Protein AF-A0A7S9CM48-F1 (afdb_monomer)

Radius of gyration: 25.69 Å; Cα contacts (8 Å, |Δi|>4): 1448; chains: 1; bounding box: 72×63×76 Å

Nearest PDB structures (foldseek):
  6mgl-assembly1_A  TM=6.828E-01  e=1.372E-09  Paenibacillus odorifer
  6vyc-assembly2_B  TM=6.208E-01  e=4.666E-06  Homo sapiens
  9dtb-assembly1_A  TM=5.815E-01  e=2.410E-06  Homo sapiens
  8shj-assembly2_B  TM=5.756E-01  e=7.372E-06  Homo sapiens
  8jmw-assembly1_A  TM=4.859E-01  e=1.057E-02  Bacillus amyloliquefaciens

Mean predicted aligned error: 6.72 Å

pLDDT: mean 91.99, std 10.43, range [31.34, 98.88]

Secondary structure (DSSP, 8-state):
-EEEEEE-SSPP-S-EEEEEESSSS-EEEEETTSEEEEESSSS--EEEEE--TT--EEEEEEEETTEEEEEES-TTS-EEEESSSS--EE-GGGS-S-SSS--EEEEEETTEEEEEE-S-TTS--EEEEESSSSSS-EEEE-TTT-SEEEEEEESSSS-EEEEEEES-SSGGG-EEEEEEESSSSSS-EETTTT----PPTT-EEEEEEESSSS-EEEEEE-SS--EEEEESSSSSS-EEEE---TT---SEEEEEESSSS-EEEEES-TTTTTT-----EEEESSSSSS-EE-TTS-SS--EEEE--SSS-EEEEESSSEEEEEEE-SSS-----------PPPPPB-SS-EEEEEEEPTT---EEEEEE-TT--EEEEEEEESSPPPEEEEEEE-SB-TT--B--SEEEEEEEEETTEEEEEEEEE-SSS-HHHHHHHHHHHHHHHHHHHHHH----EEE-TTS-EEEHHHHTT-HHHHHHHHHHTTSS-TT-TTT-HHHHIIIIISTTTTTS-HHHHHHHHHHHHTT-PPPPPP-

Solvent-accessible surface area (backbone atoms only — not comparable to full-atom values): 27369 Å² total; per-residue (Å²): 131,50,78,49,52,38,76,42,63,40,75,74,41,76,29,21,43,22,61,48,65,84,48,86,29,36,32,41,36,28,23,66,56,19,31,39,31,38,25,78,67,59,39,57,58,45,79,61,45,55,57,58,64,80,40,39,47,36,22,53,33,58,65,46,77,35,39,35,40,39,26,5,59,22,69,86,57,23,34,33,40,23,77,67,57,61,56,77,42,79,50,38,89,72,50,61,79,50,30,52,15,26,32,11,36,25,36,52,42,86,36,30,38,42,37,26,2,12,80,47,34,75,42,68,10,16,38,24,40,20,77,64,60,68,78,51,62,49,65,47,78,35,56,94,75,26,18,19,22,30,23,38,50,41,84,40,81,32,38,34,40,40,24,9,19,21,80,37,60,45,67,70,46,13,31,58,38,39,31,36,22,76,64,50,70,77,51,77,44,57,44,50,65,90,62,81,75,88,72,62,71,21,25,24,25,36,30,75,48,67,85,49,85,31,34,32,40,30,16,25,25,16,82,84,44,25,34,32,37,40,24,73,66,48,57,66,48,72,43,83,39,66,59,76,32,97,69,51,45,14,38,23,28,10,46,36,63,87,51,83,30,36,33,39,36,15,7,43,6,33,40,47,85,73,43,52,51,69,15,31,21,40,28,28,73,63,49,51,78,51,51,40,90,30,54,46,52,47,32,42,23,37,29,47,48,70,47,96,48,94,71,44,37,34,40,36,15,5,33,37,41,24,38,30,41,63,48,82,85,81,62,98,63,72,91,67,66,50,80,72,75,91,70,81,76,75,47,77,35,37,62,46,46,78,48,78,46,76,37,50,86,85,41,54,33,33,27,30,25,30,22,37,87,86,64,42,83,62,43,77,81,42,79,34,78,66,45,75,57,44,82,44,77,46,79,42,66,55,50,37,97,88,63,48,71,69,72,60,35,54,37,36,36,31,43,29,44,76,72,48,58,47,58,45,58,36,23,21,67,21,80,49,46,36,54,58,34,23,49,53,49,37,53,48,40,53,72,45,24,79,59,49,54,72,49,53,74,95,45,70,32,26,47,100,87,63,48,79,38,62,45,64,69,28,41,81,37,33,64,60,35,53,52,13,36,41,74,57,58,32,36,40,64,53,34,43,92,75,8,53,53,55,50,27,39,72,71,79,34,75,50,42,85,72,61,54,72,69,54,52,48,49,53,43,37,21,21,42,43,46,49,38,72,52,79,78,85,127

Sequence (538 aa):
MAFNWRPTKATPQTRYDDIWFVSPLVGWAVNSAGEIVHTEDGENWTTQHTVDGDTWLRCMSFTSPTDGWVGSITRRQRLFKTEDGKTWTDVTASLPALPSAICGISSPSKGVVFASGTQYPNREAGVMHTADGGKTWNSISLAAHANLLIDTYFVDDLHGWVVGGKGGTTYDKLKPVVMFTADGGKTWQDKLENSGIDFPTGEWGWKIQFLTPQVGFVSLENDTAAAILKTTDGGNSWKRIAITDPQRNVELEGIGFVNEQVGWVGGWGHGFMANQPDGTTSGTTDGGATWFDANGVGRFLNRFRFTKTETIVGYASGGTIYQCTKVDDTAVVALRAATRSVELPIPHAWDKLEIDAHVPEHAKRLTITVFNPRQTLVKVLADEATPQPGVRSFSWNFKTDDGVDTGTGHFMYRVLIDGQAITGMVVRAARAAPDTLGTQVAALIKRIAPRAKRAHDDLMLPDATGKPVPLKPLFDAPLDMMGALIRGGWIIPGEADRSMFLVAIIGTGPMQGVLAQADIQLLTDWVNAGAVVPQAMA

Structure (mmCIF, N/CA/C/O backbone):
data_AF-A0A7S9CM48-F1
#
_entry.id   AF-A0A7S9CM48-F1
#
loop_
_atom_site.group_PDB
_atom_site.id
_atom_site.type_symbol
_atom_site.label_atom_id
_atom_site.label_alt_id
_atom_site.label_comp_id
_atom_site.label_asym_id
_atom_site.label_entity_id
_atom_site.label_seq_id
_atom_site.pdbx_PDB_ins_code
_atom_site.Cartn_x
_atom_site.Cartn_y
_atom_site.Cartn_z
_atom_site.occupancy
_atom_site.B_iso_or_equiv
_atom_site.auth_seq_id
_atom_site.auth_comp_id
_atom_site.auth_asym_id
_atom_site.auth_atom_id
_atom_site.pdbx_PDB_model_num
ATOM 1 N N . MET A 1 1 ? -28.796 -7.539 -8.341 1.00 57.72 1 MET A N 1
ATOM 2 C CA . MET A 1 1 ? -28.142 -6.665 -7.339 1.00 57.72 1 MET A CA 1
ATOM 3 C C . MET A 1 1 ? -26.949 -5.987 -7.982 1.00 57.72 1 MET A C 1
ATOM 5 O O . MET A 1 1 ? -25.974 -6.665 -8.291 1.00 57.72 1 MET A O 1
ATOM 9 N N . ALA A 1 2 ? -27.027 -4.674 -8.182 1.00 73.56 2 ALA A N 1
ATOM 10 C CA . ALA A 1 2 ? -25.926 -3.874 -8.704 1.00 73.56 2 ALA A CA 1
ATOM 11 C C . ALA A 1 2 ? -25.348 -2.975 -7.599 1.00 73.56 2 ALA A C 1
ATOM 13 O O . ALA A 1 2 ? -26.089 -2.338 -6.847 1.00 73.56 2 ALA A O 1
ATOM 14 N N . PHE A 1 3 ? -24.020 -2.940 -7.511 1.00 83.56 3 PHE A N 1
ATOM 15 C CA . PHE A 1 3 ? -23.264 -2.033 -6.652 1.00 83.56 3 PHE A CA 1
ATOM 16 C C . PHE A 1 3 ? -22.601 -0.989 -7.543 1.00 83.56 3 PHE A C 1
ATOM 18 O O . PHE A 1 3 ? -21.887 -1.351 -8.478 1.00 83.56 3 PHE A O 1
ATOM 25 N N . ASN A 1 4 ? -22.868 0.288 -7.279 1.00 85.81 4 ASN A N 1
ATOM 26 C CA . ASN A 1 4 ? -22.337 1.385 -8.077 1.00 85.81 4 ASN A CA 1
ATOM 27 C C . ASN A 1 4 ? -21.289 2.160 -7.282 1.00 85.81 4 ASN A C 1
ATOM 29 O O . ASN A 1 4 ? -21.620 2.747 -6.252 1.00 85.81 4 ASN A O 1
ATOM 33 N N . TRP A 1 5 ? -20.055 2.175 -7.784 1.00 91.69 5 TRP A N 1
ATOM 34 C CA . TRP A 1 5 ? -18.937 2.912 -7.205 1.00 91.69 5 TRP A CA 1
ATOM 35 C C . TRP A 1 5 ? -18.725 4.236 -7.936 1.00 91.69 5 TRP A C 1
ATOM 37 O O . TRP A 1 5 ? -18.795 4.298 -9.163 1.00 91.69 5 TRP A O 1
ATOM 47 N N . ARG A 1 6 ? -18.449 5.299 -7.181 1.00 90.81 6 ARG A N 1
ATOM 48 C CA . ARG A 1 6 ? -18.101 6.617 -7.723 1.00 90.81 6 ARG A CA 1
ATOM 49 C C . ARG A 1 6 ? -17.101 7.337 -6.816 1.00 90.81 6 ARG A C 1
ATOM 51 O O . ARG A 1 6 ? -17.154 7.133 -5.602 1.00 90.81 6 ARG A O 1
ATOM 58 N N . PRO A 1 7 ? -16.221 8.193 -7.359 1.00 93.31 7 PRO A N 1
ATOM 59 C CA . PRO A 1 7 ? -15.408 9.068 -6.525 1.00 93.31 7 PRO A CA 1
ATOM 60 C C . PRO A 1 7 ? -16.297 10.060 -5.760 1.00 93.31 7 PRO A C 1
ATOM 62 O O . PRO A 1 7 ? -17.325 10.515 -6.269 1.00 93.31 7 PRO A O 1
ATOM 65 N N . THR A 1 8 ? -15.887 10.378 -4.534 1.00 95.31 8 THR A N 1
ATOM 66 C CA . THR A 1 8 ? -16.414 11.500 -3.741 1.00 95.31 8 THR A CA 1
ATOM 67 C C . THR A 1 8 ? -15.699 12.799 -4.136 1.00 95.31 8 THR A C 1
ATOM 69 O O . THR A 1 8 ? -14.927 12.830 -5.097 1.00 95.31 8 THR A O 1
ATOM 72 N N . LYS A 1 9 ? -15.905 13.883 -3.380 1.00 95.69 9 LYS A N 1
ATOM 73 C CA . LYS A 1 9 ? -15.184 15.154 -3.560 1.00 95.69 9 LYS A CA 1
ATOM 74 C C . LYS A 1 9 ? -13.923 15.261 -2.700 1.00 95.69 9 LYS A C 1
ATOM 76 O O . LYS A 1 9 ? -13.405 16.362 -2.526 1.00 95.69 9 LYS A O 1
ATOM 81 N N . ALA A 1 10 ? -13.432 14.151 -2.148 1.00 95.94 10 ALA A N 1
ATOM 82 C CA . ALA A 1 10 ? -12.120 14.131 -1.515 1.00 95.94 10 ALA A CA 1
ATOM 83 C C . ALA A 1 10 ? -11.041 14.530 -2.534 1.00 95.94 10 ALA A C 1
ATOM 85 O O . ALA A 1 10 ? -11.007 14.011 -3.656 1.00 95.94 10 ALA A O 1
ATOM 86 N N . THR A 1 11 ? -10.157 15.447 -2.139 1.00 92.56 11 THR A N 1
ATOM 87 C CA . THR A 1 11 ? -9.014 15.860 -2.959 1.00 92.56 11 THR A CA 1
ATOM 88 C C . THR A 1 11 ? -8.200 14.628 -3.355 1.00 92.56 11 THR A C 1
ATOM 90 O O . THR A 1 11 ? -7.806 13.870 -2.472 1.00 92.56 11 THR A O 1
ATOM 93 N N . PRO A 1 12 ? -7.930 14.391 -4.649 1.00 91.50 12 PRO A N 1
ATOM 94 C CA . PRO A 1 12 ? -7.062 13.296 -5.053 1.00 91.50 12 PRO A CA 1
ATOM 95 C C . PRO A 1 12 ? -5.683 13.420 -4.406 1.00 91.50 12 PRO A C 1
ATOM 97 O O . PRO A 1 12 ? -5.110 14.505 -4.339 1.00 91.50 12 PRO A O 1
ATOM 100 N N . GLN A 1 13 ? -5.150 12.296 -3.950 1.00 92.06 13 GLN A N 1
ATOM 101 C CA . GLN A 1 13 ? -3.825 12.197 -3.348 1.00 92.06 13 GLN A CA 1
ATOM 102 C C . GLN A 1 13 ? -3.046 11.088 -4.044 1.00 92.06 13 GLN A C 1
ATOM 104 O O . GLN A 1 13 ? -3.616 10.287 -4.789 1.00 92.06 13 GLN A O 1
ATOM 109 N N . THR A 1 14 ? -1.738 10.983 -3.786 1.00 89.06 14 THR A N 1
ATOM 110 C CA . THR A 1 14 ? -1.028 9.774 -4.236 1.00 89.06 14 THR A CA 1
ATOM 111 C C . THR A 1 14 ? -1.661 8.518 -3.640 1.00 89.06 14 THR A C 1
ATOM 113 O O . THR A 1 14 ? -1.744 7.506 -4.334 1.00 89.06 14 THR A O 1
ATOM 116 N N . ARG A 1 15 ? -2.156 8.598 -2.392 1.00 91.62 15 ARG A N 1
ATOM 117 C CA . ARG A 1 15 ? -2.867 7.510 -1.717 1.00 91.62 15 ARG A CA 1
ATOM 118 C C . ARG A 1 15 ? -3.645 7.983 -0.483 1.00 91.62 15 ARG A C 1
ATOM 120 O O . ARG A 1 15 ? -3.167 8.834 0.262 1.00 91.62 15 ARG A O 1
ATOM 127 N N . TYR A 1 16 ? -4.785 7.352 -0.224 1.00 96.81 16 TYR A N 1
ATOM 128 C CA . TYR A 1 16 ? -5.470 7.290 1.064 1.00 96.81 16 TYR A CA 1
ATOM 129 C C . TYR A 1 16 ? -5.243 5.916 1.704 1.00 96.81 16 TYR A C 1
ATOM 131 O O . TYR A 1 16 ? -5.621 4.882 1.146 1.00 96.81 16 TYR A O 1
ATOM 139 N N . ASP A 1 17 ? -4.616 5.902 2.876 1.00 96.50 17 ASP A N 1
ATOM 140 C CA . ASP A 1 17 ? -4.129 4.681 3.516 1.00 96.50 17 ASP A CA 1
ATOM 141 C C . ASP A 1 17 ? -5.184 3.974 4.375 1.00 96.50 17 ASP A C 1
ATOM 143 O O . ASP A 1 17 ? -5.201 2.749 4.442 1.00 96.50 17 ASP A O 1
ATOM 147 N N . ASP A 1 18 ? -6.104 4.694 4.999 1.00 98.25 18 ASP A N 1
ATOM 148 C CA . ASP A 1 18 ? -7.210 4.058 5.715 1.00 98.25 18 ASP A CA 1
ATOM 149 C C . ASP A 1 18 ? -8.435 4.961 5.701 1.00 98.25 18 ASP A C 1
ATOM 151 O O . ASP A 1 18 ? -8.346 6.166 5.441 1.00 98.25 18 ASP A O 1
ATOM 155 N N . ILE A 1 19 ? -9.580 4.348 5.967 1.00 98.19 19 ILE A N 1
ATOM 156 C CA . ILE A 1 19 ? -10.865 5.016 6.069 1.00 98.19 19 ILE A CA 1
ATOM 157 C C . ILE A 1 19 ? -11.728 4.321 7.112 1.00 98.19 19 ILE A C 1
ATOM 159 O O . ILE A 1 19 ? -11.753 3.088 7.233 1.00 98.19 19 ILE A O 1
ATOM 163 N N . TRP A 1 20 ? -12.471 5.127 7.857 1.00 97.75 20 TRP A N 1
ATOM 164 C CA . TRP A 1 20 ? -13.381 4.659 8.881 1.00 97.75 20 TRP A CA 1
ATOM 165 C C . TRP A 1 20 ? -14.675 5.451 8.862 1.00 97.75 20 TRP A C 1
ATOM 167 O O . TRP A 1 20 ? -14.665 6.676 8.857 1.00 97.75 20 TRP A O 1
ATOM 177 N N . PHE A 1 21 ? -15.794 4.739 8.903 1.00 96.38 21 PHE A N 1
ATOM 178 C CA . PHE A 1 21 ? -17.125 5.322 8.977 1.00 96.38 21 PHE A CA 1
ATOM 179 C C . PHE A 1 21 ? -17.826 4.802 10.226 1.00 96.38 21 PHE A C 1
ATOM 181 O O . PHE A 1 21 ? -17.916 3.592 10.436 1.00 96.38 21 PHE A O 1
ATOM 188 N N . VAL A 1 22 ? -18.315 5.722 11.055 1.00 93.94 22 VAL A N 1
ATOM 189 C CA . VAL A 1 22 ? -19.104 5.412 12.265 1.00 93.94 22 VAL A CA 1
ATOM 190 C C . VAL A 1 22 ? -20.607 5.414 11.977 1.00 93.94 22 VAL A C 1
ATOM 192 O O . VAL A 1 22 ? -21.401 4.892 12.755 1.00 93.94 22 VAL A O 1
ATOM 195 N N . SER A 1 23 ? -21.001 5.983 10.839 1.00 93.06 23 SER A N 1
ATOM 196 C CA . SER A 1 23 ? -22.344 5.931 10.271 1.00 93.06 23 SER A CA 1
ATOM 197 C C . SER A 1 23 ? -22.236 5.896 8.740 1.00 93.06 23 SER A C 1
ATOM 199 O O . SER A 1 23 ? -21.135 6.021 8.211 1.00 93.06 23 SER A O 1
ATOM 201 N N . PRO A 1 24 ? -23.341 5.765 7.987 1.00 93.56 24 PRO A N 1
ATOM 202 C CA . PRO A 1 24 ? -23.278 5.848 6.530 1.00 93.56 24 PRO A CA 1
ATOM 203 C C . PRO A 1 24 ? -22.774 7.175 5.959 1.00 93.56 24 PRO A C 1
ATOM 205 O O . PRO A 1 24 ? -22.438 7.201 4.780 1.00 93.56 24 PRO A O 1
ATOM 208 N N . LEU A 1 25 ? -22.732 8.251 6.751 1.00 94.44 25 LEU A N 1
ATOM 209 C CA . LEU A 1 25 ? -22.392 9.602 6.289 1.00 94.44 25 LEU A CA 1
ATOM 210 C C . LEU A 1 25 ? -21.177 10.196 7.005 1.00 94.44 25 LEU A C 1
ATOM 212 O O . LEU A 1 25 ? -20.460 10.994 6.418 1.00 94.44 25 LEU A O 1
ATOM 216 N N . VAL A 1 26 ? -20.937 9.802 8.257 1.00 96.31 26 VAL A N 1
ATOM 217 C CA . VAL A 1 26 ? -19.886 10.392 9.093 1.00 96.31 26 VAL A CA 1
ATOM 218 C C . VAL A 1 26 ? -18.672 9.478 9.114 1.00 96.31 26 VAL A C 1
ATOM 220 O O . VAL A 1 26 ? -18.770 8.311 9.523 1.00 96.31 26 VAL A O 1
ATOM 223 N N . GLY A 1 27 ? -17.527 10.010 8.694 1.00 97.81 27 GLY A N 1
ATOM 224 C CA . GLY A 1 27 ? -16.300 9.237 8.578 1.00 97.81 27 GLY A CA 1
ATOM 225 C C . GLY A 1 27 ? -15.027 10.069 8.525 1.00 97.81 27 GLY A C 1
ATOM 226 O O . GLY A 1 27 ? -15.045 11.277 8.303 1.00 97.81 27 GLY A O 1
ATOM 227 N N . TRP A 1 28 ? -13.907 9.381 8.713 1.00 98.75 28 TRP A N 1
ATOM 228 C CA . TRP A 1 28 ? -12.555 9.918 8.662 1.00 98.75 28 TRP A CA 1
ATOM 229 C C . TRP A 1 28 ? -11.701 9.096 7.706 1.00 98.75 28 TRP A C 1
ATOM 231 O O . TRP A 1 28 ? -11.936 7.901 7.526 1.00 98.75 28 TRP A O 1
ATOM 241 N N . ALA A 1 29 ? -10.679 9.722 7.134 1.00 98.69 29 ALA A N 1
ATOM 242 C CA . ALA A 1 29 ? -9.660 9.043 6.346 1.00 98.69 29 ALA A CA 1
ATOM 243 C C . ALA A 1 29 ? -8.279 9.647 6.608 1.00 98.69 29 ALA A C 1
ATOM 245 O O . ALA A 1 29 ? -8.167 10.784 7.071 1.00 98.69 29 ALA A O 1
ATOM 246 N N . VAL A 1 30 ? -7.233 8.892 6.278 1.00 98.56 30 VAL A N 1
ATOM 247 C CA . VAL A 1 30 ? -5.845 9.370 6.313 1.00 98.56 30 VAL A CA 1
ATOM 248 C C . VAL A 1 30 ? -5.185 9.233 4.953 1.00 98.56 30 VAL A C 1
ATOM 250 O O . VAL A 1 30 ? -5.485 8.295 4.211 1.00 98.56 30 VAL A O 1
ATOM 253 N N . ASN A 1 31 ? -4.293 10.160 4.612 1.00 97.00 31 ASN A N 1
ATOM 254 C CA . ASN A 1 31 ? -3.703 10.216 3.277 1.00 97.00 31 ASN A CA 1
ATOM 255 C C . ASN A 1 31 ? -2.191 10.480 3.266 1.00 97.00 31 ASN A C 1
ATOM 257 O O . ASN A 1 31 ? -1.558 10.805 4.273 1.00 97.00 31 ASN A O 1
ATOM 261 N N . SER A 1 32 ? -1.614 10.359 2.074 1.00 94.31 32 SER A N 1
ATOM 262 C CA . SER A 1 32 ? -0.197 10.574 1.797 1.00 94.31 32 SER A CA 1
ATOM 263 C C . SER A 1 32 ? 0.259 12.026 1.926 1.00 94.31 32 SER A C 1
ATOM 265 O O . SER A 1 32 ? 1.466 12.274 1.909 1.00 94.31 32 SER A O 1
ATOM 267 N N . ALA A 1 33 ? -0.663 12.977 2.091 1.00 95.81 33 ALA A N 1
ATOM 268 C CA . ALA A 1 33 ? -0.367 14.362 2.440 1.00 95.81 33 ALA A CA 1
ATOM 269 C C . ALA A 1 33 ? -0.118 14.536 3.950 1.00 95.81 33 ALA A C 1
ATOM 271 O O . ALA A 1 33 ? 0.300 15.603 4.388 1.00 95.81 33 ALA A O 1
ATOM 272 N N . GLY A 1 34 ? -0.291 13.467 4.739 1.00 96.62 34 GLY A N 1
ATOM 273 C CA . GLY A 1 34 ? -0.173 13.514 6.193 1.00 96.62 34 GLY A CA 1
ATOM 274 C C . GLY A 1 34 ? -1.418 14.096 6.853 1.00 96.62 34 GLY A C 1
ATOM 275 O O . GLY A 1 34 ? -1.348 14.583 7.978 1.00 96.62 34 GLY A O 1
ATOM 276 N N . GLU A 1 35 ? -2.553 14.079 6.161 1.00 98.12 35 GLU A N 1
ATOM 277 C CA . GLU A 1 35 ? -3.782 14.669 6.664 1.00 98.12 35 GLU A CA 1
ATOM 278 C C . GLU A 1 35 ? -4.678 13.609 7.296 1.00 98.12 35 GLU A C 1
ATOM 280 O O . GLU A 1 35 ? -4.812 12.494 6.785 1.00 98.12 35 GLU A O 1
ATOM 285 N N . ILE A 1 36 ? -5.342 14.000 8.381 1.00 98.69 36 ILE A N 1
ATOM 286 C CA . ILE A 1 36 ? -6.565 13.368 8.860 1.00 98.69 36 ILE A CA 1
ATOM 287 C C . ILE A 1 36 ? -7.720 14.216 8.330 1.00 98.69 36 ILE A C 1
ATOM 289 O O . ILE A 1 36 ? -7.868 15.384 8.705 1.00 98.69 36 ILE A O 1
ATOM 293 N N . VAL A 1 37 ? -8.524 13.635 7.443 1.00 98.62 37 VAL A N 1
ATOM 294 C CA . VAL A 1 37 ? -9.681 14.296 6.830 1.00 98.62 37 VAL A CA 1
ATOM 295 C C . VAL A 1 37 ? -10.982 13.715 7.364 1.00 98.62 37 VAL A C 1
ATOM 297 O O . VAL A 1 37 ? -11.024 12.561 7.787 1.00 98.62 37 VAL A O 1
ATOM 300 N N . HIS A 1 38 ? -12.045 14.509 7.322 1.00 98.62 38 HIS A N 1
ATOM 301 C CA . HIS A 1 38 ? -13.348 14.173 7.879 1.00 98.62 38 HIS A CA 1
ATOM 302 C C . HIS A 1 38 ? -14.489 14.559 6.935 1.00 98.62 38 HIS A C 1
ATOM 304 O O . HIS A 1 38 ? -14.382 15.541 6.199 1.00 98.62 38 HIS A O 1
ATOM 310 N N . THR A 1 39 ? -15.588 13.810 6.994 1.00 98.50 39 THR A N 1
ATOM 311 C CA . THR A 1 39 ? -16.842 14.095 6.293 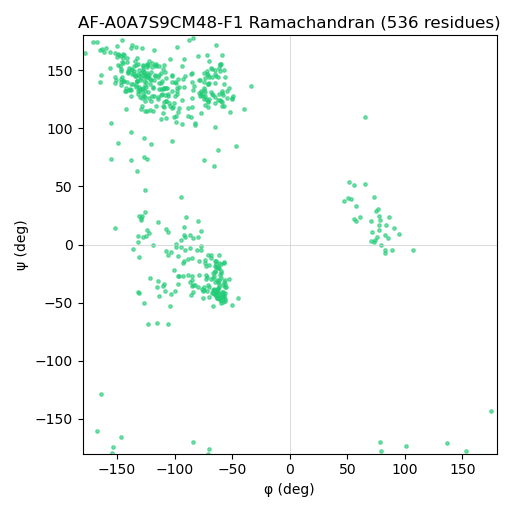1.00 98.50 39 THR A CA 1
ATOM 312 C C . THR A 1 39 ? -18.039 13.923 7.227 1.00 98.50 39 THR A C 1
ATOM 314 O O . THR A 1 39 ? -18.046 13.034 8.075 1.00 98.50 39 THR A O 1
ATOM 317 N N . GLU A 1 40 ? -19.056 14.765 7.042 1.00 97.75 40 GLU A N 1
ATOM 318 C CA . GLU A 1 40 ? -20.358 14.678 7.730 1.00 97.75 40 GLU A CA 1
ATOM 319 C C . GLU A 1 40 ? -21.476 14.162 6.804 1.00 97.75 40 GLU A C 1
ATOM 321 O O . GLU A 1 40 ? -22.595 13.907 7.248 1.00 97.75 40 GLU A O 1
ATOM 326 N N . ASP A 1 41 ? -21.201 14.036 5.502 1.00 96.38 41 ASP A N 1
ATOM 327 C CA . ASP A 1 41 ? -22.190 13.713 4.467 1.00 96.38 41 ASP A CA 1
ATOM 328 C C . ASP A 1 41 ? -21.749 12.593 3.507 1.00 96.38 41 ASP A C 1
ATOM 330 O O . ASP A 1 41 ? -22.481 12.250 2.577 1.00 96.38 41 ASP A O 1
ATOM 334 N N . GLY A 1 42 ? -20.570 12.008 3.725 1.00 95.31 42 GLY A N 1
ATOM 335 C CA . GLY A 1 42 ? -19.996 10.950 2.896 1.00 95.31 42 GLY A CA 1
ATOM 336 C C . GLY A 1 42 ? -19.467 11.423 1.541 1.00 95.31 42 GLY A C 1
ATOM 337 O O . GLY A 1 42 ? -19.010 10.595 0.754 1.00 95.31 42 GLY A O 1
ATOM 338 N N . GLU A 1 43 ? -19.521 12.725 1.247 1.00 95.00 43 GLU A N 1
ATOM 339 C CA . GLU A 1 43 ? -19.236 13.281 -0.077 1.00 95.00 43 GLU A CA 1
ATOM 340 C C . GLU A 1 43 ? -18.182 14.389 -0.030 1.00 95.00 43 GLU A C 1
ATOM 342 O O . GLU A 1 43 ? -17.227 14.360 -0.808 1.00 95.00 43 GLU A O 1
ATOM 347 N N . ASN A 1 44 ? -18.356 15.373 0.853 1.00 97.56 44 ASN A N 1
ATOM 348 C CA . ASN A 1 44 ? -17.469 16.517 1.019 1.00 97.56 44 ASN A CA 1
ATOM 349 C C . ASN A 1 44 ? -16.514 16.261 2.190 1.00 97.56 44 ASN A C 1
ATOM 351 O O . ASN A 1 44 ? -16.935 15.823 3.261 1.00 97.56 44 ASN A O 1
ATOM 355 N N . TRP A 1 45 ? -15.231 16.561 1.988 1.00 98.25 45 TRP A N 1
ATOM 356 C CA . TRP A 1 45 ? -14.169 16.243 2.940 1.00 98.25 45 TRP A CA 1
ATOM 357 C C . TRP A 1 45 ? -13.385 17.488 3.333 1.00 98.25 45 TRP A C 1
ATOM 359 O O . TRP A 1 45 ? -13.078 18.327 2.485 1.00 98.25 45 TRP A O 1
ATOM 369 N N . THR A 1 46 ? -13.039 17.594 4.613 1.00 97.50 46 THR A N 1
ATOM 370 C CA . THR A 1 46 ? -12.229 18.690 5.154 1.00 97.50 46 THR A CA 1
ATOM 371 C C . THR A 1 46 ? -11.074 18.161 5.994 1.00 97.50 46 THR A C 1
ATOM 373 O O . THR A 1 46 ? -11.216 17.182 6.727 1.00 97.50 46 THR A O 1
ATOM 376 N N . THR A 1 47 ? -9.915 18.810 5.892 1.00 97.62 47 THR A N 1
ATOM 377 C CA . THR A 1 47 ? -8.740 18.496 6.715 1.00 97.62 47 THR A CA 1
ATOM 378 C C . THR A 1 47 ? -8.968 18.969 8.150 1.00 97.62 47 THR A C 1
ATOM 380 O O . THR A 1 47 ? -9.258 20.142 8.381 1.00 97.62 47 THR A O 1
ATOM 383 N N . GLN A 1 48 ? -8.832 18.058 9.118 1.00 97.38 48 GLN A N 1
ATOM 384 C CA . GLN A 1 48 ? -8.884 18.367 10.554 1.00 97.38 48 GLN A CA 1
ATOM 385 C C . GLN A 1 48 ? -7.492 18.537 11.163 1.00 97.38 48 GLN A C 1
ATOM 387 O O . GLN A 1 48 ? -7.306 19.329 12.085 1.00 97.38 48 GLN A O 1
ATOM 392 N N . HIS A 1 49 ? -6.516 17.775 10.674 1.00 97.69 49 HIS A N 1
ATOM 393 C CA . HIS A 1 49 ? -5.160 17.766 11.207 1.00 97.69 49 HIS A CA 1
ATOM 394 C C . HIS A 1 49 ? -4.158 17.401 10.114 1.00 97.69 49 HIS A C 1
ATOM 396 O O . HIS A 1 49 ? -4.455 16.539 9.289 1.00 97.69 49 HIS A O 1
ATOM 402 N N . THR A 1 50 ? -2.972 18.005 10.161 1.00 97.38 50 THR A N 1
ATOM 403 C CA . THR A 1 50 ? -1.833 17.663 9.301 1.00 97.38 50 THR A CA 1
ATOM 404 C C . THR A 1 50 ? -0.624 17.388 10.185 1.00 97.38 50 THR A C 1
ATOM 406 O O . THR A 1 50 ? -0.294 18.210 11.040 1.00 97.38 50 THR A O 1
ATOM 409 N N . VAL A 1 51 ? 0.020 16.239 9.987 1.00 96.75 51 VAL A N 1
ATOM 410 C CA . VAL A 1 51 ? 1.206 15.818 10.753 1.00 96.75 51 VAL A CA 1
ATOM 411 C C . VAL A 1 51 ? 2.505 16.401 10.191 1.00 96.75 51 VAL A C 1
ATOM 413 O O . VAL A 1 51 ? 2.511 17.067 9.153 1.00 96.75 51 VAL A O 1
ATOM 416 N N . ASP A 1 52 ? 3.627 16.112 10.855 1.00 92.31 52 ASP A N 1
ATOM 417 C CA . ASP A 1 52 ? 4.952 16.527 10.395 1.00 92.31 52 ASP A CA 1
ATOM 418 C C . ASP A 1 52 ? 5.291 15.946 9.007 1.00 92.31 52 ASP A C 1
ATOM 420 O O . ASP A 1 52 ? 4.790 14.898 8.583 1.00 92.31 52 ASP A O 1
ATOM 424 N N . GLY A 1 53 ? 6.188 16.623 8.282 1.00 88.94 53 GLY A N 1
ATOM 425 C CA . GLY A 1 53 ? 6.487 16.319 6.878 1.00 88.94 53 GLY A CA 1
ATOM 426 C C . GLY A 1 53 ? 7.031 14.910 6.611 1.00 88.94 53 GLY A C 1
ATOM 427 O O . GLY A 1 53 ? 6.845 14.393 5.511 1.00 88.94 53 GLY A O 1
ATOM 428 N N . ASP A 1 54 ? 7.676 14.267 7.588 1.00 92.38 54 ASP A N 1
ATOM 429 C CA . ASP A 1 54 ? 8.199 12.897 7.487 1.00 92.38 54 ASP A CA 1
ATOM 430 C C . ASP A 1 54 ? 7.286 11.832 8.124 1.00 92.38 54 ASP A C 1
ATOM 432 O O . ASP A 1 54 ? 7.601 10.635 8.097 1.00 92.38 54 ASP A O 1
ATOM 436 N N . THR A 1 55 ? 6.140 12.235 8.676 1.00 95.75 55 THR A N 1
ATOM 437 C CA . THR A 1 55 ? 5.183 11.314 9.291 1.00 95.75 55 THR A CA 1
ATOM 438 C C . THR A 1 55 ? 4.242 10.724 8.249 1.00 95.75 55 THR A C 1
ATOM 440 O O . THR A 1 55 ? 3.575 11.440 7.498 1.00 95.75 55 THR A O 1
ATOM 443 N N . TRP A 1 56 ? 4.159 9.393 8.209 1.00 96.75 56 TRP A N 1
ATOM 444 C CA . TRP A 1 56 ? 3.238 8.682 7.326 1.00 96.75 56 TRP A CA 1
ATOM 445 C C . TRP A 1 56 ? 2.133 7.987 8.120 1.00 96.75 56 TRP A C 1
ATOM 447 O O . TRP A 1 56 ? 2.369 6.983 8.800 1.00 96.75 56 TRP A O 1
ATOM 457 N N . LEU A 1 57 ? 0.921 8.537 8.027 1.00 98.06 57 LEU A N 1
ATOM 458 C CA . LEU A 1 57 ? -0.293 7.981 8.623 1.00 98.06 57 LEU A CA 1
ATOM 459 C C . LEU A 1 57 ? -0.716 6.714 7.877 1.00 98.06 57 LEU A C 1
ATOM 461 O O . LEU A 1 57 ? -0.646 6.661 6.653 1.00 98.06 57 LEU A O 1
ATOM 465 N N . ARG A 1 58 ? -1.134 5.681 8.610 1.00 97.25 58 ARG A N 1
ATOM 466 C CA . ARG A 1 58 ? -1.260 4.328 8.053 1.00 97.25 58 ARG A CA 1
ATOM 467 C C . ARG A 1 58 ? -2.579 3.634 8.350 1.00 97.25 58 ARG A C 1
ATOM 469 O O . ARG A 1 58 ? -3.079 2.914 7.492 1.00 97.25 58 ARG A O 1
ATOM 476 N N . CYS A 1 59 ? -3.086 3.765 9.566 1.00 98.25 59 CYS A N 1
ATOM 477 C CA . CYS A 1 59 ? -4.260 3.018 9.997 1.00 98.25 59 CYS A CA 1
ATOM 478 C C . CYS A 1 59 ? -5.106 3.836 10.956 1.00 98.25 59 CYS A C 1
ATOM 480 O O . CYS A 1 59 ? -4.604 4.760 11.600 1.00 98.25 59 CYS A O 1
ATOM 482 N N . MET A 1 60 ? -6.386 3.493 11.057 1.00 98.38 60 MET A N 1
ATOM 483 C CA 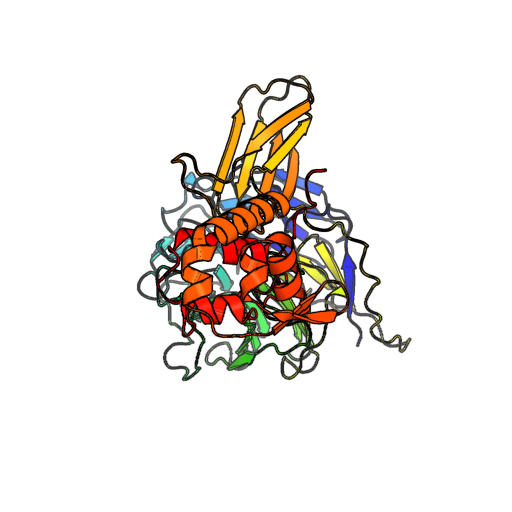. MET A 1 60 ? -7.292 4.162 11.977 1.00 98.38 60 MET A CA 1
ATOM 484 C C . MET A 1 60 ? -8.397 3.246 12.498 1.00 98.38 60 MET A C 1
ATOM 486 O O . MET A 1 60 ? -8.796 2.280 11.850 1.00 98.38 60 MET A O 1
ATOM 490 N N . SER A 1 61 ? -8.907 3.574 13.682 1.00 98.12 61 SER A N 1
ATOM 491 C CA . SER A 1 61 ? -10.012 2.863 14.322 1.00 98.12 61 SER A CA 1
ATOM 492 C C . SER A 1 61 ? -10.807 3.816 15.206 1.00 98.12 61 SER A C 1
ATOM 494 O O . SER A 1 61 ? -10.225 4.672 15.874 1.00 98.12 61 SER A O 1
ATOM 496 N N . PHE A 1 62 ? -12.132 3.664 15.218 1.00 97.75 62 PHE A N 1
ATOM 497 C CA . PHE A 1 62 ? -13.029 4.430 16.083 1.00 97.75 62 PHE A CA 1
ATOM 498 C C . PHE A 1 62 ? -14.044 3.513 16.747 1.00 97.75 62 PHE A C 1
ATOM 500 O O . PHE A 1 62 ? -14.574 2.596 16.121 1.00 97.75 62 PHE A O 1
ATOM 507 N N . THR A 1 63 ? -14.390 3.838 17.989 1.00 96.50 63 THR A N 1
ATOM 508 C CA . THR A 1 63 ? -15.511 3.209 18.709 1.00 96.50 63 THR A CA 1
ATOM 509 C C . THR A 1 63 ? -16.758 4.095 18.693 1.00 96.50 63 THR A C 1
ATOM 511 O O . THR A 1 63 ? -17.878 3.621 18.873 1.00 96.50 63 THR A O 1
ATOM 514 N N . SER A 1 64 ? -16.570 5.399 18.476 1.00 95.75 64 SER A N 1
ATOM 515 C CA . SER A 1 64 ? -17.620 6.414 18.412 1.00 95.75 64 SER A CA 1
ATOM 516 C C . SER A 1 64 ? -17.106 7.650 17.663 1.00 95.75 64 SER A C 1
ATOM 518 O O . SER A 1 64 ? -15.896 7.762 17.465 1.00 95.75 64 SER A O 1
ATOM 520 N N . PRO A 1 65 ? -17.967 8.619 17.301 1.00 96.12 65 PRO A N 1
ATOM 521 C CA . PRO A 1 65 ? -17.525 9.867 16.675 1.00 96.12 65 PRO A CA 1
ATOM 522 C C . PRO A 1 65 ? -16.505 10.682 17.489 1.00 96.12 65 PRO A C 1
ATOM 524 O O . PRO A 1 65 ? -15.891 11.588 16.944 1.00 96.12 65 PRO A O 1
ATOM 527 N N . THR A 1 66 ? -16.330 10.393 18.784 1.00 96.44 66 THR A N 1
ATOM 528 C CA . THR A 1 66 ? -15.447 11.142 19.693 1.00 96.44 66 THR A CA 1
ATOM 529 C C . THR A 1 66 ? -14.395 10.258 20.370 1.00 96.44 66 THR A C 1
ATOM 531 O O . THR A 1 66 ? -13.815 10.660 21.368 1.00 96.44 66 THR A O 1
ATOM 534 N N . ASP A 1 67 ? -14.194 9.023 19.913 1.00 97.06 67 ASP A N 1
ATOM 535 C CA . ASP A 1 67 ? -13.143 8.131 20.424 1.00 97.06 67 ASP A CA 1
ATOM 536 C C . ASP A 1 67 ? -12.509 7.424 19.234 1.00 97.06 67 ASP A C 1
ATOM 538 O O . ASP A 1 67 ? -13.057 6.450 18.704 1.00 97.06 67 ASP A O 1
ATOM 542 N N . GLY A 1 68 ? -11.389 7.988 18.789 1.00 98.12 68 GLY A N 1
ATOM 543 C CA . GLY A 1 68 ? -10.705 7.604 17.566 1.00 98.12 68 GLY A CA 1
ATOM 544 C C . GLY A 1 68 ? -9.195 7.611 17.727 1.00 98.12 68 GLY A C 1
ATOM 545 O O . GLY A 1 68 ? -8.626 8.401 18.485 1.00 98.12 68 GLY A O 1
ATOM 546 N N . TRP A 1 69 ? -8.555 6.724 16.980 1.00 98.75 69 TRP A N 1
ATOM 547 C CA . TRP A 1 69 ? -7.121 6.487 17.018 1.00 98.75 69 TRP A CA 1
ATOM 548 C C . TRP A 1 69 ? -6.577 6.422 15.599 1.00 98.75 69 TRP A C 1
ATOM 550 O O . TRP A 1 69 ? -7.180 5.787 14.733 1.00 98.75 69 TRP A O 1
ATOM 560 N N . VAL A 1 70 ? -5.427 7.052 15.374 1.00 98.81 70 VAL A N 1
ATOM 561 C CA . VAL A 1 70 ? -4.724 7.043 14.088 1.00 98.81 70 VAL A CA 1
ATOM 562 C C . VAL A 1 70 ? -3.276 6.631 14.316 1.00 98.81 70 VAL A C 1
ATOM 564 O O . VAL A 1 70 ? -2.537 7.294 15.041 1.00 98.81 70 VAL A O 1
ATOM 567 N N . GLY A 1 71 ? -2.874 5.522 13.702 1.00 98.44 71 GLY A N 1
ATOM 568 C CA . GLY A 1 71 ? -1.513 5.001 13.743 1.00 98.44 71 GLY A CA 1
ATOM 569 C C . GLY A 1 71 ? -0.671 5.470 12.558 1.00 98.44 71 GLY A C 1
ATOM 570 O O . GLY A 1 71 ? -1.180 5.742 11.467 1.00 98.44 71 GLY A O 1
ATOM 571 N N . SER A 1 72 ? 0.641 5.525 12.766 1.00 98.00 72 SER A N 1
ATOM 572 C CA . SER A 1 72 ? 1.634 5.889 11.760 1.00 98.00 72 SER A CA 1
ATOM 573 C C . SER A 1 72 ? 2.823 4.926 11.776 1.00 98.00 72 SER A C 1
ATOM 575 O O . SER A 1 72 ? 3.140 4.286 12.785 1.00 98.00 72 SER A O 1
ATOM 577 N N . ILE A 1 73 ? 3.540 4.872 10.655 1.00 96.56 73 ILE A N 1
ATOM 578 C CA . ILE A 1 73 ? 4.770 4.080 10.516 1.00 96.56 73 ILE A CA 1
ATOM 579 C C . ILE A 1 73 ? 6.052 4.863 10.837 1.00 96.56 73 ILE A C 1
ATOM 581 O O . ILE A 1 73 ? 7.161 4.349 10.648 1.00 96.56 73 ILE A O 1
ATOM 585 N N . THR A 1 74 ? 5.909 6.084 11.352 1.00 95.12 74 THR A N 1
ATOM 586 C CA . THR A 1 74 ? 7.012 6.975 11.714 1.00 95.12 74 THR A CA 1
ATOM 587 C C . THR A 1 74 ? 7.240 6.938 13.222 1.00 95.12 74 THR A C 1
ATOM 589 O O . THR A 1 74 ? 6.393 7.332 14.016 1.00 95.12 74 THR A O 1
ATOM 592 N N . ARG A 1 75 ? 8.434 6.494 13.638 1.00 92.94 75 ARG A N 1
ATOM 593 C CA . ARG A 1 75 ? 8.777 6.237 15.052 1.00 92.94 75 ARG A CA 1
ATOM 594 C C . ARG A 1 75 ? 8.571 7.442 15.984 1.00 92.94 75 ARG A C 1
ATOM 596 O O . ARG A 1 75 ? 8.315 7.242 17.169 1.00 92.94 75 ARG A O 1
ATOM 603 N N . ARG A 1 76 ? 8.730 8.664 15.467 1.00 93.25 76 ARG A N 1
ATOM 604 C CA . ARG A 1 76 ? 8.623 9.913 16.240 1.00 93.25 76 ARG A CA 1
ATOM 605 C C . ARG A 1 76 ? 7.180 10.347 16.510 1.00 93.25 76 ARG A C 1
ATOM 607 O O . ARG A 1 76 ? 6.959 10.973 17.534 1.00 93.25 76 ARG A O 1
ATOM 614 N N . GLN A 1 77 ? 6.238 9.959 15.653 1.00 96.38 77 GLN A N 1
ATOM 615 C CA . GLN A 1 77 ? 4.813 10.272 15.776 1.00 96.38 77 GLN A CA 1
ATOM 616 C C . GLN A 1 77 ? 4.003 9.019 15.433 1.00 96.38 77 GLN A C 1
ATOM 618 O O . GLN A 1 77 ? 3.465 8.900 14.339 1.00 96.38 77 GLN A O 1
ATOM 623 N N . ARG A 1 78 ? 3.996 8.021 16.318 1.00 97.19 78 ARG A N 1
ATOM 624 C CA . ARG A 1 78 ? 3.416 6.693 16.068 1.00 97.19 78 ARG A CA 1
ATOM 625 C C . ARG A 1 78 ? 1.904 6.650 16.227 1.00 97.19 78 ARG A C 1
ATOM 627 O O . ARG A 1 78 ? 1.277 5.897 15.491 1.00 97.19 78 ARG A O 1
ATOM 634 N N . LEU A 1 79 ? 1.330 7.388 17.177 1.00 98.56 79 LEU A N 1
ATOM 635 C CA . LEU A 1 79 ? -0.094 7.282 17.499 1.00 98.56 79 LEU A CA 1
ATOM 636 C C . LEU A 1 79 ? -0.698 8.635 17.855 1.00 98.56 79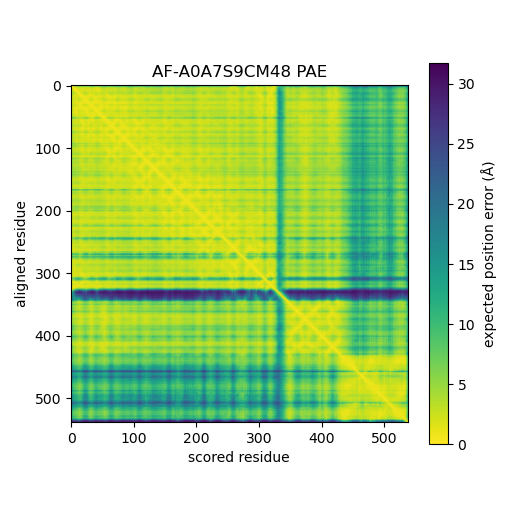 LEU A C 1
ATOM 638 O O . LEU A 1 79 ? -0.194 9.340 18.727 1.00 98.56 79 LEU A O 1
ATOM 642 N N . PHE A 1 80 ? -1.837 8.921 17.240 1.00 98.69 80 PHE A N 1
ATOM 643 C CA . PHE A 1 80 ? -2.687 10.060 17.539 1.00 98.69 80 PHE A CA 1
ATOM 644 C C . PHE A 1 80 ? -4.015 9.579 18.116 1.00 98.69 80 PHE A C 1
ATOM 646 O O . PHE A 1 80 ? -4.535 8.533 17.717 1.00 98.69 80 PHE A O 1
ATOM 653 N N . LYS A 1 81 ? -4.573 10.367 19.033 1.00 98.38 81 LYS A N 1
ATOM 654 C CA . LYS A 1 81 ? -5.876 10.133 19.658 1.00 98.38 81 LYS A CA 1
ATOM 655 C C . LYS A 1 81 ? -6.767 11.362 19.502 1.00 98.38 81 LYS A C 1
ATOM 657 O O . LYS A 1 81 ? -6.279 12.486 19.628 1.00 98.38 81 LYS A O 1
ATOM 662 N N . THR A 1 82 ? -8.063 11.144 19.306 1.00 98.38 82 THR A N 1
ATOM 663 C CA . THR A 1 82 ? -9.101 12.168 19.471 1.00 98.38 82 THR A CA 1
ATOM 664 C C . THR A 1 82 ? -10.073 11.790 20.589 1.00 98.38 82 THR A C 1
ATOM 666 O O . THR A 1 82 ? -10.376 10.613 20.787 1.00 98.38 82 THR A O 1
ATOM 669 N N . GLU A 1 83 ? -10.554 12.797 21.319 1.00 97.25 83 GLU A N 1
ATOM 670 C CA . GLU A 1 83 ? -11.588 12.659 22.362 1.00 97.25 83 GLU A CA 1
ATOM 671 C C . GLU A 1 83 ? -12.858 13.473 22.047 1.00 97.25 83 GLU A C 1
ATOM 673 O O . GLU A 1 83 ? -13.825 13.457 22.809 1.00 97.25 83 GLU A O 1
ATOM 678 N N . ASP A 1 84 ? -12.866 14.185 20.917 1.00 97.19 84 ASP A N 1
ATOM 679 C CA . ASP A 1 84 ? -13.946 15.072 20.472 1.00 97.19 84 ASP A CA 1
ATOM 680 C C . ASP A 1 84 ? -14.293 14.912 18.977 1.00 97.19 84 ASP A C 1
ATOM 682 O O . ASP A 1 84 ? -15.228 15.554 18.497 1.00 97.19 84 ASP A O 1
ATOM 686 N N . GLY A 1 85 ? -13.553 14.069 18.244 1.00 96.62 85 GLY A N 1
ATOM 687 C CA . GLY A 1 85 ? -13.727 13.831 16.808 1.00 96.62 85 GLY A CA 1
ATOM 688 C C . GLY A 1 85 ? -13.195 14.945 15.907 1.00 96.62 85 GLY A C 1
ATOM 689 O O . GLY A 1 85 ? -13.446 14.922 14.702 1.00 96.62 85 GLY A O 1
ATOM 690 N N . LYS A 1 86 ? -12.515 15.948 16.476 1.00 97.00 86 LYS A N 1
ATOM 691 C CA . LYS A 1 86 ? -12.116 17.188 15.790 1.00 97.00 86 LYS A CA 1
ATOM 692 C C . LYS A 1 86 ? -10.649 17.523 15.999 1.00 97.00 86 LYS A C 1
ATOM 694 O O . LYS A 1 86 ? -9.984 17.966 15.068 1.00 97.00 86 LYS A O 1
ATOM 699 N N . THR A 1 87 ? -10.157 17.339 17.217 1.00 98.00 87 THR A N 1
ATOM 700 C CA . THR A 1 87 ? -8.778 17.610 17.604 1.00 98.00 87 THR A CA 1
ATOM 701 C C . THR A 1 87 ? -8.022 16.304 17.803 1.00 98.00 87 THR A C 1
ATOM 703 O O . THR A 1 87 ? -8.570 15.301 18.265 1.00 98.00 87 THR A O 1
ATOM 706 N N . TRP A 1 88 ? -6.748 16.314 17.417 1.00 98.50 88 TRP A N 1
ATOM 707 C CA . TRP A 1 88 ? -5.886 15.139 17.401 1.00 98.50 88 TRP A CA 1
ATOM 708 C C . TRP A 1 88 ? -4.625 15.418 18.208 1.00 98.50 88 TRP A C 1
ATOM 710 O O . TRP A 1 88 ? -3.940 16.413 17.977 1.00 98.50 88 TRP A O 1
ATOM 720 N N . THR A 1 89 ? -4.333 14.543 19.167 1.00 97.94 89 THR A N 1
ATOM 721 C CA . THR A 1 89 ? -3.175 14.656 20.060 1.00 97.94 89 THR A CA 1
ATOM 722 C C . THR A 1 89 ? -2.210 13.509 19.805 1.00 97.94 89 THR A C 1
ATOM 724 O O . THR A 1 89 ? -2.617 12.349 19.855 1.00 97.94 89 THR A O 1
ATOM 727 N N . ASP A 1 90 ? -0.937 13.825 19.566 1.00 98.12 90 ASP A N 1
ATOM 728 C CA . ASP A 1 90 ? 0.141 12.835 19.513 1.00 98.12 90 ASP A CA 1
ATOM 729 C C . ASP A 1 90 ? 0.421 12.291 20.923 1.00 98.12 90 ASP A C 1
ATOM 731 O O . ASP A 1 90 ? 0.808 13.031 21.830 1.00 98.12 90 ASP A O 1
ATOM 735 N N . VAL A 1 91 ? 0.222 10.986 21.112 1.00 97.88 91 VAL A N 1
ATOM 736 C CA . VAL A 1 91 ? 0.444 10.287 22.388 1.00 97.88 91 VAL A CA 1
ATOM 737 C C . VAL A 1 91 ? 1.695 9.405 22.358 1.00 97.88 91 VAL A C 1
ATOM 739 O O . VAL A 1 91 ? 1.911 8.589 23.247 1.00 97.88 91 VAL A O 1
ATOM 742 N N . THR A 1 92 ? 2.566 9.567 21.360 1.00 97.50 92 THR A N 1
ATOM 743 C CA . THR A 1 92 ? 3.743 8.709 21.143 1.00 97.50 92 THR A CA 1
ATOM 744 C C . THR A 1 92 ? 4.684 8.648 22.342 1.00 97.50 92 THR A C 1
ATOM 746 O O . THR A 1 92 ? 5.301 7.608 22.587 1.00 97.50 92 THR A O 1
ATOM 749 N N . ALA A 1 93 ? 4.782 9.741 23.101 1.00 96.25 93 ALA A N 1
ATOM 750 C CA . ALA A 1 93 ? 5.649 9.841 24.269 1.00 96.25 93 ALA A CA 1
ATOM 751 C C . ALA A 1 93 ? 5.261 8.885 25.416 1.00 96.25 93 ALA A C 1
ATOM 753 O O . ALA A 1 93 ? 6.122 8.556 26.228 1.00 96.25 93 ALA A O 1
ATOM 754 N N . SER A 1 94 ? 4.005 8.424 25.486 1.00 94.94 94 SER A N 1
ATOM 755 C CA . SER A 1 94 ? 3.543 7.467 26.506 1.00 94.94 94 SER A CA 1
ATOM 756 C C . SER A 1 94 ? 3.596 6.006 26.048 1.00 94.94 94 SER A C 1
ATOM 758 O O . SER A 1 94 ? 3.277 5.105 26.825 1.00 94.94 94 SER A O 1
ATOM 760 N N . LEU A 1 95 ? 3.998 5.750 24.799 1.00 97.56 95 LEU A N 1
ATOM 761 C CA . LEU A 1 95 ? 4.004 4.408 24.231 1.00 97.56 95 LEU A CA 1
ATOM 762 C C . LEU A 1 95 ? 5.286 3.632 24.576 1.00 97.56 95 LEU A C 1
ATOM 764 O O . LEU A 1 95 ? 6.380 4.207 24.574 1.00 97.56 95 LEU A O 1
ATOM 768 N N . PRO A 1 96 ? 5.203 2.299 24.729 1.00 96.88 96 PRO A N 1
ATOM 769 C CA . PRO A 1 96 ? 6.378 1.431 24.752 1.00 96.88 96 PRO A CA 1
ATOM 770 C C . PRO A 1 96 ? 7.197 1.557 23.457 1.00 96.88 96 PRO A C 1
ATOM 772 O O . PRO A 1 96 ? 6.723 2.055 22.436 1.00 96.88 96 PRO A O 1
ATOM 775 N N . ALA A 1 97 ? 8.452 1.099 23.466 1.00 95.00 97 ALA A N 1
ATOM 776 C CA . ALA A 1 97 ? 9.332 1.181 22.292 1.00 95.00 97 ALA A CA 1
ATOM 777 C C . ALA A 1 97 ? 8.860 0.315 21.106 1.00 95.00 97 ALA A C 1
ATOM 779 O O . ALA A 1 97 ? 9.150 0.649 19.955 1.00 95.00 97 ALA A O 1
ATOM 780 N N . LEU A 1 98 ? 8.131 -0.769 21.390 1.00 95.62 98 LEU A N 1
ATOM 781 C CA . LEU A 1 98 ? 7.530 -1.662 20.405 1.00 95.62 98 LEU A CA 1
ATOM 782 C C . LEU A 1 98 ? 5.997 -1.505 20.352 1.00 95.62 98 LEU A C 1
ATOM 784 O O . LEU A 1 98 ? 5.392 -1.239 21.387 1.00 95.62 98 LEU A O 1
ATOM 788 N N . PRO A 1 99 ? 5.377 -1.706 19.175 1.00 97.06 99 PRO A N 1
ATOM 789 C CA . PRO A 1 99 ? 6.032 -1.802 17.872 1.00 97.06 99 PRO A CA 1
ATOM 790 C C . PRO A 1 99 ? 6.643 -0.448 17.454 1.00 97.06 99 PRO A C 1
ATOM 792 O O . PRO A 1 99 ? 6.183 0.631 17.836 1.00 97.06 99 PRO A O 1
ATOM 795 N N . SER A 1 100 ? 7.719 -0.491 16.664 1.00 96.25 100 SER A N 1
ATOM 796 C CA . SER A 1 100 ? 8.429 0.728 16.226 1.00 96.25 100 SER A CA 1
ATOM 797 C C . SER A 1 100 ? 7.674 1.546 15.164 1.00 96.25 100 SER A C 1
ATOM 799 O O . SER A 1 100 ? 8.032 2.693 14.898 1.00 96.25 100 SER A O 1
ATOM 801 N N . ALA A 1 101 ? 6.636 0.954 14.577 1.00 97.44 101 ALA A N 1
ATOM 802 C CA . ALA A 1 101 ? 5.711 1.516 13.601 1.00 97.44 101 ALA A CA 1
ATOM 803 C C . ALA A 1 101 ? 4.345 0.871 13.849 1.00 97.44 101 ALA A C 1
ATOM 805 O O . ALA A 1 101 ? 4.308 -0.330 14.105 1.00 97.44 101 ALA A O 1
ATOM 806 N N . ILE A 1 102 ? 3.259 1.632 13.769 1.00 98.38 102 ILE A N 1
ATOM 807 C CA . ILE A 1 102 ? 1.898 1.118 13.933 1.00 98.38 102 ILE A CA 1
ATOM 808 C C . ILE A 1 102 ? 1.288 0.952 12.547 1.00 98.38 102 ILE A C 1
ATOM 810 O O . ILE A 1 102 ? 1.019 1.927 11.843 1.00 98.38 102 ILE A O 1
ATOM 814 N N . CYS A 1 103 ? 1.117 -0.304 12.147 1.00 97.81 103 CYS A N 1
ATOM 815 C CA . CYS A 1 103 ? 0.613 -0.673 10.832 1.00 97.81 103 CYS A CA 1
ATOM 816 C C . CYS A 1 103 ? -0.871 -1.025 10.861 1.00 97.81 103 CYS A C 1
ATOM 818 O O . CYS A 1 103 ? -1.603 -0.606 9.967 1.00 97.81 103 CYS A O 1
ATOM 820 N N . GLY A 1 104 ? -1.301 -1.733 11.907 1.00 98.25 104 GLY A N 1
ATOM 821 C CA . GLY A 1 104 ? -2.689 -2.108 12.133 1.00 98.25 104 GLY A CA 1
ATOM 822 C C . GLY A 1 104 ? -3.172 -1.622 13.490 1.00 98.25 104 GLY A C 1
ATOM 823 O O . GLY A 1 104 ? -2.406 -1.608 14.455 1.00 98.25 104 GLY A O 1
ATOM 824 N N . ILE A 1 105 ? -4.448 -1.255 13.574 1.00 98.62 105 ILE A N 1
ATOM 825 C CA . ILE A 1 105 ? -5.084 -0.825 14.818 1.00 98.62 105 ILE A CA 1
ATOM 826 C C . ILE A 1 105 ? -6.543 -1.280 14.857 1.00 98.62 105 ILE A C 1
ATOM 828 O O . ILE A 1 105 ? -7.238 -1.240 13.846 1.00 98.62 105 ILE A O 1
ATOM 832 N N . SER A 1 106 ? -7.006 -1.714 16.027 1.00 98.44 106 SER A N 1
ATOM 833 C CA . SER A 1 106 ? -8.392 -2.110 16.270 1.00 98.44 106 SER A CA 1
ATOM 834 C C . SER A 1 106 ? -8.827 -1.667 17.660 1.00 98.44 106 SER A C 1
ATOM 836 O O . SER A 1 106 ? -8.110 -1.882 18.638 1.00 98.44 106 SER A O 1
ATOM 838 N N . SER A 1 107 ? -10.022 -1.093 17.751 1.00 97.94 107 SER A N 1
ATOM 839 C CA . SER A 1 107 ? -10.640 -0.645 19.002 1.00 97.94 107 SER A CA 1
ATOM 840 C C . SER A 1 107 ? -11.972 -1.380 19.181 1.00 97.94 107 SER A C 1
ATOM 842 O O . SER A 1 107 ? -12.995 -0.890 18.704 1.00 97.94 107 SER A O 1
ATOM 844 N N . PRO A 1 108 ? -11.981 -2.586 19.779 1.00 97.00 108 PRO A N 1
ATOM 845 C CA . PRO A 1 108 ? -13.209 -3.373 19.930 1.00 97.00 108 PRO A CA 1
ATOM 846 C C . PRO A 1 108 ? -14.223 -2.724 20.884 1.00 97.00 108 PRO A C 1
ATOM 848 O O . PRO A 1 108 ? -15.430 -2.886 20.708 1.00 97.00 108 PRO A O 1
ATOM 851 N N . SER A 1 109 ? -13.752 -1.951 21.865 1.00 96.88 109 SER A N 1
ATOM 852 C CA . SER A 1 109 ? -14.592 -1.215 22.807 1.00 96.88 109 SER A CA 1
ATOM 853 C C . SER A 1 109 ? -13.917 0.081 23.266 1.00 96.88 109 SER A C 1
ATOM 855 O O . SER A 1 109 ? -12.720 0.300 23.058 1.00 96.88 109 SER A O 1
ATOM 857 N N . LYS A 1 110 ? -14.698 0.991 23.863 1.00 95.38 110 LYS A N 1
ATOM 858 C CA . LYS A 1 110 ? -14.195 2.297 24.307 1.00 95.38 110 LYS A CA 1
ATOM 859 C C . LYS A 1 110 ? -13.078 2.120 25.333 1.00 95.38 110 LYS A C 1
ATOM 861 O O . LYS A 1 110 ? -13.284 1.545 26.396 1.00 95.38 110 LYS A O 1
ATOM 866 N N . GLY A 1 111 ? -11.921 2.704 25.041 1.00 94.50 111 GLY A N 1
ATOM 867 C CA . GLY A 1 111 ? -10.744 2.636 25.904 1.00 94.50 111 GLY A CA 1
ATOM 868 C C . GLY A 1 111 ? -9.901 1.365 25.757 1.00 94.50 111 GLY A C 1
ATOM 869 O O . GLY A 1 111 ? -8.825 1.312 26.355 1.00 94.50 111 GLY A O 1
ATOM 870 N N . VAL A 1 112 ? -10.336 0.400 24.942 1.00 97.94 112 VAL A N 1
ATOM 871 C CA . VAL A 1 112 ? -9.569 -0.799 24.592 1.00 97.94 112 VAL A CA 1
ATOM 872 C C . VAL A 1 112 ? -9.031 -0.652 23.175 1.00 97.94 112 VAL A C 1
ATOM 874 O O . VAL A 1 112 ? -9.792 -0.462 22.226 1.00 97.94 112 VAL A O 1
ATOM 877 N N . VAL A 1 113 ? -7.710 -0.725 23.015 1.00 98.38 113 VAL A N 1
ATOM 878 C CA . VAL A 1 113 ? -7.055 -0.610 21.704 1.00 98.38 113 VAL A CA 1
ATOM 879 C C . VAL A 1 113 ? -5.947 -1.633 21.586 1.00 98.38 113 VAL A C 1
ATOM 881 O O . VAL A 1 113 ? -5.093 -1.727 22.464 1.00 98.38 113 VAL A O 1
ATOM 884 N N . PHE A 1 114 ? -5.929 -2.330 20.456 1.00 98.62 114 PHE A N 1
ATOM 885 C CA . PHE A 1 114 ? -4.845 -3.194 20.020 1.00 98.62 114 PHE A CA 1
ATOM 886 C C . PHE A 1 114 ? -4.183 -2.578 18.797 1.00 98.62 114 PHE A C 1
ATOM 888 O O . PHE A 1 114 ? -4.861 -2.235 17.829 1.00 98.62 114 PHE A O 1
ATOM 895 N N . ALA A 1 115 ? -2.864 -2.445 18.832 1.00 98.56 115 ALA A N 1
ATOM 896 C CA . ALA A 1 115 ? -2.072 -1.921 17.731 1.00 98.56 115 ALA A CA 1
ATOM 897 C C . ALA A 1 115 ? -0.916 -2.872 17.430 1.00 98.56 115 ALA A C 1
ATOM 899 O O . ALA A 1 115 ? -0.221 -3.321 18.341 1.00 98.56 115 ALA A O 1
ATOM 900 N N . SER A 1 116 ? -0.697 -3.165 16.154 1.00 98.50 116 SER A N 1
ATOM 901 C CA . SER A 1 116 ? 0.360 -4.060 15.703 1.00 98.50 116 SER A CA 1
ATOM 902 C C . SER A 1 116 ? 1.308 -3.370 14.739 1.00 98.50 116 SER A C 1
ATOM 904 O O . SER A 1 116 ? 0.999 -2.364 14.094 1.00 98.50 116 SER A O 1
ATOM 906 N N . GLY A 1 117 ? 2.496 -3.938 14.652 1.00 97.75 117 GLY A N 1
ATOM 907 C CA . GLY A 1 117 ? 3.498 -3.568 13.681 1.00 97.75 117 GLY A CA 1
ATOM 908 C C . GLY A 1 117 ? 4.639 -4.564 13.732 1.00 97.75 117 GLY A C 1
ATOM 909 O O . GLY A 1 117 ? 4.688 -5.441 14.579 1.00 97.75 117 GLY A O 1
ATOM 910 N N . THR A 1 118 ? 5.610 -4.489 12.854 1.00 95.94 118 THR A N 1
ATOM 911 C CA . THR A 1 118 ? 5.912 -3.405 11.925 1.00 95.94 118 THR A CA 1
ATOM 912 C C . THR A 1 118 ? 5.790 -3.894 10.485 1.00 95.94 118 THR A C 1
ATOM 914 O O . THR A 1 118 ? 5.744 -5.095 10.282 1.00 95.94 118 THR A O 1
ATOM 917 N N . GLN A 1 119 ? 5.781 -3.007 9.488 1.00 94.31 119 GLN A N 1
ATOM 918 C CA . GLN A 1 119 ? 5.839 -3.406 8.075 1.00 94.31 119 GLN A CA 1
ATOM 919 C C . GLN A 1 119 ? 7.245 -3.785 7.602 1.00 94.31 119 GLN A C 1
ATOM 921 O O . GLN A 1 119 ? 7.409 -4.322 6.518 1.00 94.31 119 GLN A O 1
ATOM 926 N N . TYR A 1 120 ? 8.275 -3.447 8.379 1.00 96.06 120 TYR A N 1
ATOM 927 C CA . TYR A 1 120 ? 9.666 -3.646 7.991 1.00 96.06 120 TYR A CA 1
ATOM 928 C C . TYR A 1 120 ? 10.122 -5.046 8.430 1.00 96.06 120 TYR A C 1
ATOM 930 O O . TYR A 1 120 ? 10.313 -5.241 9.629 1.00 96.06 120 TYR A O 1
ATOM 938 N N . PRO A 1 121 ? 10.378 -6.003 7.518 1.00 95.88 121 PRO A N 1
ATOM 939 C CA . PRO A 1 121 ? 10.666 -7.389 7.909 1.00 95.88 121 PRO A CA 1
ATOM 940 C C . PRO A 1 121 ? 11.960 -7.551 8.731 1.00 95.88 121 PRO A C 1
ATOM 942 O O . PRO A 1 121 ? 12.200 -8.580 9.361 1.00 95.88 121 PRO A O 1
ATOM 945 N N . ASN A 1 122 ? 12.826 -6.536 8.702 1.00 95.56 122 ASN A N 1
ATOM 946 C CA . ASN A 1 122 ? 14.079 -6.464 9.446 1.00 95.56 122 ASN A CA 1
ATOM 947 C C . ASN A 1 122 ? 13.965 -5.725 10.792 1.00 95.56 122 ASN A C 1
ATOM 949 O O . ASN A 1 122 ? 14.983 -5.505 11.448 1.00 95.56 122 ASN A O 1
ATOM 953 N N . ARG A 1 123 ? 12.763 -5.302 11.195 1.00 95.81 123 ARG A N 1
ATOM 954 C CA . ARG A 1 123 ? 12.504 -4.702 12.505 1.00 95.81 123 ARG A CA 1
ATOM 955 C C . ARG A 1 123 ? 11.611 -5.626 13.315 1.00 95.81 123 ARG A C 1
ATOM 957 O O . ARG A 1 123 ? 10.843 -6.410 12.779 1.00 95.81 123 ARG A O 1
ATOM 964 N N . GLU A 1 124 ? 11.725 -5.517 14.629 1.00 96.88 124 GLU A N 1
ATOM 965 C CA . GLU A 1 124 ? 11.002 -6.393 15.537 1.00 96.88 124 GLU A CA 1
ATOM 966 C C . GLU A 1 124 ? 9.484 -6.175 15.434 1.00 96.88 124 GLU A C 1
ATOM 968 O O . GLU A 1 124 ? 8.987 -5.057 15.628 1.00 96.88 124 GLU A O 1
ATOM 973 N N . ALA A 1 125 ? 8.764 -7.251 15.108 1.00 97.94 125 ALA A N 1
ATOM 974 C CA . ALA A 1 125 ? 7.312 -7.281 15.102 1.00 97.94 125 ALA A CA 1
ATOM 975 C C . ALA A 1 125 ? 6.766 -7.421 16.530 1.00 97.94 125 ALA A C 1
ATOM 977 O O . ALA A 1 125 ? 7.308 -8.158 17.355 1.00 97.94 125 ALA A O 1
ATOM 978 N N . GLY A 1 126 ? 5.668 -6.737 16.823 1.00 97.81 126 GLY A N 1
ATOM 979 C CA . GLY A 1 126 ? 5.027 -6.759 18.125 1.00 97.81 126 GLY A CA 1
ATOM 980 C C . GLY A 1 126 ? 3.613 -6.203 18.101 1.00 97.81 126 GLY A C 1
ATOM 981 O O . GLY A 1 126 ? 3.171 -5.559 17.145 1.00 97.81 126 GLY A O 1
ATOM 982 N N . VAL A 1 127 ? 2.915 -6.457 19.197 1.00 98.25 127 VAL A N 1
ATOM 983 C CA . VAL A 1 127 ? 1.577 -5.941 19.471 1.00 98.25 127 VAL A CA 1
ATOM 984 C C . VAL A 1 127 ? 1.637 -5.152 20.765 1.00 98.25 127 VAL A C 1
ATOM 986 O O . VAL A 1 127 ? 2.261 -5.584 21.734 1.00 98.25 127 VAL A O 1
ATOM 989 N N . MET A 1 128 ? 0.974 -4.004 20.787 1.00 97.81 128 MET A N 1
ATOM 990 C CA . MET A 1 128 ? 0.721 -3.251 22.003 1.00 97.81 128 MET A CA 1
ATOM 991 C C . MET A 1 128 ? -0.776 -3.102 22.252 1.00 97.81 128 MET A C 1
ATOM 993 O O . MET A 1 128 ? -1.584 -3.113 21.322 1.00 97.81 128 MET A O 1
ATOM 997 N N . HIS A 1 129 ? -1.132 -2.969 23.522 1.00 97.75 129 HIS A N 1
ATOM 998 C CA . HIS A 1 129 ? -2.508 -2.942 23.984 1.00 97.75 129 HIS A CA 1
ATOM 999 C C . HIS A 1 129 ? -2.688 -1.975 25.156 1.00 97.75 129 HIS A C 1
ATOM 1001 O O . HIS A 1 129 ? -1.860 -1.930 26.069 1.00 97.75 129 HIS A O 1
ATOM 1007 N N . THR A 1 130 ? -3.805 -1.254 25.154 1.00 97.94 130 THR A N 1
ATOM 1008 C CA . THR A 1 130 ? -4.320 -0.500 26.302 1.00 97.94 130 THR A CA 1
ATOM 1009 C C . THR A 1 130 ? -5.754 -0.928 26.590 1.00 97.94 130 THR A C 1
ATOM 1011 O O . THR A 1 130 ? -6.497 -1.215 25.656 1.00 97.94 130 THR A O 1
ATOM 1014 N N . ALA A 1 131 ? -6.133 -0.927 27.870 1.00 97.00 131 ALA A N 1
ATOM 1015 C CA . ALA A 1 131 ? -7.504 -1.154 28.339 1.00 97.00 131 ALA A CA 1
ATOM 1016 C C . ALA A 1 131 ? -8.044 0.020 29.181 1.00 97.00 131 ALA A C 1
ATOM 1018 O O . ALA A 1 131 ? -9.075 -0.099 29.838 1.00 97.00 131 ALA A O 1
ATOM 1019 N N . ASP A 1 132 ? -7.325 1.147 29.217 1.00 96.81 132 ASP A N 1
ATOM 1020 C CA . ASP A 1 132 ? -7.655 2.319 30.037 1.00 96.81 132 ASP A CA 1
ATOM 1021 C C . ASP A 1 132 ? -7.670 3.634 29.236 1.00 96.81 132 ASP A C 1
ATOM 1023 O O . ASP A 1 132 ? -7.543 4.728 29.798 1.00 96.81 132 ASP A O 1
ATOM 1027 N N . GLY A 1 133 ? -7.862 3.534 27.917 1.00 96.06 133 GLY A N 1
ATOM 1028 C CA . GLY A 1 133 ? -7.930 4.679 27.009 1.00 96.06 133 GLY A CA 1
ATOM 1029 C C . GLY A 1 133 ? -6.577 5.313 26.709 1.00 96.06 133 GLY A C 1
ATOM 1030 O O . GLY A 1 133 ? -6.520 6.515 26.430 1.00 96.06 133 GLY A O 1
ATOM 1031 N N . GLY A 1 134 ? -5.510 4.514 26.764 1.00 96.81 134 GLY A N 1
ATOM 1032 C CA . GLY A 1 134 ? -4.141 4.908 26.448 1.00 96.81 134 GLY A CA 1
ATOM 1033 C C . GLY A 1 134 ? -3.389 5.574 27.595 1.00 96.81 134 GLY A C 1
ATOM 1034 O O . GLY A 1 134 ? -2.369 6.215 27.337 1.00 96.81 134 GLY A O 1
ATOM 1035 N N . LYS A 1 135 ? -3.869 5.442 28.841 1.00 96.12 135 LYS A N 1
ATOM 1036 C CA . LYS A 1 135 ? -3.136 5.914 30.028 1.00 96.12 135 LYS A CA 1
ATOM 1037 C C . LYS A 1 135 ? -1.966 4.985 30.332 1.00 96.12 135 LYS A C 1
ATOM 1039 O O . LYS A 1 135 ? -0.890 5.459 30.686 1.00 96.12 135 LYS A O 1
ATOM 1044 N N . THR A 1 136 ? -2.167 3.682 30.161 1.00 96.94 136 THR A N 1
ATOM 1045 C CA . THR A 1 136 ? -1.121 2.665 30.232 1.00 96.94 136 THR A CA 1
ATOM 1046 C C . THR A 1 136 ? -1.161 1.760 29.007 1.00 96.94 136 THR A C 1
ATOM 1048 O O . THR A 1 136 ? -2.217 1.504 28.423 1.00 96.94 136 THR A O 1
ATOM 1051 N N . TRP A 1 137 ? 0.018 1.287 28.606 1.00 97.88 137 TRP A N 1
ATOM 1052 C CA . TRP A 1 137 ? 0.211 0.433 27.440 1.00 97.88 137 TRP A CA 1
ATOM 1053 C C . TRP A 1 137 ? 1.086 -0.759 27.804 1.00 97.88 137 TRP A C 1
ATOM 1055 O O . TRP A 1 137 ? 2.162 -0.605 28.379 1.00 97.88 137 TRP A O 1
ATOM 1065 N N . ASN A 1 138 ? 0.638 -1.945 27.412 1.00 95.94 138 ASN A N 1
ATOM 1066 C CA . ASN A 1 138 ? 1.419 -3.174 27.452 1.00 95.94 138 ASN A CA 1
ATOM 1067 C C . ASN A 1 138 ? 1.920 -3.483 26.042 1.00 95.94 138 ASN A C 1
ATOM 1069 O O . ASN A 1 138 ? 1.214 -3.213 25.076 1.00 95.94 138 ASN A O 1
ATOM 1073 N N . SER A 1 139 ? 3.112 -4.063 25.912 1.00 96.94 139 SER A N 1
ATOM 1074 C CA . SER A 1 139 ? 3.668 -4.490 24.623 1.00 96.94 139 SER A CA 1
ATOM 1075 C C . SER A 1 139 ? 4.224 -5.899 24.729 1.00 96.94 139 SER A C 1
ATOM 1077 O O . SER A 1 139 ? 4.882 -6.237 25.711 1.00 96.94 139 SER A O 1
ATOM 1079 N N . ILE A 1 140 ? 4.004 -6.691 23.684 1.00 96.25 140 ILE A N 1
ATOM 1080 C CA . ILE A 1 140 ? 4.498 -8.058 23.538 1.00 96.25 140 ILE A CA 1
ATOM 1081 C C . ILE A 1 140 ? 5.224 -8.163 22.198 1.00 96.25 140 ILE A C 1
ATOM 1083 O O . ILE A 1 140 ? 4.705 -7.759 21.155 1.00 96.25 140 ILE A O 1
ATOM 1087 N N . SER A 1 141 ? 6.443 -8.700 22.237 1.00 97.19 141 SER A N 1
ATOM 1088 C CA . SER A 1 141 ? 7.190 -9.047 21.030 1.00 97.19 141 SER A CA 1
ATOM 1089 C C . SER A 1 141 ? 6.605 -10.304 20.400 1.00 97.19 141 SER A C 1
ATOM 1091 O O . SER A 1 141 ? 6.356 -11.289 21.094 1.00 97.19 141 SER A O 1
ATOM 1093 N N . LEU A 1 142 ? 6.426 -10.280 19.081 1.00 96.88 142 LEU A N 1
ATOM 1094 C CA . LEU A 1 142 ? 6.034 -11.438 18.277 1.00 96.88 142 LEU A CA 1
ATOM 1095 C C . LEU A 1 142 ? 7.141 -11.865 17.310 1.00 96.88 142 LEU A C 1
ATOM 1097 O O . LEU A 1 142 ? 6.875 -12.608 16.372 1.00 96.88 142 LEU A O 1
ATOM 1101 N N . ALA A 1 143 ? 8.390 -11.458 17.549 1.00 95.50 143 ALA A N 1
ATOM 1102 C CA . ALA A 1 143 ? 9.524 -11.778 16.679 1.00 95.50 143 ALA A CA 1
ATOM 1103 C C . ALA A 1 143 ? 9.784 -13.289 16.514 1.00 95.50 143 ALA A C 1
ATOM 1105 O O . ALA 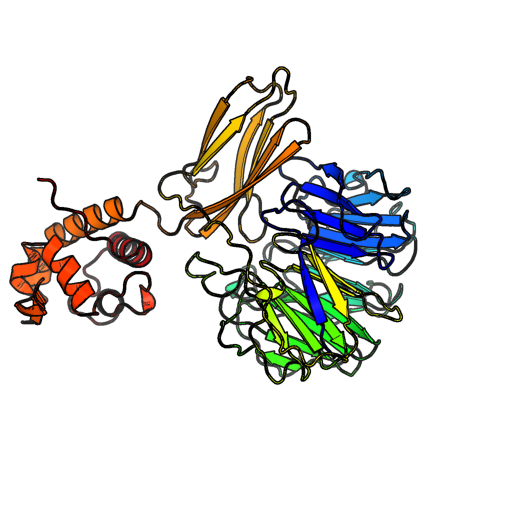A 1 143 ? 10.342 -13.717 15.507 1.00 95.50 143 ALA A O 1
ATOM 1106 N N . ALA A 1 144 ? 9.361 -14.106 17.486 1.00 94.25 144 ALA A N 1
ATOM 1107 C CA . ALA A 1 144 ? 9.418 -15.566 17.390 1.00 94.25 144 ALA A CA 1
ATOM 1108 C C . ALA A 1 144 ? 8.380 -16.154 16.411 1.00 94.25 144 ALA A C 1
ATOM 1110 O O . ALA A 1 144 ? 8.525 -17.293 15.976 1.00 94.25 144 ALA A O 1
ATOM 1111 N N . HIS A 1 145 ? 7.339 -15.390 16.073 1.00 95.12 145 HIS A N 1
ATOM 1112 C CA . HIS A 1 145 ? 6.201 -15.836 15.268 1.00 95.12 145 HIS A CA 1
ATOM 1113 C C . HIS A 1 145 ? 6.114 -15.130 13.909 1.00 95.12 145 HIS A C 1
ATOM 1115 O O . HIS A 1 145 ? 5.645 -15.726 12.941 1.00 95.12 145 HIS A O 1
ATOM 1121 N N . ALA A 1 146 ? 6.564 -13.876 13.828 1.00 97.44 146 ALA A N 1
ATOM 1122 C CA . ALA A 1 146 ? 6.420 -13.026 12.655 1.00 97.44 146 ALA A CA 1
ATOM 1123 C C . ALA A 1 146 ? 7.615 -12.079 12.476 1.00 97.44 146 ALA A C 1
ATOM 1125 O O . ALA A 1 146 ? 8.243 -11.642 13.439 1.00 97.44 146 ALA A O 1
ATOM 1126 N N . ASN A 1 147 ? 7.887 -11.724 11.222 1.00 97.50 147 ASN A N 1
ATOM 1127 C CA . ASN A 1 147 ? 8.849 -10.692 10.839 1.00 97.50 147 ASN A CA 1
ATOM 1128 C C . ASN A 1 147 ? 8.171 -9.339 10.595 1.00 97.50 147 ASN A C 1
ATOM 1130 O O . ASN A 1 147 ? 8.801 -8.303 10.780 1.00 97.50 147 ASN A O 1
ATOM 1134 N N . LEU A 1 148 ? 6.895 -9.338 10.200 1.00 97.50 148 LEU A N 1
ATOM 1135 C CA . LEU A 1 148 ? 6.093 -8.131 10.026 1.00 97.50 148 LEU A CA 1
ATOM 1136 C C . LEU A 1 148 ? 4.621 -8.382 10.359 1.00 97.50 148 LEU A C 1
ATOM 1138 O O . LEU A 1 148 ? 4.145 -9.510 10.231 1.00 97.50 148 LEU A O 1
ATOM 1142 N N . LEU A 1 149 ? 3.907 -7.330 10.760 1.00 98.44 149 LEU A N 1
ATOM 1143 C CA . LEU A 1 149 ? 2.471 -7.330 11.065 1.00 98.44 149 LEU A CA 1
ATOM 1144 C C . LEU A 1 149 ? 1.847 -6.060 10.475 1.00 98.44 149 LEU A C 1
ATOM 1146 O O . LEU A 1 149 ? 2.360 -4.966 10.717 1.00 98.44 149 LEU A O 1
ATOM 1150 N N . ILE A 1 150 ? 0.772 -6.207 9.696 1.00 98.12 150 ILE A N 1
ATOM 1151 C CA . ILE A 1 150 ? 0.220 -5.139 8.849 1.00 98.12 150 ILE A CA 1
ATOM 1152 C C . ILE A 1 150 ? -1.166 -4.674 9.285 1.00 98.12 150 ILE A C 1
ATOM 1154 O O . ILE A 1 150 ? -1.398 -3.471 9.312 1.00 98.12 150 ILE A O 1
ATOM 1158 N N . ASP A 1 151 ? -2.089 -5.578 9.611 1.00 98.62 151 ASP A N 1
ATOM 1159 C CA . ASP A 1 151 ? -3.463 -5.204 9.968 1.00 98.62 151 ASP A CA 1
ATOM 1160 C C . ASP A 1 151 ? -3.960 -6.011 11.163 1.00 98.62 151 ASP A C 1
ATOM 1162 O O . ASP A 1 151 ? -3.502 -7.127 11.424 1.00 98.62 151 ASP A O 1
ATOM 1166 N N . THR A 1 152 ? -4.867 -5.401 11.919 1.00 98.50 152 THR A N 1
ATOM 1167 C CA . THR A 1 152 ? -5.369 -5.912 13.195 1.00 98.50 152 THR A CA 1
ATOM 1168 C C . THR A 1 152 ? -6.886 -5.865 13.192 1.00 98.50 152 THR A C 1
ATOM 1170 O O . THR A 1 152 ? -7.477 -4.861 12.802 1.00 98.50 152 THR A O 1
ATOM 1173 N N . TYR A 1 153 ? -7.524 -6.934 13.658 1.00 98.31 153 TYR A N 1
ATOM 1174 C CA . TYR A 1 153 ? -8.976 -7.019 13.751 1.00 98.31 153 TYR A CA 1
ATOM 1175 C C . TYR A 1 153 ? -9.388 -7.754 15.020 1.00 98.31 153 TYR A C 1
ATOM 1177 O O . TYR A 1 153 ? -9.091 -8.935 15.173 1.00 98.31 153 TYR A O 1
ATOM 1185 N N . PHE A 1 154 ? -10.085 -7.065 15.916 1.00 98.25 154 PHE A N 1
ATOM 1186 C CA . PHE A 1 154 ? -10.660 -7.644 17.128 1.00 98.25 154 PHE A CA 1
ATOM 1187 C C . PHE A 1 154 ? -12.185 -7.599 17.051 1.00 98.25 154 PHE A C 1
ATOM 1189 O O . PHE A 1 154 ? -12.756 -6.575 16.673 1.00 98.25 154 PHE A O 1
ATOM 1196 N N . VAL A 1 155 ? -12.837 -8.712 17.396 1.00 96.12 155 VAL A N 1
ATOM 1197 C CA . VAL A 1 155 ? -14.311 -8.802 17.462 1.00 96.12 155 VAL A CA 1
ATOM 1198 C C . VAL A 1 155 ? -14.847 -8.403 18.831 1.00 96.12 155 VAL A C 1
ATOM 1200 O O . VAL A 1 155 ? -15.985 -7.953 18.940 1.00 96.12 155 VAL A O 1
ATOM 1203 N N . ASP A 1 156 ? -14.018 -8.564 19.856 1.00 97.06 156 ASP A N 1
ATOM 1204 C CA . ASP A 1 156 ? -14.246 -8.156 21.233 1.00 97.06 156 ASP A CA 1
ATOM 1205 C C . ASP A 1 156 ? -12.883 -7.911 21.910 1.00 97.06 156 ASP A C 1
ATOM 1207 O O . ASP A 1 156 ? -11.840 -7.948 21.256 1.00 97.06 156 ASP A O 1
ATOM 1211 N N . ASP A 1 157 ? -12.876 -7.638 23.212 1.00 97.56 157 ASP A N 1
ATOM 1212 C CA . ASP A 1 157 ? -11.653 -7.303 23.953 1.00 97.56 157 ASP A CA 1
ATOM 1213 C C . ASP A 1 157 ? -10.695 -8.501 24.157 1.00 97.56 157 ASP A C 1
ATOM 1215 O O . ASP A 1 157 ? -9.574 -8.320 24.635 1.00 97.56 157 ASP A O 1
ATOM 1219 N N . LEU A 1 158 ? -11.115 -9.728 23.830 1.00 97.50 158 LEU A N 1
ATOM 1220 C CA . LEU A 1 158 ? -10.367 -10.967 24.065 1.00 97.50 158 LEU A CA 1
ATOM 1221 C C . LEU A 1 158 ? -9.948 -11.675 22.775 1.00 97.50 158 LEU A C 1
ATOM 1223 O O . LEU A 1 158 ? -8.861 -12.254 22.731 1.00 97.50 158 LEU A O 1
ATOM 1227 N N . HIS A 1 159 ? -10.792 -11.635 21.746 1.00 98.19 159 HIS A N 1
ATOM 1228 C CA . HIS A 1 159 ? -10.638 -12.393 20.514 1.00 98.19 159 HIS A CA 1
ATOM 1229 C C . HIS A 1 159 ? -10.274 -11.484 19.346 1.00 98.19 159 HIS A C 1
ATOM 1231 O O . HIS A 1 159 ? -11.017 -10.568 18.971 1.00 98.19 159 HIS A O 1
ATOM 1237 N N . GLY A 1 160 ? -9.143 -11.781 18.718 1.00 98.25 160 GLY A N 1
ATOM 1238 C CA . GLY A 1 160 ? -8.669 -10.989 17.599 1.00 98.25 160 GLY A CA 1
ATOM 1239 C C . GLY A 1 160 ? -7.619 -11.681 16.757 1.00 98.25 160 GLY A C 1
ATOM 1240 O O . GLY A 1 160 ? -7.051 -12.710 17.127 1.00 98.25 160 GLY A O 1
ATOM 1241 N N . TRP A 1 161 ? -7.366 -11.070 15.608 1.00 98.75 161 TRP A N 1
ATOM 1242 C CA . TRP A 1 161 ? -6.414 -11.512 14.612 1.00 98.75 161 TRP A CA 1
ATOM 1243 C C . TRP A 1 161 ? -5.457 -10.387 14.244 1.00 98.75 161 TRP A C 1
ATOM 1245 O O . TRP A 1 161 ? -5.841 -9.217 14.173 1.00 98.75 161 TRP A O 1
ATOM 1255 N N . VAL A 1 162 ? -4.219 -10.763 13.946 1.00 98.69 162 VAL A N 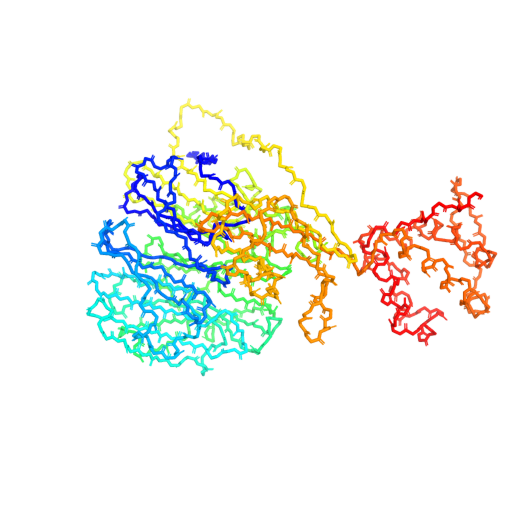1
ATOM 1256 C CA . VAL A 1 162 ? -3.222 -9.894 13.324 1.00 98.69 162 VAL A CA 1
ATOM 1257 C C . VAL A 1 162 ? -2.622 -10.630 12.137 1.00 98.69 162 VAL A C 1
ATOM 1259 O O . VAL A 1 162 ? -2.234 -11.793 12.251 1.00 98.69 162 VAL A O 1
ATOM 1262 N N . VAL A 1 163 ? -2.548 -9.958 10.994 1.00 98.88 163 VAL A N 1
ATOM 1263 C CA . VAL A 1 163 ? -2.017 -10.532 9.750 1.00 98.88 163 VAL A CA 1
ATOM 1264 C C . VAL A 1 163 ? -0.681 -9.906 9.385 1.00 98.88 163 VAL A C 1
ATOM 1266 O O . VAL A 1 163 ? -0.404 -8.760 9.743 1.00 98.88 163 VAL A O 1
ATOM 1269 N N . GLY A 1 164 ? 0.162 -10.665 8.693 1.00 98.44 164 GLY A N 1
ATOM 1270 C CA . GLY A 1 164 ? 1.486 -10.209 8.288 1.00 98.44 164 GLY A CA 1
ATOM 1271 C C . GLY A 1 164 ? 2.294 -11.314 7.626 1.00 98.44 164 GLY A C 1
ATOM 1272 O O . GLY A 1 164 ? 1.729 -12.143 6.909 1.00 98.44 164 GLY A O 1
ATOM 1273 N N . GLY A 1 165 ? 3.604 -11.350 7.882 1.00 98.06 165 GLY A N 1
ATOM 1274 C CA . GLY A 1 165 ? 4.507 -12.327 7.274 1.00 98.06 165 GLY A CA 1
ATOM 1275 C C . GLY A 1 165 ? 5.644 -12.794 8.183 1.00 98.06 165 GLY A C 1
ATOM 1276 O O . GLY A 1 165 ? 6.056 -12.095 9.111 1.00 98.06 165 GLY A O 1
ATOM 1277 N N . LYS A 1 166 ? 6.173 -13.985 7.888 1.00 97.50 166 LYS A N 1
ATOM 1278 C CA . LYS A 1 166 ? 7.330 -14.618 8.541 1.00 97.50 166 LYS A CA 1
ATOM 1279 C C . LYS A 1 166 ? 8.263 -15.271 7.522 1.00 97.50 166 LYS A C 1
ATOM 1281 O O . LYS A 1 166 ? 7.883 -15.472 6.377 1.00 97.50 166 LYS A O 1
ATOM 1286 N N . GLY A 1 167 ? 9.449 -15.685 7.958 1.00 94.00 167 GLY A N 1
ATOM 1287 C CA . GLY A 1 167 ? 10.359 -16.533 7.174 1.00 94.00 167 GLY A CA 1
ATOM 1288 C C . GLY A 1 167 ? 11.588 -15.812 6.619 1.00 94.00 167 GLY A C 1
ATOM 1289 O O . GLY A 1 167 ? 12.482 -16.464 6.081 1.00 94.00 167 GLY A O 1
ATOM 1290 N N . GLY A 1 168 ? 11.694 -14.494 6.805 1.00 90.81 168 GLY A N 1
ATOM 1291 C CA . GLY A 1 168 ? 12.876 -13.744 6.399 1.00 90.81 168 GLY A CA 1
ATOM 1292 C C . GLY A 1 168 ? 12.826 -12.259 6.742 1.00 90.81 168 GLY A C 1
ATOM 1293 O O . GLY A 1 168 ? 11.780 -11.699 7.050 1.00 90.81 168 GLY A O 1
ATOM 1294 N N . THR A 1 169 ? 13.994 -11.620 6.671 1.00 94.62 169 THR A N 1
ATOM 1295 C CA . THR A 1 169 ? 14.183 -10.178 6.907 1.00 94.62 169 THR A CA 1
ATOM 1296 C C . THR A 1 169 ? 14.069 -9.335 5.633 1.00 94.62 169 THR A C 1
ATOM 1298 O O . THR A 1 169 ? 14.313 -8.129 5.661 1.00 94.62 169 THR A O 1
ATOM 1301 N N . THR A 1 170 ? 13.686 -9.961 4.521 1.00 94.31 170 THR A N 1
ATOM 1302 C CA . THR A 1 170 ? 13.465 -9.340 3.214 1.00 94.31 170 THR A CA 1
ATOM 1303 C C . THR A 1 170 ? 12.127 -9.816 2.655 1.00 94.31 170 THR A C 1
ATOM 1305 O O . THR A 1 170 ? 11.717 -10.945 2.933 1.00 94.31 170 THR A O 1
ATOM 1308 N N . TYR A 1 171 ? 11.437 -8.947 1.908 1.00 93.31 171 TYR A N 1
ATOM 1309 C CA . TYR A 1 171 ? 10.072 -9.212 1.445 1.00 93.31 171 TYR A CA 1
ATOM 1310 C C . TYR A 1 171 ? 9.978 -10.498 0.627 1.00 93.31 171 TYR A C 1
ATOM 1312 O O . TYR A 1 171 ? 9.128 -11.316 0.936 1.00 93.31 171 TYR A O 1
ATOM 1320 N N . ASP A 1 172 ? 10.924 -10.749 -0.285 1.00 92.75 172 ASP A N 1
ATOM 1321 C CA . ASP A 1 172 ? 11.008 -11.923 -1.172 1.00 92.75 172 ASP A CA 1
ATOM 1322 C C . ASP A 1 172 ? 11.028 -13.285 -0.458 1.00 92.75 172 ASP A C 1
ATOM 1324 O O . ASP A 1 172 ? 10.804 -14.316 -1.086 1.00 92.75 172 ASP A O 1
ATOM 1328 N N . LYS A 1 173 ? 11.288 -13.315 0.853 1.00 95.06 173 LYS A N 1
ATOM 1329 C CA . LYS A 1 173 ? 11.372 -14.548 1.656 1.00 95.06 173 LYS A CA 1
ATOM 1330 C C . LYS A 1 173 ? 10.141 -14.805 2.508 1.00 95.06 173 LYS A C 1
ATOM 1332 O O . LYS A 1 173 ? 10.069 -15.836 3.177 1.00 95.06 173 LYS A O 1
ATOM 1337 N N . LEU A 1 174 ? 9.209 -13.861 2.534 1.00 96.81 174 LEU A N 1
ATOM 1338 C CA . LEU A 1 174 ? 8.070 -13.934 3.426 1.00 96.81 174 LEU A CA 1
ATOM 1339 C C . LEU A 1 174 ? 7.072 -15.001 2.989 1.00 96.81 174 LEU A C 1
ATOM 1341 O O . LEU A 1 174 ? 6.914 -15.301 1.804 1.00 96.81 174 LEU A O 1
ATOM 1345 N N . LYS A 1 175 ? 6.404 -15.552 3.996 1.00 97.50 175 LYS A N 1
ATOM 1346 C CA . LYS A 1 175 ? 5.173 -16.329 3.907 1.00 97.50 175 LYS A CA 1
ATOM 1347 C C . LYS A 1 175 ? 4.151 -15.723 4.865 1.00 97.50 175 LYS A C 1
ATOM 1349 O O . LYS A 1 175 ? 4.561 -15.217 5.918 1.00 97.50 175 LYS A O 1
ATOM 1354 N N . PRO A 1 176 ? 2.848 -15.795 4.563 1.00 98.25 176 PRO A N 1
ATOM 1355 C CA . PRO A 1 176 ? 1.842 -15.142 5.379 1.00 98.25 176 PRO A CA 1
ATOM 1356 C C . PRO A 1 176 ? 1.708 -15.794 6.756 1.00 98.25 176 PRO A C 1
ATOM 1358 O O . PRO A 1 176 ? 1.925 -16.996 6.923 1.00 98.25 176 PRO A O 1
ATOM 1361 N N . VAL A 1 177 ? 1.303 -14.983 7.731 1.00 98.44 177 VAL A N 1
ATOM 1362 C CA . VAL A 1 177 ? 0.822 -15.435 9.043 1.00 98.44 177 VAL A CA 1
ATOM 1363 C C . VAL A 1 177 ? -0.566 -14.872 9.310 1.00 98.44 177 VAL A C 1
ATOM 1365 O O . VAL A 1 177 ? -0.882 -13.750 8.902 1.00 98.44 177 VAL A O 1
ATOM 1368 N N . VAL A 1 178 ? -1.376 -15.642 10.036 1.00 98.75 178 VAL A N 1
ATOM 1369 C CA . VAL A 1 178 ? -2.638 -15.174 10.621 1.00 98.75 178 VAL A CA 1
ATOM 1370 C C . VAL A 1 178 ? -2.577 -15.497 12.106 1.00 98.75 178 VAL A C 1
ATOM 1372 O O . VAL A 1 178 ? -2.924 -16.594 12.538 1.00 98.75 178 VAL A O 1
ATOM 1375 N N . MET A 1 179 ? -2.086 -14.545 12.890 1.00 98.69 179 MET A N 1
ATOM 1376 C CA . MET A 1 179 ? -1.960 -14.689 14.334 1.00 98.69 179 MET A CA 1
ATOM 1377 C C . MET A 1 179 ? -3.329 -14.497 14.975 1.00 98.69 179 MET A C 1
ATOM 1379 O O . MET A 1 179 ? -4.006 -13.523 14.670 1.00 98.69 179 MET A O 1
ATOM 1383 N N . PHE A 1 180 ? -3.723 -15.390 15.875 1.00 98.69 180 PHE A N 1
ATOM 1384 C CA . PHE A 1 180 ? -4.972 -15.328 16.627 1.00 98.69 180 PHE A CA 1
ATOM 1385 C C . PHE A 1 180 ? -4.705 -15.300 18.129 1.00 98.69 180 PHE A C 1
ATOM 1387 O O . PHE A 1 180 ? -3.832 -16.021 18.613 1.00 98.69 180 PHE A O 1
ATOM 1394 N N . THR A 1 181 ? -5.505 -14.529 18.855 1.00 98.44 181 THR A N 1
ATOM 1395 C CA . THR A 1 181 ? -5.544 -14.509 20.318 1.00 98.44 181 THR A CA 1
ATOM 1396 C C . THR A 1 181 ? -6.971 -14.734 20.815 1.00 98.44 181 THR A C 1
ATOM 1398 O O . THR A 1 181 ? -7.927 -14.341 20.148 1.00 98.44 181 THR A O 1
ATOM 1401 N N . ALA A 1 182 ? -7.103 -15.360 21.985 1.00 98.25 182 ALA A N 1
ATOM 1402 C CA . ALA A 1 182 ? -8.371 -15.543 22.698 1.00 98.25 182 ALA A CA 1
ATOM 1403 C C . ALA A 1 182 ? -8.326 -14.996 24.139 1.00 98.25 182 ALA A C 1
ATOM 1405 O O . ALA A 1 182 ? -9.233 -15.239 24.932 1.00 98.25 182 ALA A O 1
ATOM 1406 N N . ASP A 1 183 ? -7.245 -14.308 24.510 1.00 97.38 183 ASP A N 1
ATOM 1407 C CA . ASP A 1 183 ? -6.989 -13.841 25.874 1.00 97.38 183 ASP A CA 1
ATOM 1408 C C . ASP A 1 183 ? -6.597 -12.356 25.942 1.00 97.38 183 ASP A C 1
ATOM 1410 O O . ASP A 1 183 ? -5.959 -11.914 26.906 1.00 97.38 183 ASP A O 1
ATOM 1414 N N . GLY A 1 184 ? -7.004 -11.582 24.931 1.00 95.81 184 GLY A N 1
ATOM 1415 C CA . GLY A 1 184 ? -6.728 -10.150 24.842 1.00 95.81 184 GLY A CA 1
ATOM 1416 C C . GLY A 1 184 ? -5.269 -9.871 24.496 1.00 95.81 184 GLY A C 1
ATOM 1417 O O . GLY A 1 184 ? -4.638 -8.991 25.079 1.00 95.81 184 GLY A O 1
ATOM 1418 N N . GLY A 1 185 ? -4.704 -10.663 23.583 1.00 95.31 185 GLY A N 1
ATOM 1419 C CA . GLY A 1 185 ? -3.363 -10.471 23.046 1.00 95.31 185 GLY A CA 1
ATOM 1420 C C . GLY A 1 185 ? -2.226 -10.916 23.961 1.00 95.31 185 GLY A C 1
ATOM 1421 O O . GLY A 1 185 ? -1.081 -10.576 23.664 1.00 95.31 185 GLY A O 1
ATOM 1422 N N . LYS A 1 186 ? -2.496 -11.661 25.044 1.00 93.56 186 LYS A N 1
ATOM 1423 C CA . LYS A 1 186 ? -1.449 -12.178 25.946 1.00 93.56 186 LYS A CA 1
ATOM 1424 C C . LYS A 1 186 ? -0.728 -13.369 25.327 1.00 93.56 186 LYS A C 1
ATOM 1426 O O . LYS A 1 186 ? 0.487 -13.486 25.473 1.00 93.56 186 LYS A O 1
ATOM 1431 N N . THR A 1 187 ? -1.461 -14.228 24.625 1.00 96.00 187 THR A N 1
ATOM 1432 C CA . THR A 1 187 ? -0.917 -15.343 23.849 1.00 96.00 187 THR A CA 1
ATOM 1433 C C . THR A 1 187 ? -1.428 -15.311 22.415 1.00 96.00 187 THR A C 1
ATOM 1435 O O . THR A 1 187 ? -2.512 -14.793 22.128 1.00 96.00 187 THR A O 1
ATOM 1438 N N . TRP A 1 188 ? -0.611 -15.843 21.503 1.00 97.75 188 TRP A N 1
ATOM 1439 C CA . TRP A 1 188 ? -0.865 -15.821 20.068 1.00 97.75 188 TRP A CA 1
ATOM 1440 C C . TRP A 1 188 ? -0.563 -17.174 19.431 1.00 97.75 188 TRP A C 1
ATOM 1442 O O . TRP A 1 188 ? 0.456 -17.797 19.728 1.00 97.75 188 TRP A O 1
ATOM 1452 N N . GLN A 1 189 ? -1.433 -17.601 18.520 1.00 97.75 189 GLN A N 1
ATOM 1453 C CA . GLN A 1 189 ? -1.275 -18.808 17.712 1.00 97.75 189 GLN A CA 1
ATOM 1454 C C . GLN A 1 189 ? -1.339 -18.448 16.228 1.00 97.75 189 GLN A C 1
ATOM 1456 O O . GLN A 1 189 ? -2.280 -17.782 15.806 1.00 97.75 189 GLN A O 1
ATOM 1461 N N . ASP A 1 190 ? -0.386 -18.923 15.426 1.00 98.00 190 ASP A N 1
ATOM 1462 C CA . ASP A 1 190 ? -0.466 -18.801 13.968 1.00 98.00 190 ASP A CA 1
ATOM 1463 C C . ASP A 1 190 ? -1.446 -19.839 13.400 1.00 98.00 190 ASP A C 1
ATOM 1465 O O . ASP A 1 190 ? -1.201 -21.043 13.454 1.00 98.00 190 ASP A O 1
ATOM 1469 N N . LYS A 1 191 ? -2.565 -19.376 12.842 1.00 98.44 191 LYS A N 1
ATOM 1470 C CA . LYS A 1 191 ? -3.617 -20.217 12.250 1.00 98.44 191 LYS A CA 1
ATOM 1471 C C . LYS A 1 191 ? -3.268 -20.753 10.861 1.00 98.44 191 LYS A C 1
ATOM 1473 O O . LYS A 1 191 ? -4.032 -21.542 10.310 1.00 98.44 191 LYS A O 1
ATOM 1478 N N . LEU A 1 192 ? -2.136 -20.347 10.287 1.00 98.38 192 LEU A N 1
ATOM 1479 C CA . LEU A 1 192 ? -1.614 -20.925 9.045 1.00 98.38 192 LEU A CA 1
ATOM 1480 C C . LEU A 1 192 ? -0.550 -21.996 9.289 1.00 98.38 192 LEU A C 1
ATOM 1482 O O . LEU A 1 192 ? -0.169 -22.706 8.350 1.00 98.38 192 LEU A O 1
ATOM 1486 N N . GLU A 1 193 ? -0.079 -22.142 10.527 1.00 96.00 193 GLU A N 1
ATOM 1487 C CA . GLU A 1 193 ? 0.888 -23.168 10.888 1.00 96.00 193 GLU A CA 1
ATOM 1488 C C . GLU A 1 193 ? 0.313 -24.566 10.629 1.00 96.00 193 GLU A C 1
ATOM 1490 O O . GLU A 1 193 ? -0.803 -24.886 11.032 1.00 96.00 193 GLU A O 1
ATOM 1495 N N . ASN A 1 194 ? 1.076 -25.402 9.918 1.00 95.19 194 ASN A N 1
ATOM 1496 C CA . ASN A 1 194 ? 0.672 -26.754 9.514 1.00 95.19 194 ASN A CA 1
ATOM 1497 C C . ASN A 1 194 ? -0.647 -26.828 8.716 1.00 95.19 194 ASN A C 1
ATOM 1499 O O . ASN A 1 194 ? -1.250 -27.895 8.628 1.00 95.19 194 ASN A O 1
ATOM 1503 N N . SER A 1 195 ? -1.078 -25.731 8.084 1.00 96.94 195 SER A N 1
ATOM 1504 C CA . SER A 1 195 ? -2.303 -25.691 7.266 1.00 96.94 195 SER A CA 1
ATOM 1505 C C . SER A 1 195 ? -2.248 -26.568 6.007 1.00 96.94 195 SER A C 1
ATOM 1507 O O . SER A 1 195 ? -3.285 -26.867 5.420 1.00 96.94 195 SER A O 1
ATOM 1509 N N . GLY A 1 196 ? -1.048 -26.957 5.561 1.00 96.75 196 GLY A N 1
ATOM 1510 C CA . GLY A 1 196 ? -0.837 -27.689 4.308 1.00 96.75 196 GLY A CA 1
ATOM 1511 C C . GLY A 1 196 ? -0.993 -26.831 3.046 1.00 96.75 196 GLY A C 1
ATOM 1512 O O . GLY A 1 196 ? -0.901 -27.359 1.941 1.00 96.75 196 GLY A O 1
ATOM 1513 N N . ILE A 1 197 ? -1.218 -25.521 3.192 1.00 97.50 197 ILE A N 1
ATOM 1514 C CA . ILE A 1 197 ? -1.278 -24.580 2.071 1.00 97.50 197 ILE A CA 1
ATOM 1515 C C . ILE A 1 197 ? 0.143 -24.315 1.572 1.00 97.50 197 ILE A C 1
ATOM 1517 O O . ILE A 1 197 ? 1.024 -23.941 2.349 1.00 97.50 197 ILE A O 1
ATOM 1521 N N . ASP A 1 198 ? 0.353 -24.472 0.267 1.00 94.81 198 ASP A N 1
ATOM 1522 C CA . ASP A 1 198 ? 1.603 -24.083 -0.377 1.00 94.81 198 ASP A CA 1
ATOM 1523 C C . ASP A 1 198 ? 1.559 -22.598 -0.756 1.00 94.81 198 ASP A C 1
ATOM 1525 O O . ASP A 1 198 ? 0.789 -22.176 -1.623 1.00 94.81 198 ASP A O 1
ATOM 1529 N N . PHE A 1 199 ? 2.353 -21.799 -0.045 1.00 96.25 199 PHE A N 1
ATOM 1530 C CA . PHE A 1 199 ? 2.467 -20.361 -0.261 1.00 96.25 199 PHE A CA 1
ATOM 1531 C C . PHE A 1 199 ? 3.696 -20.049 -1.121 1.00 96.25 199 PHE A C 1
ATOM 1533 O O . PHE A 1 199 ? 4.790 -20.527 -0.780 1.00 96.25 199 PHE A O 1
ATOM 1540 N N . PRO A 1 200 ? 3.562 -19.212 -2.171 1.00 94.12 200 PRO A N 1
ATOM 1541 C CA . PRO A 1 200 ? 4.721 -18.682 -2.870 1.00 94.12 200 PRO A CA 1
ATOM 1542 C C . PRO A 1 200 ? 5.608 -17.886 -1.906 1.00 94.12 200 PRO A C 1
ATOM 1544 O O . PRO A 1 200 ? 5.165 -17.378 -0.874 1.00 94.12 200 PRO A O 1
ATOM 1547 N N . THR A 1 201 ? 6.889 -17.788 -2.240 1.00 91.62 201 THR A N 1
ATOM 1548 C CA . THR A 1 201 ? 7.810 -16.894 -1.538 1.00 91.62 201 THR A CA 1
ATOM 1549 C C . THR A 1 201 ? 7.472 -15.445 -1.862 1.00 91.62 201 THR A C 1
ATOM 1551 O O . THR A 1 201 ? 7.112 -15.129 -2.997 1.00 91.62 201 THR A O 1
ATOM 1554 N N . GLY A 1 202 ? 7.629 -14.562 -0.884 1.00 95.31 202 GLY A N 1
ATOM 1555 C CA . GLY A 1 202 ? 7.349 -13.148 -1.074 1.00 95.31 202 GLY A CA 1
ATOM 1556 C C . GLY A 1 202 ? 5.897 -12.771 -0.843 1.00 95.31 202 GLY A C 1
ATOM 1557 O O . GLY A 1 202 ? 5.434 -11.811 -1.437 1.00 95.31 202 GLY A O 1
ATOM 1558 N N . GLU A 1 203 ? 5.151 -13.550 -0.063 1.00 96.75 203 GLU A N 1
ATOM 1559 C CA . GLU A 1 203 ? 3.725 -13.321 0.170 1.00 96.75 203 GLU A CA 1
ATOM 1560 C C . GLU A 1 203 ? 3.456 -13.064 1.657 1.00 96.75 203 GLU A C 1
ATOM 1562 O O . GLU A 1 203 ? 3.980 -13.768 2.525 1.00 96.75 203 GLU A O 1
ATOM 1567 N N . TRP A 1 204 ? 2.644 -12.057 1.973 1.00 97.88 204 TRP A N 1
ATOM 1568 C CA . TRP A 1 204 ? 2.232 -11.748 3.346 1.00 97.88 204 TRP A CA 1
ATOM 1569 C C . TRP A 1 204 ? 0.795 -11.229 3.404 1.00 97.88 204 TRP A C 1
ATOM 1571 O O . TRP A 1 204 ? 0.234 -10.787 2.408 1.00 97.88 204 TRP A O 1
ATOM 1581 N N . GLY A 1 205 ? 0.171 -11.300 4.582 1.00 98.25 205 GLY A N 1
ATOM 1582 C CA . GLY A 1 205 ? -1.167 -10.749 4.791 1.00 98.25 205 GLY A CA 1
ATOM 1583 C C . GLY A 1 205 ? -1.139 -9.228 4.933 1.00 98.25 205 GLY A C 1
ATOM 1584 O O . GLY A 1 205 ? -0.369 -8.714 5.748 1.00 98.25 205 GLY A O 1
ATOM 1585 N N . TRP A 1 206 ? -1.994 -8.523 4.185 1.00 97.94 206 TRP A N 1
ATOM 1586 C CA . TRP A 1 206 ? -2.063 -7.060 4.209 1.00 97.94 206 TRP A CA 1
ATOM 1587 C C . TRP A 1 206 ? -3.289 -6.517 4.943 1.00 97.94 206 TRP A C 1
ATOM 1589 O O . TRP A 1 206 ? -3.129 -5.944 6.013 1.00 97.94 206 TRP A O 1
ATOM 1599 N N . LYS A 1 207 ? -4.515 -6.691 4.430 1.00 98.25 207 LYS A N 1
ATOM 1600 C CA . LYS A 1 207 ? -5.759 -6.296 5.123 1.00 98.25 207 LYS A CA 1
ATOM 1601 C C . LYS A 1 207 ? -6.573 -7.509 5.532 1.00 98.25 207 LYS A C 1
ATOM 1603 O O . LYS A 1 207 ? -6.625 -8.499 4.810 1.00 98.25 207 LYS A O 1
ATOM 1608 N N . ILE A 1 208 ? -7.274 -7.390 6.657 1.00 98.62 208 ILE A N 1
ATOM 1609 C CA . ILE A 1 208 ? -8.219 -8.397 7.146 1.00 98.62 208 ILE A CA 1
ATOM 1610 C C . ILE A 1 208 ? -9.634 -7.821 7.284 1.00 98.62 208 ILE A C 1
ATOM 1612 O O . ILE A 1 208 ? -9.839 -6.675 7.697 1.00 98.62 208 ILE A O 1
ATOM 1616 N N . GLN A 1 209 ? -10.632 -8.635 6.942 1.00 97.69 209 GLN A N 1
ATOM 1617 C CA . GLN A 1 209 ? -12.048 -8.332 7.125 1.00 97.69 209 GLN A CA 1
ATOM 1618 C C . GLN A 1 209 ? -12.803 -9.596 7.542 1.00 97.69 209 GLN A C 1
ATOM 1620 O O . GLN A 1 209 ? -12.709 -10.617 6.871 1.00 97.69 209 GLN A O 1
ATOM 1625 N N . PHE A 1 210 ? -13.633 -9.509 8.581 1.00 97.38 210 PHE A N 1
ATOM 1626 C CA . PHE A 1 210 ? -14.684 -10.496 8.834 1.00 97.38 210 PHE A CA 1
ATOM 1627 C C . PHE A 1 210 ? -16.058 -9.913 8.501 1.00 97.38 210 PHE A C 1
ATOM 1629 O O . PHE A 1 210 ? -16.373 -8.777 8.864 1.00 97.38 210 PHE A O 1
ATOM 1636 N N . LEU A 1 211 ? -16.874 -10.699 7.798 1.00 94.62 211 LEU A N 1
ATOM 1637 C CA . LEU A 1 211 ? -18.274 -10.381 7.494 1.00 94.62 211 LEU A CA 1
ATOM 1638 C C . LEU A 1 211 ? -19.192 -10.822 8.630 1.00 94.62 211 LEU A C 1
ATOM 1640 O O . LEU A 1 211 ? -20.099 -10.100 9.045 1.00 94.62 211 LEU A O 1
ATOM 1644 N N . THR A 1 212 ? -18.920 -12.023 9.129 1.00 94.88 212 THR A N 1
ATOM 1645 C CA . THR A 1 212 ? -19.582 -12.681 10.253 1.00 94.88 212 THR A CA 1
ATOM 1646 C C . THR A 1 212 ? -18.496 -13.251 11.167 1.00 94.88 212 THR A C 1
ATOM 1648 O O . THR A 1 212 ? -17.338 -13.306 10.753 1.00 94.88 212 THR A O 1
ATOM 1651 N N . PRO A 1 213 ? -18.819 -13.729 12.379 1.00 95.50 213 PRO A N 1
ATOM 1652 C CA . PRO A 1 213 ? -17.823 -14.396 13.221 1.00 95.50 213 PRO A CA 1
ATOM 1653 C C . PRO A 1 213 ? -17.223 -15.675 12.601 1.00 95.50 213 PRO A C 1
ATOM 1655 O O . PRO A 1 213 ? -16.274 -16.226 13.144 1.00 95.50 213 PRO A O 1
ATOM 1658 N N . GLN A 1 214 ? -17.767 -16.161 11.480 1.00 97.25 214 GLN A N 1
ATOM 1659 C CA . GLN A 1 214 ? -17.386 -17.411 10.825 1.00 97.25 214 GLN A CA 1
ATOM 1660 C C . GLN A 1 214 ? -16.678 -17.151 9.501 1.00 97.25 214 GLN A C 1
ATOM 1662 O O . GLN A 1 214 ? -15.756 -17.885 9.152 1.00 97.25 214 GLN A O 1
ATOM 1667 N N . VAL A 1 215 ? -17.088 -16.111 8.771 1.00 98.06 215 VAL A N 1
ATOM 1668 C CA . VAL A 1 215 ? -16.572 -15.827 7.433 1.00 98.06 215 VAL A CA 1
ATOM 1669 C C . VAL A 1 215 ? -15.706 -14.585 7.434 1.00 98.06 215 VAL A C 1
ATOM 1671 O O . VAL A 1 215 ? -16.168 -13.477 7.720 1.00 98.06 215 VAL A O 1
ATOM 1674 N N . GLY A 1 216 ? -14.450 -14.787 7.053 1.00 98.19 216 GLY A N 1
ATOM 1675 C CA . GLY A 1 216 ? -13.443 -13.744 6.982 1.00 98.19 216 GLY A CA 1
ATOM 1676 C C . GLY A 1 216 ? -12.492 -13.929 5.814 1.00 98.19 216 GLY A C 1
ATOM 1677 O O . GLY A 1 216 ? -12.403 -15.002 5.210 1.00 98.19 216 GLY A O 1
ATOM 1678 N N . PHE A 1 217 ? -11.797 -12.847 5.499 1.00 98.69 217 PHE A N 1
ATOM 1679 C CA . PHE A 1 217 ? -10.919 -12.730 4.354 1.00 98.69 217 PHE A CA 1
ATOM 1680 C C . PHE A 1 217 ? -9.652 -11.960 4.712 1.00 98.69 217 PHE A C 1
ATOM 1682 O O . PHE A 1 217 ? -9.691 -11.038 5.530 1.00 98.69 217 PHE A O 1
ATOM 1689 N N . VAL A 1 218 ? -8.547 -12.315 4.060 1.00 98.81 218 VAL A N 1
ATOM 1690 C CA . VAL A 1 218 ? -7.267 -11.598 4.140 1.00 98.81 218 VAL A CA 1
ATOM 1691 C C . VAL A 1 218 ? -6.748 -11.370 2.724 1.00 98.81 218 VAL A C 1
ATOM 1693 O O . VAL A 1 218 ? -6.700 -12.328 1.953 1.00 98.81 218 VAL A O 1
ATOM 1696 N N . SER A 1 219 ? -6.365 -10.145 2.363 1.00 98.62 219 SER A N 1
ATOM 1697 C CA . SER A 1 219 ? -5.603 -9.899 1.129 1.00 98.62 219 SER A CA 1
ATOM 1698 C C . SER A 1 219 ? -4.156 -10.346 1.301 1.00 98.62 219 SER A C 1
ATOM 1700 O O . SER A 1 219 ? -3.565 -10.139 2.364 1.00 98.62 219 SER A O 1
ATOM 1702 N N . LEU A 1 220 ? -3.594 -10.967 0.264 1.00 98.25 220 LEU A N 1
ATOM 1703 C CA . LEU A 1 220 ? -2.201 -11.394 0.236 1.00 98.25 220 LEU A CA 1
ATOM 1704 C C . LEU A 1 220 ? -1.413 -10.537 -0.755 1.00 98.25 220 LEU A C 1
ATOM 1706 O O . LEU A 1 220 ? -1.650 -10.613 -1.961 1.00 98.25 220 LEU A O 1
ATOM 1710 N N . GLU A 1 221 ? -0.491 -9.738 -0.232 1.00 96.19 221 GLU A N 1
ATOM 1711 C CA . GLU A 1 221 ? 0.398 -8.893 -1.026 1.00 96.19 221 GLU A CA 1
ATOM 1712 C C . GLU A 1 221 ? 1.598 -9.713 -1.517 1.00 96.19 221 GLU A C 1
ATOM 1714 O O . GLU A 1 221 ? 2.147 -10.529 -0.769 1.00 96.19 221 GLU A O 1
ATOM 1719 N N . ASN A 1 222 ? 1.954 -9.530 -2.790 1.00 94.62 222 ASN A N 1
ATOM 1720 C CA . ASN A 1 222 ? 3.090 -10.147 -3.469 1.00 94.62 222 ASN A CA 1
ATOM 1721 C C . ASN A 1 222 ? 3.363 -9.399 -4.786 1.00 94.62 222 ASN A C 1
ATOM 1723 O O . ASN A 1 222 ? 2.434 -9.094 -5.538 1.00 94.62 222 ASN A O 1
ATOM 1727 N N . ASP A 1 223 ? 4.637 -9.191 -5.109 1.00 89.94 223 ASP A N 1
ATOM 1728 C CA . ASP A 1 223 ? 5.081 -8.430 -6.282 1.00 89.94 223 ASP A CA 1
ATOM 1729 C C . ASP A 1 223 ? 4.677 -9.064 -7.642 1.00 89.94 223 ASP A C 1
ATOM 1731 O O . ASP A 1 223 ? 4.690 -8.399 -8.680 1.00 89.94 223 ASP A O 1
ATOM 1735 N N . THR A 1 224 ? 4.337 -10.361 -7.674 1.00 87.00 224 THR A N 1
ATOM 1736 C CA . THR A 1 224 ? 4.156 -11.152 -8.915 1.00 87.00 224 THR A CA 1
ATOM 1737 C C . THR A 1 224 ? 2.865 -11.967 -8.995 1.00 87.00 224 THR A C 1
ATOM 1739 O O . THR A 1 224 ? 2.537 -12.497 -10.058 1.00 87.00 224 THR A O 1
ATOM 1742 N N . ALA A 1 225 ? 2.124 -12.080 -7.897 1.00 88.88 225 ALA A N 1
ATOM 1743 C CA . ALA A 1 225 ? 0.885 -12.838 -7.815 1.00 88.88 225 ALA A CA 1
ATOM 1744 C C . ALA A 1 225 ? -0.132 -12.102 -6.938 1.00 88.88 225 ALA A C 1
ATOM 1746 O O . ALA A 1 225 ? 0.235 -11.319 -6.071 1.00 88.88 225 ALA A O 1
ATOM 1747 N N . ALA A 1 226 ? -1.416 -12.394 -7.127 1.00 92.75 226 ALA A N 1
ATOM 1748 C CA . ALA A 1 226 ? -2.464 -11.928 -6.229 1.00 92.75 226 ALA A CA 1
ATOM 1749 C C . ALA A 1 226 ? -3.294 -13.105 -5.723 1.00 92.75 226 ALA A C 1
ATOM 1751 O O . ALA A 1 226 ? -3.663 -14.019 -6.471 1.00 92.75 226 ALA A O 1
ATOM 1752 N N . ALA A 1 227 ? -3.594 -13.078 -4.430 1.00 97.31 227 ALA A N 1
ATOM 1753 C CA . ALA A 1 227 ? -4.449 -14.056 -3.788 1.00 97.31 227 ALA A CA 1
ATOM 1754 C C . ALA A 1 227 ? -5.158 -13.456 -2.572 1.00 97.31 227 ALA A C 1
ATOM 1756 O O . ALA A 1 227 ? -4.787 -12.408 -2.045 1.00 97.31 227 ALA A O 1
ATOM 1757 N N . ILE A 1 228 ? -6.180 -14.163 -2.107 1.00 98.62 228 ILE A N 1
ATOM 1758 C CA . ILE A 1 228 ? -6.807 -13.930 -0.810 1.00 98.62 228 ILE A CA 1
ATOM 1759 C C . ILE A 1 228 ? -6.774 -15.213 0.016 1.00 98.62 228 ILE A C 1
ATOM 1761 O O . ILE A 1 228 ? -6.773 -16.321 -0.529 1.00 98.62 228 ILE A O 1
ATOM 1765 N N . LEU A 1 229 ? -6.815 -15.076 1.335 1.00 98.81 229 LEU A N 1
ATOM 1766 C CA . LEU A 1 229 ? -7.264 -16.144 2.221 1.00 98.81 229 LEU A CA 1
ATOM 1767 C C . LEU A 1 229 ? -8.754 -15.973 2.494 1.00 98.81 229 LEU A C 1
ATOM 1769 O O . LEU A 1 229 ? -9.220 -14.853 2.685 1.00 98.81 229 LEU A O 1
ATOM 1773 N N . LYS A 1 230 ? -9.484 -17.086 2.567 1.00 98.62 230 LYS A N 1
ATOM 1774 C CA . LYS A 1 230 ? -10.881 -17.144 3.011 1.00 98.62 230 LYS A CA 1
ATOM 1775 C C . LYS A 1 230 ? -11.040 -18.179 4.118 1.00 98.62 230 LYS A C 1
ATOM 1777 O O . LYS A 1 230 ? -10.549 -19.297 3.978 1.00 98.62 230 LYS A O 1
ATOM 1782 N N . THR A 1 231 ? -11.757 -17.827 5.176 1.00 98.62 231 THR A N 1
ATOM 1783 C CA . THR A 1 231 ? -12.216 -18.757 6.215 1.00 98.62 231 THR A CA 1
ATOM 1784 C C . THR A 1 231 ? -13.740 -18.828 6.227 1.00 98.62 231 THR A C 1
ATOM 1786 O O . THR A 1 231 ? -14.411 -17.883 5.810 1.00 98.62 231 THR A O 1
ATOM 1789 N N . THR A 1 232 ? -14.279 -19.958 6.685 1.00 98.06 232 THR A N 1
ATOM 1790 C CA . THR A 1 232 ? -15.723 -20.159 6.923 1.00 98.06 232 THR A CA 1
ATOM 1791 C C . THR A 1 232 ? -16.020 -20.776 8.295 1.00 98.06 232 THR A C 1
ATOM 1793 O O . THR A 1 232 ? -17.160 -21.121 8.591 1.00 98.06 232 THR A O 1
ATOM 1796 N N . ASP A 1 233 ? -14.996 -20.904 9.143 1.00 98.19 233 ASP A N 1
ATOM 1797 C CA . ASP A 1 233 ? -15.054 -21.533 10.465 1.00 98.19 233 ASP A CA 1
ATOM 1798 C C . ASP A 1 233 ? -14.482 -20.630 11.574 1.00 98.19 233 ASP A C 1
ATOM 1800 O O . ASP A 1 233 ? -14.034 -21.113 12.615 1.00 98.19 233 ASP A O 1
ATOM 1804 N N . GLY A 1 234 ? -14.495 -19.313 11.349 1.00 96.94 234 GLY A N 1
ATOM 1805 C CA . GLY A 1 234 ? -14.020 -18.316 12.308 1.00 96.94 234 GLY A CA 1
ATOM 1806 C C . GLY A 1 234 ? -12.500 -18.219 12.374 1.00 96.94 234 GLY A C 1
ATOM 1807 O O . GLY A 1 234 ? -11.940 -17.929 13.425 1.00 96.94 234 GLY A O 1
ATOM 1808 N N . GLY A 1 235 ? -11.813 -18.490 11.265 1.00 97.81 235 GLY A N 1
ATOM 1809 C CA . GLY A 1 235 ? -10.359 -18.401 11.173 1.00 97.81 235 GLY A CA 1
ATOM 1810 C C . GLY A 1 235 ? -9.623 -19.580 11.805 1.00 97.81 235 GLY A C 1
ATOM 1811 O O . GLY A 1 235 ? -8.425 -19.458 12.062 1.00 97.81 235 GLY A O 1
ATOM 1812 N N . ASN A 1 236 ? -10.310 -20.700 12.058 1.00 97.50 236 ASN A N 1
ATOM 1813 C CA . ASN A 1 236 ? -9.669 -21.938 12.503 1.00 97.50 236 ASN A CA 1
ATOM 1814 C C . ASN A 1 236 ? -8.929 -22.621 11.352 1.00 97.50 236 ASN A C 1
ATOM 1816 O O . ASN A 1 236 ? -7.841 -23.152 11.560 1.00 97.50 236 ASN A O 1
ATOM 1820 N N . SER A 1 237 ? -9.486 -22.551 10.144 1.00 98.31 237 SER A N 1
ATOM 1821 C CA . SER A 1 237 ? -8.827 -22.938 8.905 1.00 98.31 237 SER A CA 1
ATOM 1822 C C . SER A 1 237 ? -9.025 -21.878 7.822 1.00 98.31 237 SER A C 1
ATOM 1824 O O . SER A 1 237 ? -9.981 -21.094 7.831 1.00 98.31 237 SER A O 1
ATOM 1826 N N . TRP A 1 238 ? -8.084 -21.839 6.880 1.00 98.75 238 TRP A N 1
ATOM 1827 C CA . TRP A 1 238 ? -8.067 -20.881 5.782 1.00 98.75 238 TRP A CA 1
ATOM 1828 C C . TRP A 1 238 ? -7.849 -21.596 4.454 1.00 98.75 238 TRP A C 1
ATOM 1830 O O . TRP A 1 238 ? -7.171 -22.618 4.379 1.00 98.75 238 TRP A O 1
ATOM 1840 N N . LYS A 1 239 ? -8.402 -21.030 3.384 1.00 98.31 239 LYS A N 1
ATOM 1841 C CA . LYS A 1 239 ? -8.160 -21.448 2.004 1.00 98.31 239 LYS A CA 1
ATOM 1842 C C . LYS A 1 239 ? -7.529 -20.297 1.235 1.00 98.31 239 LYS A C 1
ATOM 1844 O O . LYS A 1 239 ? -8.101 -19.210 1.205 1.00 98.31 239 LYS A O 1
ATOM 1849 N N . ARG A 1 240 ? -6.401 -20.552 0.568 1.00 98.12 240 ARG A N 1
ATOM 1850 C CA . ARG A 1 240 ? -5.812 -19.622 -0.403 1.00 98.12 240 ARG A CA 1
ATOM 1851 C C . ARG A 1 240 ? -6.564 -19.708 -1.728 1.00 98.12 240 ARG A C 1
ATOM 1853 O O . ARG A 1 240 ? -6.760 -20.796 -2.269 1.00 98.12 240 ARG A O 1
ATOM 1860 N N . ILE A 1 241 ? -6.992 -18.562 -2.237 1.00 97.94 241 ILE A N 1
ATOM 1861 C CA . ILE A 1 241 ? -7.725 -18.416 -3.492 1.00 97.94 241 ILE A CA 1
ATOM 1862 C C . ILE A 1 241 ? -6.937 -17.435 -4.356 1.00 97.94 241 ILE A C 1
ATOM 1864 O O . ILE A 1 241 ? -6.786 -16.274 -3.985 1.00 97.94 241 ILE A O 1
ATOM 1868 N N . ALA A 1 242 ? -6.407 -17.912 -5.481 1.00 96.38 242 ALA A N 1
ATOM 1869 C CA . ALA A 1 242 ? -5.694 -17.063 -6.427 1.00 96.38 242 ALA A CA 1
ATOM 1870 C C . ALA A 1 242 ? -6.666 -16.136 -7.169 1.00 96.38 242 ALA A C 1
ATOM 1872 O O . ALA A 1 242 ? -7.799 -16.520 -7.466 1.00 96.38 242 ALA A O 1
ATOM 1873 N N . ILE A 1 243 ? -6.200 -14.935 -7.495 1.00 94.62 243 ILE A N 1
ATOM 1874 C CA . ILE A 1 243 ? -6.907 -13.992 -8.358 1.00 94.62 243 ILE A CA 1
ATOM 1875 C C . ILE A 1 243 ? -6.351 -14.161 -9.770 1.00 94.62 243 ILE A C 1
ATOM 1877 O O . ILE A 1 243 ? -5.160 -13.976 -10.007 1.00 94.62 243 ILE A O 1
ATOM 1881 N N . THR A 1 244 ? -7.211 -14.564 -10.703 1.00 88.31 244 THR A N 1
ATOM 1882 C CA . THR A 1 244 ? -6.828 -14.910 -12.083 1.00 88.31 244 THR A CA 1
ATOM 1883 C C . THR A 1 244 ? -7.638 -14.108 -13.098 1.00 88.31 244 THR A C 1
ATOM 1885 O O . THR A 1 244 ? -8.213 -14.670 -14.032 1.00 88.31 244 THR A O 1
ATOM 1888 N N . ASP A 1 245 ? -7.749 -12.800 -12.881 1.00 85.88 245 ASP A N 1
ATOM 1889 C CA . ASP A 1 245 ? -8.442 -11.911 -13.806 1.00 85.88 245 ASP A CA 1
ATOM 1890 C C . ASP A 1 245 ? -7.561 -11.542 -15.021 1.00 85.88 245 ASP A C 1
ATOM 1892 O O . ASP A 1 245 ? -6.335 -11.699 -14.991 1.00 85.88 245 ASP A O 1
ATOM 1896 N N . PRO A 1 246 ? -8.153 -11.046 -16.125 1.00 83.50 246 PRO A N 1
ATOM 1897 C CA . PRO A 1 246 ? -7.387 -10.648 -17.309 1.00 83.50 246 PRO A CA 1
ATOM 1898 C C . PRO A 1 246 ? -6.377 -9.522 -17.052 1.00 83.50 246 PRO A C 1
ATOM 1900 O O . PRO A 1 246 ? -5.450 -9.348 -17.841 1.00 83.50 246 PRO A O 1
ATOM 1903 N N . GLN A 1 247 ? -6.565 -8.759 -15.974 1.00 83.56 247 GLN A N 1
ATOM 1904 C CA . GLN A 1 247 ? -5.749 -7.597 -15.642 1.00 83.56 247 GLN A CA 1
ATOM 1905 C C . GLN A 1 247 ? -4.485 -7.950 -14.872 1.00 83.56 247 GLN A C 1
ATOM 1907 O O . GLN A 1 247 ? -3.615 -7.097 -14.784 1.00 83.56 247 GLN A O 1
ATOM 1912 N N . ARG A 1 248 ? -4.348 -9.187 -14.370 1.00 87.25 248 ARG A N 1
ATOM 1913 C CA . ARG A 1 248 ? -3.139 -9.665 -13.682 1.00 87.25 248 ARG A CA 1
ATOM 1914 C C . ARG A 1 248 ? -2.766 -8.764 -12.506 1.00 87.25 248 ARG A C 1
ATOM 1916 O O . ARG A 1 248 ? -1.633 -8.289 -12.411 1.00 87.25 248 ARG A O 1
ATOM 1923 N N . ASN A 1 249 ? -3.747 -8.514 -11.642 1.00 91.75 249 ASN A N 1
ATOM 1924 C CA . ASN A 1 249 ? -3.543 -7.737 -10.426 1.00 91.75 249 ASN A CA 1
ATOM 1925 C C . ASN A 1 249 ? -2.419 -8.352 -9.563 1.00 91.75 249 ASN A C 1
ATOM 1927 O O . ASN A 1 249 ? -2.270 -9.574 -9.523 1.00 91.75 249 ASN A O 1
ATOM 1931 N N . VAL A 1 250 ? -1.632 -7.506 -8.897 1.00 92.56 250 VAL A N 1
ATOM 1932 C CA . VAL A 1 250 ? -0.506 -7.852 -8.005 1.00 92.56 250 VAL A CA 1
ATOM 1933 C C . VAL A 1 250 ? -0.373 -6.772 -6.929 1.00 92.56 250 VAL A C 1
ATOM 1935 O O . VAL A 1 250 ? -1.034 -5.733 -7.025 1.00 92.56 250 VAL A O 1
ATOM 1938 N N . GLU A 1 251 ? 0.478 -7.008 -5.925 1.00 93.19 251 GLU A N 1
ATOM 1939 C CA . GLU A 1 251 ? 0.654 -6.116 -4.768 1.00 93.19 251 GLU A CA 1
ATOM 1940 C C . GLU A 1 251 ? -0.697 -5.791 -4.121 1.00 93.19 251 GLU A C 1
ATOM 1942 O O . GLU A 1 251 ? -1.131 -4.637 -4.042 1.00 93.19 251 GLU A O 1
ATOM 1947 N N . LEU A 1 252 ? -1.428 -6.858 -3.779 1.00 94.88 252 LEU A N 1
ATOM 1948 C CA . LEU A 1 252 ? -2.800 -6.765 -3.309 1.00 94.88 252 LEU A CA 1
ATOM 1949 C C . LEU A 1 252 ? -2.859 -6.227 -1.883 1.00 94.88 252 LEU A C 1
ATOM 1951 O O . LEU A 1 252 ? -2.406 -6.862 -0.934 1.00 94.88 252 LEU A O 1
ATOM 1955 N N . GLU A 1 253 ? -3.537 -5.102 -1.730 1.00 95.06 253 GLU A N 1
ATOM 1956 C CA . GLU A 1 253 ? -3.637 -4.391 -0.471 1.00 95.06 253 GLU A CA 1
ATOM 1957 C C . GLU A 1 253 ? -5.094 -4.393 0.015 1.00 95.06 253 GLU A C 1
ATOM 1959 O O . GLU A 1 253 ? -5.436 -5.059 0.995 1.00 95.06 253 GLU A O 1
ATOM 1964 N N . GLY A 1 254 ? -5.995 -3.704 -0.681 1.00 95.88 254 GLY A N 1
ATOM 1965 C CA . GLY A 1 254 ? -7.399 -3.602 -0.299 1.00 95.88 254 GLY A CA 1
ATOM 1966 C C . GLY A 1 254 ? -8.177 -4.908 -0.466 1.00 95.88 254 GLY A C 1
ATOM 1967 O O . GLY A 1 254 ? -8.068 -5.589 -1.482 1.00 95.88 254 GLY A O 1
ATOM 1968 N N . ILE A 1 255 ? -9.039 -5.209 0.509 1.00 98.00 255 ILE A N 1
ATOM 1969 C CA . ILE A 1 255 ? -10.054 -6.266 0.425 1.00 98.00 255 ILE A CA 1
ATOM 1970 C C . ILE A 1 255 ? -11.370 -5.789 1.034 1.00 98.00 255 ILE A C 1
ATOM 1972 O O . ILE A 1 255 ? -11.385 -5.176 2.106 1.00 98.00 255 ILE A O 1
ATOM 1976 N N . GLY A 1 256 ? -12.470 -6.045 0.330 1.00 96.62 256 GLY A N 1
ATOM 1977 C CA . GLY A 1 256 ? -13.797 -5.605 0.725 1.00 96.62 256 GLY A CA 1
ATOM 1978 C C . GLY A 1 256 ? -14.897 -6.477 0.153 1.00 96.62 256 GLY A C 1
ATOM 1979 O O . GLY A 1 256 ? -15.268 -6.334 -1.007 1.00 96.62 256 GLY A O 1
ATOM 1980 N N . PHE A 1 257 ? -15.476 -7.324 0.990 1.00 96.25 257 PHE A N 1
ATOM 1981 C CA . PHE A 1 257 ? -16.667 -8.100 0.676 1.00 96.25 257 PHE A CA 1
ATOM 1982 C C . PHE A 1 257 ? -17.902 -7.471 1.335 1.00 96.25 257 PHE A C 1
ATOM 1984 O O . PHE A 1 257 ? -17.842 -7.002 2.475 1.00 96.25 257 PHE A O 1
ATOM 1991 N N . VAL A 1 258 ? -19.023 -7.454 0.610 1.00 93.19 258 VAL A N 1
ATOM 1992 C CA . VAL A 1 258 ? -20.347 -7.043 1.133 1.00 93.19 258 VAL A CA 1
ATOM 1993 C C . VAL A 1 258 ? -21.141 -8.234 1.656 1.00 93.19 258 VAL A C 1
ATOM 1995 O O . VAL A 1 258 ? -21.996 -8.092 2.524 1.00 93.19 258 VAL A O 1
ATOM 1998 N N . ASN A 1 259 ? -20.862 -9.413 1.109 1.00 91.56 259 ASN A N 1
ATOM 1999 C CA . ASN A 1 259 ? -21.352 -10.712 1.542 1.00 91.56 259 ASN A CA 1
ATOM 2000 C C . ASN A 1 259 ? -20.337 -11.777 1.092 1.00 91.56 259 ASN A C 1
ATOM 2002 O O . ASN A 1 259 ? -19.311 -11.451 0.503 1.00 91.56 259 ASN A O 1
ATOM 2006 N N . GLU A 1 260 ? -20.591 -13.053 1.364 1.00 94.38 260 GLU A N 1
ATOM 2007 C CA . GLU A 1 260 ? -19.601 -14.107 1.112 1.00 94.38 260 GLU A CA 1
ATOM 2008 C C . GLU A 1 260 ? -19.320 -14.380 -0.379 1.00 94.38 260 GLU A C 1
ATOM 2010 O O . GLU A 1 260 ? -18.380 -15.123 -0.691 1.00 94.38 260 GLU A O 1
ATOM 2015 N N . GLN A 1 261 ? -20.142 -13.822 -1.276 1.00 93.50 261 GLN A N 1
ATOM 2016 C CA . GLN A 1 261 ? -20.111 -14.022 -2.724 1.00 93.50 261 GLN A CA 1
ATOM 2017 C C . GLN A 1 261 ? -19.597 -12.788 -3.474 1.00 93.50 261 GLN A C 1
ATOM 2019 O O . GLN A 1 261 ? -18.845 -12.923 -4.434 1.00 93.50 261 GLN A O 1
ATOM 2024 N N . VAL A 1 262 ? -19.994 -11.588 -3.053 1.00 94.31 262 VAL A N 1
ATOM 2025 C CA . VAL A 1 262 ? -19.716 -10.335 -3.759 1.00 94.31 262 VAL A CA 1
ATOM 2026 C C . VAL A 1 262 ? -18.672 -9.525 -3.004 1.00 94.31 262 VAL A C 1
ATOM 2028 O O . VAL A 1 262 ? -18.863 -9.174 -1.835 1.00 94.31 262 VAL A O 1
ATOM 2031 N N . GLY A 1 263 ? -17.583 -9.194 -3.692 1.00 96.12 263 GLY A N 1
ATOM 2032 C CA . GLY A 1 263 ? -16.503 -8.400 -3.127 1.00 96.12 263 GLY A CA 1
ATOM 2033 C C . GLY A 1 263 ? -15.515 -7.886 -4.160 1.00 96.12 263 GLY A C 1
ATOM 2034 O O . GLY A 1 263 ? -15.581 -8.228 -5.343 1.00 96.12 263 GLY A O 1
ATOM 2035 N N . TRP A 1 264 ? -14.598 -7.057 -3.674 1.00 97.06 264 TRP A N 1
ATOM 2036 C CA . TRP A 1 264 ? -13.553 -6.401 -4.445 1.00 97.06 264 TRP A CA 1
ATOM 2037 C C . TRP A 1 264 ? -12.220 -6.483 -3.719 1.00 97.06 264 TRP A C 1
ATOM 2039 O O . TRP A 1 264 ? -12.153 -6.551 -2.487 1.00 97.06 264 TRP A O 1
ATOM 2049 N N . VAL A 1 265 ? -11.161 -6.441 -4.510 1.00 97.31 265 VAL A N 1
ATOM 2050 C CA . VAL A 1 265 ? -9.780 -6.362 -4.051 1.00 97.31 265 VAL A CA 1
ATOM 2051 C C . VAL A 1 265 ? -9.036 -5.346 -4.906 1.00 97.31 265 VAL A C 1
ATOM 2053 O O . VAL A 1 265 ? -9.337 -5.209 -6.090 1.00 97.31 265 VAL A O 1
ATOM 2056 N N . GLY A 1 266 ? -8.078 -4.629 -4.331 1.00 95.56 266 GLY A N 1
ATOM 2057 C CA . GLY A 1 266 ? -7.263 -3.674 -5.081 1.00 95.56 266 GLY A CA 1
ATOM 2058 C C . GLY A 1 266 ? -5.826 -3.623 -4.591 1.00 95.56 266 GLY A C 1
ATOM 2059 O O . GLY A 1 266 ? -5.515 -4.128 -3.514 1.00 95.56 266 GLY A O 1
ATOM 2060 N N . GLY A 1 267 ? -4.953 -3.044 -5.404 1.00 91.44 267 GLY A N 1
ATOM 2061 C CA . GLY A 1 267 ? -3.520 -2.995 -5.135 1.00 91.44 267 GLY A CA 1
ATOM 2062 C C . GLY A 1 267 ? -2.795 -2.026 -6.058 1.00 91.44 267 GLY A C 1
ATOM 2063 O O . GLY A 1 267 ? -3.417 -1.152 -6.679 1.00 91.44 267 GLY A O 1
ATOM 2064 N N . TRP A 1 268 ? -1.478 -2.191 -6.178 1.00 90.88 268 TRP A N 1
ATOM 2065 C CA . TRP A 1 268 ? -0.690 -1.442 -7.163 1.00 90.88 268 TRP A CA 1
ATOM 2066 C C . TRP A 1 268 ? -0.936 -1.929 -8.590 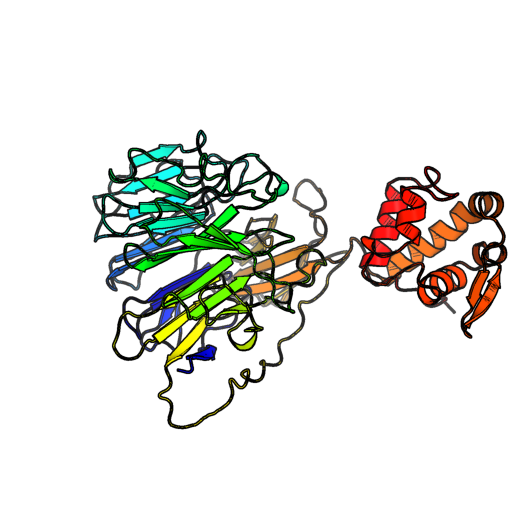1.00 90.88 268 TRP A C 1
ATOM 2068 O O . TRP A 1 268 ? -0.862 -1.131 -9.524 1.00 90.88 268 TRP A O 1
ATOM 2078 N N . GLY A 1 269 ? -1.333 -3.190 -8.762 1.00 87.56 269 GLY A N 1
ATOM 2079 C CA . GLY A 1 269 ? -1.778 -3.708 -10.046 1.00 87.56 269 GLY A CA 1
ATOM 2080 C C . GLY A 1 269 ? -0.656 -4.060 -11.011 1.00 87.56 269 GLY A C 1
ATOM 2081 O O . GLY A 1 269 ? 0.535 -3.973 -10.698 1.00 87.56 269 GLY A O 1
ATOM 2082 N N . HIS A 1 270 ? -1.059 -4.489 -12.207 1.00 78.50 270 HIS A N 1
ATOM 2083 C CA . HIS A 1 270 ? -0.117 -4.902 -13.239 1.00 78.50 270 HIS A CA 1
ATOM 2084 C C . HIS A 1 270 ? 0.871 -3.784 -13.576 1.00 78.50 270 HIS A C 1
ATOM 2086 O O . HIS A 1 270 ? 0.579 -2.600 -13.428 1.00 78.50 270 HIS A O 1
ATOM 2092 N N . GLY A 1 271 ? 2.075 -4.179 -13.986 1.00 73.62 271 GLY A N 1
ATOM 2093 C CA . GLY A 1 271 ? 3.140 -3.238 -14.301 1.00 73.62 271 GLY A CA 1
ATOM 2094 C C . GLY A 1 271 ? 3.874 -2.673 -13.083 1.00 73.62 271 GLY A C 1
ATOM 2095 O O . GLY A 1 271 ? 4.848 -1.958 -13.295 1.00 73.62 271 GLY A O 1
ATOM 2096 N N . PHE A 1 272 ? 3.524 -3.027 -11.836 1.00 82.25 272 PHE A N 1
ATOM 2097 C CA . PHE A 1 272 ? 4.297 -2.619 -10.649 1.00 82.25 272 PHE A CA 1
ATOM 2098 C C . PHE A 1 272 ? 5.798 -2.922 -10.798 1.00 82.25 272 PHE A C 1
ATOM 2100 O O . PHE A 1 272 ? 6.621 -2.010 -10.730 1.00 82.25 272 PHE A O 1
ATOM 2107 N N . MET A 1 273 ? 6.143 -4.166 -11.150 1.00 74.50 273 MET A N 1
ATOM 2108 C CA . MET A 1 273 ? 7.528 -4.586 -11.419 1.00 74.50 273 MET A CA 1
ATOM 2109 C C . MET A 1 273 ? 8.144 -3.938 -12.667 1.00 74.50 273 MET A C 1
ATOM 2111 O O . MET A 1 273 ? 9.362 -3.802 -12.761 1.00 74.50 273 MET A O 1
ATOM 2115 N N . ALA A 1 274 ? 7.311 -3.506 -13.617 1.00 67.25 274 ALA A N 1
ATOM 2116 C CA . ALA A 1 274 ? 7.727 -2.744 -14.796 1.00 67.25 274 ALA A CA 1
ATOM 2117 C C . ALA A 1 274 ? 7.786 -1.226 -14.527 1.00 67.25 274 ALA A C 1
ATOM 2119 O O . ALA A 1 274 ? 7.970 -0.428 -15.446 1.00 67.25 274 ALA A O 1
ATOM 2120 N N . ASN A 1 275 ? 7.623 -0.808 -13.269 1.00 73.62 275 ASN A N 1
ATOM 2121 C CA . ASN A 1 275 ? 7.551 0.580 -12.837 1.00 73.62 275 ASN A CA 1
ATOM 2122 C C . ASN A 1 275 ? 6.379 1.385 -13.444 1.00 73.62 275 ASN A C 1
ATOM 2124 O O . ASN A 1 275 ? 6.425 2.610 -13.459 1.00 73.62 275 ASN A O 1
ATOM 2128 N N . GLN A 1 276 ? 5.304 0.728 -13.886 1.00 75.25 276 GLN A N 1
ATOM 2129 C CA . GLN A 1 276 ? 4.093 1.317 -14.486 1.00 75.25 276 GLN A CA 1
ATOM 2130 C C . GLN A 1 276 ? 2.805 0.722 -13.869 1.00 75.25 276 GLN A C 1
ATOM 2132 O O . GLN A 1 276 ? 2.066 0.026 -14.556 1.00 75.25 276 GLN A O 1
ATOM 2137 N N . PRO A 1 277 ? 2.551 0.915 -12.563 1.00 83.00 277 PRO A N 1
ATOM 2138 C CA . PRO A 1 277 ? 1.439 0.316 -11.851 1.00 83.00 277 PRO A CA 1
ATOM 2139 C C . PRO A 1 277 ? 0.134 0.966 -12.297 1.00 83.00 277 PRO A C 1
ATOM 2141 O O . PRO A 1 277 ? -0.057 2.178 -12.156 1.00 83.00 277 PRO A O 1
ATOM 2144 N N . ASP A 1 278 ? -0.782 0.141 -12.788 1.00 83.12 278 ASP A N 1
ATOM 2145 C CA . ASP A 1 278 ? -2.102 0.588 -13.235 1.00 83.12 278 ASP A CA 1
ATOM 2146 C C . ASP A 1 278 ? -3.045 0.953 -12.074 1.00 83.12 278 ASP A C 1
ATOM 2148 O O . ASP A 1 278 ? -4.067 1.612 -12.287 1.00 83.12 278 ASP A O 1
ATOM 2152 N N . GLY A 1 279 ? -2.716 0.528 -10.848 1.00 88.81 279 GLY A N 1
ATOM 2153 C CA . GLY A 1 279 ? -3.579 0.639 -9.676 1.00 88.81 279 GLY A CA 1
ATOM 2154 C C . GLY A 1 279 ? -4.839 -0.208 -9.828 1.00 88.81 279 GLY A C 1
ATOM 2155 O O . GLY A 1 279 ? -5.947 0.303 -9.706 1.00 88.81 279 GLY A O 1
ATOM 2156 N N . THR A 1 280 ? -4.673 -1.485 -10.160 1.00 91.50 280 THR A N 1
ATOM 2157 C CA . THR A 1 280 ? -5.756 -2.377 -10.589 1.00 91.50 280 THR A CA 1
ATOM 2158 C C . THR A 1 280 ? -6.714 -2.767 -9.455 1.00 91.50 280 THR A C 1
ATOM 2160 O O . THR A 1 280 ? -6.307 -2.990 -8.310 1.00 91.50 280 THR A O 1
ATOM 2163 N N . THR A 1 281 ? -7.993 -2.928 -9.801 1.00 93.56 281 THR A N 1
ATOM 2164 C CA . THR A 1 281 ? -9.050 -3.458 -8.935 1.00 93.56 281 THR A CA 1
ATOM 2165 C C . THR A 1 281 ? -9.748 -4.640 -9.602 1.00 93.56 281 THR A C 1
ATOM 2167 O O . THR A 1 281 ? -10.199 -4.547 -10.742 1.00 93.56 281 THR A O 1
ATOM 2170 N N . SER A 1 282 ? -9.919 -5.726 -8.851 1.00 95.25 282 SER A N 1
ATOM 2171 C CA . SER A 1 282 ? -10.589 -6.951 -9.296 1.00 95.25 282 SER A CA 1
ATOM 2172 C C . SER A 1 282 ? -11.877 -7.169 -8.499 1.00 95.25 282 SER A C 1
ATOM 2174 O O . SER A 1 282 ? -11.937 -6.878 -7.302 1.00 95.25 282 SER A O 1
ATOM 2176 N N . GLY A 1 283 ? -12.919 -7.688 -9.148 1.00 94.94 283 GLY A N 1
ATOM 2177 C CA . GLY A 1 283 ? -14.212 -7.992 -8.530 1.00 94.94 283 GLY A CA 1
ATOM 2178 C C . GLY A 1 283 ? -14.576 -9.471 -8.617 1.00 94.94 283 GLY A C 1
ATOM 2179 O O . GLY A 1 283 ? -14.113 -10.181 -9.507 1.00 94.94 283 GLY A O 1
ATOM 2180 N N . THR A 1 284 ? -15.438 -9.935 -7.712 1.00 96.25 284 THR A N 1
ATOM 2181 C CA . THR A 1 284 ? -16.025 -11.284 -7.740 1.00 96.25 284 THR A CA 1
ATOM 2182 C C . THR A 1 284 ? -17.506 -11.249 -7.353 1.00 96.25 284 THR A C 1
ATOM 2184 O O . THR A 1 284 ? -17.950 -10.356 -6.629 1.00 96.25 284 THR A O 1
ATOM 2187 N N . THR A 1 285 ? -18.283 -12.209 -7.865 1.00 95.38 285 THR A N 1
ATOM 2188 C CA . THR A 1 285 ? -19.701 -12.426 -7.504 1.00 95.38 285 THR A CA 1
ATOM 2189 C C . THR A 1 285 ? -20.001 -13.867 -7.078 1.00 95.38 285 THR A C 1
ATOM 2191 O O . THR A 1 285 ? -21.154 -14.209 -6.826 1.00 95.38 285 THR A O 1
ATOM 2194 N N . ASP A 1 286 ? -18.970 -14.707 -6.959 1.00 94.62 286 ASP A N 1
ATOM 2195 C CA . ASP A 1 286 ? -19.053 -16.121 -6.578 1.00 94.62 286 ASP A CA 1
ATOM 2196 C C . ASP A 1 286 ? -18.088 -16.476 -5.429 1.00 94.62 286 ASP A C 1
ATOM 2198 O O . ASP A 1 286 ? -17.741 -17.636 -5.202 1.00 94.62 286 ASP A O 1
ATOM 2202 N N . GLY A 1 287 ? -17.669 -15.467 -4.664 1.00 93.50 287 GLY A N 1
ATOM 2203 C CA . GLY A 1 287 ? -16.860 -15.629 -3.461 1.00 93.50 287 GLY A CA 1
ATOM 2204 C C . GLY A 1 287 ? -15.388 -15.907 -3.745 1.00 93.50 287 GLY A C 1
ATOM 2205 O O . GLY A 1 287 ? -14.724 -16.504 -2.893 1.00 93.50 287 GLY A O 1
ATOM 2206 N N . GLY A 1 288 ? -14.908 -15.479 -4.917 1.00 95.00 288 GLY A N 1
ATOM 2207 C CA . GLY A 1 288 ? -13.528 -15.594 -5.383 1.00 95.00 288 GLY A CA 1
ATOM 2208 C C . GLY A 1 288 ? -13.257 -16.815 -6.263 1.00 95.00 288 GLY A C 1
ATOM 2209 O O . GLY A 1 288 ? -12.093 -17.093 -6.542 1.00 95.00 288 GLY A O 1
ATOM 2210 N N . ALA A 1 289 ? -14.282 -17.563 -6.686 1.00 94.00 289 ALA A N 1
ATOM 2211 C CA . ALA A 1 289 ? -14.083 -18.678 -7.614 1.00 94.00 289 ALA A CA 1
ATOM 2212 C C . ALA A 1 289 ? -13.731 -18.173 -9.023 1.00 94.00 289 ALA A C 1
ATOM 2214 O O . ALA A 1 289 ? -12.899 -18.777 -9.699 1.00 94.00 289 ALA A O 1
ATOM 2215 N N . THR A 1 290 ? -14.304 -17.039 -9.430 1.00 94.69 290 THR A N 1
ATOM 2216 C CA . THR A 1 290 ? -13.921 -16.282 -10.622 1.00 94.69 290 THR A CA 1
ATOM 2217 C C . THR A 1 290 ? -13.763 -14.798 -10.295 1.00 94.69 290 THR A C 1
ATOM 2219 O O . THR A 1 290 ? -14.343 -14.273 -9.336 1.00 94.69 290 THR A O 1
ATOM 2222 N N . TRP A 1 291 ? -12.949 -14.123 -11.111 1.00 95.44 291 TRP A N 1
ATOM 2223 C CA . TRP A 1 291 ? -12.621 -12.709 -10.969 1.00 95.44 291 TRP A CA 1
ATOM 2224 C C . TRP A 1 291 ? -12.796 -11.973 -12.296 1.00 95.44 291 TRP A C 1
ATOM 2226 O O . TRP A 1 291 ? -12.532 -12.528 -13.364 1.00 95.44 291 TRP A O 1
ATOM 2236 N N . PHE A 1 292 ? -13.235 -10.720 -12.224 1.00 92.56 292 PHE A N 1
ATOM 2237 C CA . PHE A 1 292 ? -13.437 -9.840 -13.372 1.00 92.56 292 PHE A CA 1
ATOM 2238 C C . PHE A 1 292 ? -12.820 -8.456 -13.132 1.00 92.56 292 PHE A C 1
ATOM 2240 O O . PHE A 1 292 ? -12.592 -8.056 -11.991 1.00 92.56 292 PHE A O 1
ATOM 2247 N N . ASP A 1 293 ? -12.586 -7.728 -14.225 1.00 92.25 293 ASP A N 1
ATOM 2248 C CA . ASP A 1 293 ? -12.133 -6.333 -14.220 1.00 92.25 293 ASP A CA 1
ATOM 2249 C C . ASP A 1 293 ? -13.103 -5.434 -13.442 1.00 92.25 293 ASP A C 1
ATOM 2251 O O . ASP A 1 293 ? -14.267 -5.284 -13.824 1.00 92.25 293 ASP A O 1
ATOM 2255 N N . ALA A 1 294 ? -12.609 -4.804 -12.378 1.00 92.12 294 ALA A N 1
ATOM 2256 C CA . ALA A 1 294 ? -13.355 -3.842 -11.581 1.00 92.12 294 ALA A CA 1
ATOM 2257 C C . ALA A 1 294 ? -12.623 -2.495 -11.444 1.00 92.12 294 ALA A C 1
ATOM 2259 O O . ALA A 1 294 ? -12.863 -1.757 -10.487 1.00 92.12 294 ALA A O 1
ATOM 2260 N N . ASN A 1 295 ? -11.792 -2.110 -12.418 1.00 89.81 295 ASN A N 1
ATOM 2261 C CA . ASN A 1 295 ? -11.055 -0.837 -12.397 1.00 89.81 295 ASN A CA 1
ATOM 2262 C C . ASN A 1 295 ? -11.955 0.409 -12.337 1.00 89.81 295 ASN A C 1
ATOM 2264 O O . ASN A 1 295 ? -11.496 1.488 -11.972 1.00 89.81 295 ASN A O 1
ATOM 2268 N N . GLY A 1 296 ? -13.246 0.275 -12.657 1.00 86.38 296 GLY A N 1
ATOM 2269 C CA . GLY A 1 296 ? -14.234 1.341 -12.473 1.00 86.38 296 GLY A CA 1
ATOM 2270 C C . GLY A 1 296 ? -14.480 1.738 -11.009 1.00 86.38 296 GLY A C 1
ATOM 2271 O O . GLY A 1 296 ? -15.074 2.786 -10.775 1.00 86.38 296 GLY A O 1
ATOM 2272 N N . VAL A 1 297 ? -14.038 0.935 -10.030 1.00 90.31 297 VAL A N 1
ATOM 2273 C CA . VAL A 1 297 ? -14.125 1.279 -8.600 1.00 90.31 297 VAL A CA 1
ATOM 2274 C C . VAL A 1 297 ? -13.159 2.404 -8.246 1.00 90.31 297 VAL A C 1
ATOM 2276 O O . VAL A 1 297 ? -13.541 3.320 -7.526 1.00 90.31 297 VAL A O 1
ATOM 2279 N N . GLY A 1 298 ? -11.919 2.324 -8.728 1.00 89.75 298 GLY A N 1
ATOM 2280 C CA . GLY A 1 298 ? -10.836 3.215 -8.334 1.00 89.75 298 GLY A CA 1
ATOM 2281 C C . GLY A 1 298 ? -9.463 2.567 -8.472 1.00 89.75 298 GLY A C 1
ATOM 2282 O O . GLY A 1 298 ? -9.351 1.421 -8.909 1.00 89.75 298 GLY A O 1
ATOM 2283 N N . ARG A 1 299 ? -8.423 3.315 -8.082 1.00 89.06 299 ARG A N 1
ATOM 2284 C CA . ARG A 1 299 ? -7.021 2.887 -8.174 1.00 89.06 299 ARG A CA 1
ATOM 2285 C C . ARG A 1 299 ? -6.297 2.926 -6.835 1.00 89.06 299 ARG A C 1
ATOM 2287 O O . ARG A 1 299 ? -6.648 3.744 -5.982 1.00 89.06 299 ARG A O 1
ATOM 2294 N N . PHE A 1 300 ? -5.260 2.100 -6.686 1.00 91.62 300 PHE A N 1
ATOM 2295 C CA . PHE A 1 300 ? -4.430 2.011 -5.472 1.00 91.62 300 PHE A CA 1
ATOM 2296 C C . PHE A 1 300 ? -5.259 1.787 -4.201 1.00 91.62 300 PHE A C 1
ATOM 2298 O O . PHE A 1 300 ? -5.017 2.418 -3.172 1.00 91.62 300 PHE A O 1
ATOM 2305 N N . LEU A 1 301 ? -6.301 0.953 -4.298 1.00 95.44 301 LEU A N 1
ATOM 2306 C CA . LEU A 1 301 ? -7.253 0.767 -3.207 1.00 95.44 301 LEU A CA 1
ATOM 2307 C C . LEU A 1 301 ? -6.601 0.019 -2.036 1.00 95.44 301 LEU A C 1
ATOM 2309 O O . LEU A 1 301 ? -6.111 -1.094 -2.210 1.00 95.44 301 LEU A O 1
ATOM 2313 N N . ASN A 1 302 ? -6.657 0.603 -0.837 1.00 96.12 302 ASN A N 1
ATOM 2314 C CA . ASN A 1 302 ? -6.041 0.058 0.376 1.00 96.12 302 ASN A CA 1
ATOM 2315 C C . ASN A 1 302 ? -7.034 -0.478 1.406 1.00 96.12 302 ASN A C 1
ATOM 2317 O O . ASN A 1 302 ? -6.728 -1.411 2.147 1.00 96.12 302 ASN A O 1
ATOM 2321 N N . ARG A 1 303 ? -8.210 0.143 1.527 1.00 97.44 303 ARG A N 1
ATOM 2322 C CA . ARG A 1 303 ? -9.217 -0.234 2.523 1.00 97.44 303 ARG A CA 1
ATOM 2323 C C . ARG A 1 303 ? -10.602 -0.129 1.924 1.00 97.44 303 ARG A C 1
ATOM 2325 O O . ARG A 1 303 ? -10.904 0.844 1.247 1.00 97.44 303 ARG A O 1
ATOM 2332 N N . PHE A 1 304 ? -11.448 -1.095 2.257 1.00 97.44 304 PHE A N 1
ATOM 2333 C CA . PHE A 1 304 ? -12.888 -1.027 2.060 1.00 97.44 304 PHE A CA 1
ATOM 2334 C C . PHE A 1 304 ? -13.598 -1.071 3.414 1.00 97.44 304 PHE A C 1
ATOM 2336 O O . PHE A 1 304 ? -13.158 -1.760 4.342 1.00 97.44 304 PHE A O 1
ATOM 2343 N N . ARG A 1 305 ? -14.719 -0.361 3.526 1.00 95.44 305 ARG A N 1
ATOM 2344 C CA . ARG A 1 305 ? -15.625 -0.384 4.679 1.00 95.44 305 ARG A CA 1
ATOM 2345 C C . ARG A 1 305 ? -17.061 -0.397 4.182 1.00 95.44 305 ARG A C 1
ATOM 2347 O O . ARG A 1 305 ? -17.392 0.344 3.266 1.00 95.44 305 ARG A O 1
ATOM 2354 N N . PHE A 1 306 ? -17.915 -1.199 4.805 1.00 93.12 306 PHE A N 1
ATOM 2355 C CA . PHE A 1 306 ? -19.337 -1.265 4.474 1.00 93.12 306 PHE A CA 1
ATOM 2356 C C . PHE A 1 306 ? -20.179 -1.045 5.722 1.00 93.12 306 PHE A C 1
ATOM 2358 O O . PHE A 1 306 ? -19.852 -1.547 6.800 1.00 93.12 306 PHE A O 1
ATOM 2365 N N . THR A 1 307 ? -21.272 -0.306 5.569 1.00 86.62 307 THR A N 1
ATOM 2366 C CA . THR A 1 307 ? -22.264 -0.120 6.621 1.00 86.62 307 THR A CA 1
ATOM 2367 C C . THR A 1 307 ? -23.102 -1.383 6.782 1.00 86.62 307 THR A C 1
ATOM 2369 O O . THR A 1 307 ? -23.394 -2.093 5.821 1.00 86.62 307 THR A O 1
ATOM 2372 N N . LYS A 1 308 ? -23.535 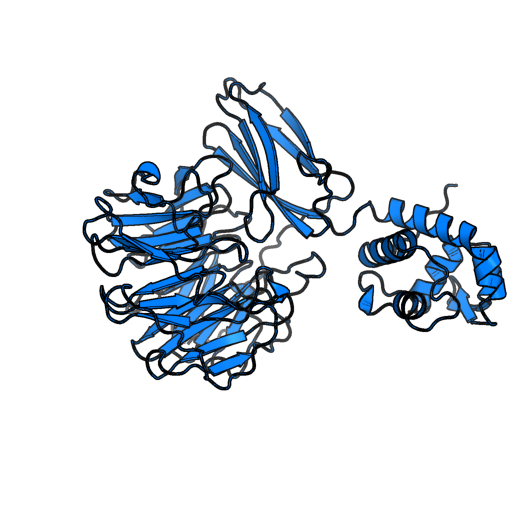-1.653 8.015 1.00 81.50 308 LYS A N 1
ATOM 2373 C CA . LYS A 1 308 ? -24.466 -2.747 8.337 1.00 81.50 308 LYS A CA 1
ATOM 2374 C C . LYS A 1 308 ? -25.922 -2.250 8.377 1.00 81.50 308 LYS A C 1
ATOM 2376 O O . LYS A 1 308 ? -26.663 -2.593 9.291 1.00 81.50 308 LYS A O 1
ATOM 2381 N N . THR A 1 309 ? -26.303 -1.378 7.443 1.00 79.94 309 THR A N 1
ATOM 2382 C CA . THR A 1 309 ? -27.627 -0.726 7.379 1.00 79.94 309 THR A CA 1
ATOM 2383 C C . THR A 1 309 ? -28.526 -1.337 6.304 1.00 79.94 309 THR A C 1
ATOM 2385 O O . THR A 1 309 ? -28.036 -1.944 5.350 1.00 79.94 309 THR A O 1
ATOM 2388 N N . GLU A 1 310 ? -29.845 -1.138 6.420 1.00 71.69 310 GLU A N 1
ATOM 2389 C CA . GLU A 1 310 ? -30.767 -1.386 5.305 1.00 71.69 310 GLU A CA 1
ATOM 2390 C C . GLU A 1 310 ? -30.560 -0.309 4.225 1.00 71.69 310 GLU A C 1
ATOM 2392 O O . GLU A 1 310 ? -30.604 0.890 4.489 1.00 71.69 310 GLU A O 1
ATOM 2397 N N . THR A 1 311 ? -30.266 -0.767 3.007 1.00 78.12 311 THR A N 1
ATOM 2398 C CA . THR A 1 311 ? -29.377 -0.130 2.011 1.00 78.12 311 THR A CA 1
ATOM 2399 C C . THR A 1 311 ? -27.916 -0.080 2.470 1.00 78.12 311 THR A C 1
ATOM 2401 O O . THR A 1 311 ? -27.535 0.664 3.374 1.00 78.12 311 THR A O 1
ATOM 2404 N N . ILE A 1 312 ? -27.085 -0.891 1.809 1.00 82.12 312 ILE A N 1
ATOM 2405 C CA . ILE A 1 312 ? -25.638 -0.940 2.034 1.00 82.12 312 ILE A CA 1
ATOM 2406 C C . ILE A 1 312 ? -25.008 0.310 1.423 1.00 82.12 312 ILE A C 1
ATOM 2408 O O . ILE A 1 312 ? -25.187 0.578 0.229 1.00 82.12 312 ILE A O 1
ATOM 2412 N N . VAL A 1 313 ? -24.225 1.017 2.234 1.00 89.25 313 VAL A N 1
ATOM 2413 C CA . VAL A 1 313 ? -23.288 2.046 1.785 1.00 89.25 313 VAL A CA 1
ATOM 2414 C C . VAL A 1 313 ? -21.878 1.517 2.014 1.00 89.25 313 VAL A C 1
ATOM 2416 O O . VAL A 1 313 ? -21.558 1.007 3.087 1.00 89.25 313 VAL A O 1
ATOM 2419 N N . GLY A 1 314 ? -21.041 1.586 0.987 1.00 93.50 314 GLY A N 1
ATOM 2420 C CA . GLY A 1 314 ? -19.637 1.201 1.057 1.00 93.50 314 GLY A CA 1
ATOM 2421 C C . GLY A 1 314 ? -18.728 2.387 0.799 1.00 93.50 314 GLY A C 1
ATOM 2422 O O . GLY A 1 314 ? -19.111 3.320 0.103 1.00 93.50 314 GLY A O 1
ATOM 2423 N N . TYR A 1 315 ? -17.514 2.324 1.320 1.00 96.75 315 TYR A N 1
ATOM 2424 C CA . TYR A 1 315 ? -16.457 3.274 1.023 1.00 96.75 315 TYR A CA 1
ATOM 2425 C C . TYR A 1 315 ? -15.149 2.542 0.777 1.00 96.75 315 TYR A C 1
ATOM 2427 O O . TYR A 1 315 ? -14.892 1.507 1.395 1.00 96.75 315 TYR A O 1
ATOM 2435 N N . ALA A 1 316 ? -14.325 3.088 -0.110 1.00 97.44 316 ALA A N 1
ATOM 2436 C CA . ALA A 1 316 ? -12.987 2.595 -0.382 1.00 97.44 316 ALA A CA 1
ATOM 2437 C C . ALA A 1 316 ? -11.978 3.746 -0.399 1.00 97.44 316 ALA A C 1
ATOM 2439 O O . ALA A 1 316 ? -12.275 4.822 -0.920 1.00 97.44 316 ALA A O 1
ATOM 2440 N N . SER A 1 317 ? -10.792 3.515 0.159 1.00 97.19 317 SER A N 1
ATOM 2441 C CA . SER A 1 317 ? -9.673 4.458 0.139 1.00 97.19 317 SER A CA 1
ATOM 2442 C C . SER A 1 317 ? -8.645 4.035 -0.909 1.00 97.19 317 SER A C 1
ATOM 2444 O O . SER A 1 317 ? -8.261 2.870 -0.942 1.00 97.19 317 SER A O 1
ATOM 2446 N N . GLY A 1 318 ? -8.195 4.961 -1.756 1.00 94.56 318 GLY A N 1
ATOM 2447 C CA . GLY A 1 318 ? -7.133 4.743 -2.743 1.00 94.56 318 GLY A CA 1
ATOM 2448 C C . GLY A 1 318 ? -6.580 6.063 -3.273 1.00 94.56 318 GLY A C 1
ATOM 2449 O O . GLY A 1 318 ? -6.248 6.931 -2.478 1.00 94.56 318 GLY A O 1
ATOM 2450 N N . GLY A 1 319 ? -6.496 6.270 -4.591 1.00 91.88 319 GLY A N 1
ATOM 2451 C CA . GLY A 1 319 ? -6.095 7.576 -5.159 1.00 91.88 319 GLY A CA 1
ATOM 2452 C C . GLY A 1 319 ? -7.023 8.743 -4.765 1.00 91.88 319 GLY A C 1
ATOM 2453 O O . GLY A 1 319 ? -6.623 9.904 -4.741 1.00 91.88 319 GLY A O 1
ATOM 2454 N N . THR A 1 320 ? -8.264 8.432 -4.404 1.00 94.75 320 THR A N 1
ATOM 2455 C CA . THR A 1 320 ? -9.197 9.306 -3.683 1.00 94.75 320 THR A CA 1
ATOM 2456 C C . THR A 1 320 ? -10.070 8.424 -2.778 1.00 94.75 320 THR A C 1
ATOM 2458 O O . THR A 1 320 ? -9.753 7.252 -2.549 1.00 94.75 320 THR A O 1
ATOM 2461 N N . ILE A 1 321 ? -11.166 8.965 -2.260 1.00 97.44 321 ILE A N 1
ATOM 2462 C CA . ILE A 1 321 ? -12.193 8.216 -1.548 1.00 97.44 321 ILE A CA 1
ATOM 2463 C C . ILE A 1 321 ? -13.355 7.937 -2.495 1.00 97.44 321 ILE A C 1
ATOM 2465 O O . ILE A 1 321 ? -13.908 8.855 -3.108 1.00 97.44 321 ILE A O 1
ATOM 2469 N N . TYR A 1 322 ? -13.746 6.671 -2.576 1.00 95.88 322 TYR A N 1
ATOM 2470 C CA . TYR A 1 322 ? -14.830 6.187 -3.422 1.00 95.88 322 TYR A CA 1
ATOM 2471 C C . TYR A 1 322 ? -16.001 5.739 -2.556 1.00 95.88 322 TYR A C 1
ATOM 2473 O O . TYR A 1 322 ? -15.796 5.113 -1.518 1.00 95.88 322 TYR A O 1
ATOM 2481 N N . GLN A 1 323 ? -17.221 6.035 -2.991 1.00 94.56 323 GLN A N 1
ATOM 2482 C CA . GLN A 1 323 ? -18.455 5.617 -2.336 1.00 94.56 323 GLN A CA 1
ATOM 2483 C C . GLN A 1 323 ? -19.184 4.594 -3.208 1.00 94.56 323 GLN A C 1
ATOM 2485 O O . GLN A 1 323 ? -19.281 4.751 -4.426 1.00 94.56 323 GLN A O 1
ATOM 2490 N N . CYS A 1 324 ? -19.731 3.573 -2.560 1.00 91.94 324 CYS A N 1
ATOM 2491 C CA . CYS A 1 324 ? -20.593 2.559 -3.135 1.00 91.94 324 CYS A CA 1
ATOM 2492 C C . CYS A 1 324 ? -22.013 2.702 -2.602 1.00 91.94 324 CYS A C 1
ATOM 2494 O O . CYS A 1 324 ? -22.215 2.737 -1.387 1.00 91.94 324 CYS A O 1
ATOM 2496 N N . THR A 1 325 ? -23.004 2.653 -3.486 1.00 85.94 325 THR A N 1
ATOM 2497 C CA . THR A 1 325 ? -24.410 2.488 -3.100 1.00 85.94 325 THR A CA 1
ATOM 2498 C C . THR A 1 325 ? -25.017 1.262 -3.771 1.00 85.94 325 THR A C 1
ATOM 2500 O O . THR A 1 325 ? -24.683 0.912 -4.909 1.00 85.94 325 THR A O 1
ATOM 2503 N N . LYS A 1 326 ? -25.900 0.572 -3.044 1.00 80.94 326 LYS A N 1
ATOM 2504 C CA . LYS A 1 326 ? -26.744 -0.484 -3.610 1.00 80.94 326 LYS A CA 1
ATOM 2505 C C . LYS A 1 326 ? -27.858 0.155 -4.446 1.00 80.94 326 LYS A C 1
ATOM 2507 O O . LYS A 1 326 ? -28.513 1.079 -3.974 1.00 80.94 326 LYS A O 1
ATOM 2512 N N . VAL A 1 327 ? -28.087 -0.353 -5.657 1.00 70.50 327 VAL A N 1
ATOM 2513 C CA . VAL A 1 327 ? -29.188 0.080 -6.536 1.00 70.50 327 VAL A CA 1
ATOM 2514 C C . VAL A 1 327 ? -30.233 -1.036 -6.633 1.00 70.50 327 VAL A C 1
ATOM 2516 O O . VAL A 1 327 ? -29.869 -2.200 -6.827 1.00 70.50 327 VAL A O 1
ATOM 2519 N N . ASP A 1 328 ? -31.519 -0.696 -6.493 1.00 62.22 328 ASP A N 1
ATOM 2520 C CA . ASP A 1 328 ? -32.628 -1.651 -6.620 1.00 62.22 328 ASP A CA 1
ATOM 2521 C C . ASP A 1 328 ? -32.946 -1.956 -8.101 1.00 62.22 328 ASP A C 1
ATOM 2523 O O . ASP A 1 328 ? -33.079 -1.052 -8.930 1.00 62.22 328 ASP A O 1
ATOM 2527 N N . ASP A 1 329 ? -33.047 -3.252 -8.431 1.00 57.97 329 ASP A N 1
ATOM 2528 C CA . ASP A 1 329 ? -33.139 -3.843 -9.783 1.00 57.97 329 ASP A CA 1
ATOM 2529 C C . ASP A 1 329 ? -34.443 -3.476 -10.550 1.00 57.97 329 ASP A C 1
ATOM 2531 O O . ASP A 1 329 ? -35.267 -4.340 -10.839 1.00 57.97 329 ASP A O 1
ATOM 2535 N N . THR A 1 330 ? -34.654 -2.213 -10.943 1.00 46.94 330 THR A N 1
ATOM 2536 C CA . THR A 1 330 ? -35.719 -1.848 -11.921 1.00 46.94 330 THR A CA 1
ATOM 2537 C C . THR A 1 330 ? -35.203 -1.452 -13.298 1.00 46.94 330 THR A C 1
ATOM 2539 O O . THR A 1 330 ? -35.983 -1.321 -14.239 1.00 46.94 330 THR A O 1
ATOM 2542 N N . ALA A 1 331 ? -33.890 -1.362 -13.473 1.00 41.66 331 ALA A N 1
ATOM 2543 C CA . ALA A 1 331 ? -33.292 -1.262 -14.788 1.00 41.66 331 ALA A CA 1
ATOM 2544 C C . ALA A 1 331 ? -32.194 -2.316 -14.888 1.00 41.66 331 ALA A C 1
ATOM 2546 O O . ALA A 1 331 ? -31.206 -2.262 -14.159 1.00 41.66 331 ALA A O 1
ATOM 2547 N N . VAL A 1 332 ? -32.362 -3.272 -15.807 1.00 43.09 332 VAL A N 1
ATOM 2548 C CA . VAL A 1 332 ? -31.247 -4.059 -16.340 1.00 43.09 332 VAL A CA 1
ATOM 2549 C C . VAL A 1 332 ? -30.327 -3.069 -17.048 1.00 43.09 332 VAL A C 1
ATOM 2551 O O . VAL A 1 332 ? -30.402 -2.851 -18.254 1.00 43.09 332 VAL A O 1
ATOM 2554 N N . VAL A 1 333 ? -29.489 -2.398 -16.272 1.00 39.69 333 VAL A N 1
ATOM 2555 C CA . VAL A 1 333 ? -28.332 -1.685 -16.774 1.00 39.69 333 VAL A CA 1
ATOM 2556 C C . VAL A 1 333 ? -27.205 -2.657 -16.520 1.00 39.69 333 VAL A C 1
ATOM 2558 O O . VAL A 1 333 ? -26.825 -2.897 -15.376 1.00 39.69 333 VAL A O 1
ATOM 2561 N N . ALA A 1 334 ? -26.735 -3.280 -17.604 1.00 38.31 334 ALA A N 1
ATOM 2562 C CA . ALA A 1 334 ? -25.437 -3.937 -17.647 1.00 38.31 334 ALA A CA 1
ATOM 2563 C C . ALA A 1 334 ? -24.465 -3.147 -16.768 1.00 38.31 334 ALA A C 1
ATOM 2565 O O . ALA A 1 334 ? -24.512 -1.920 -16.845 1.00 38.31 334 ALA A O 1
ATOM 2566 N N . LEU A 1 335 ? -23.643 -3.818 -15.952 1.00 37.41 335 LEU A N 1
ATOM 2567 C CA . LEU A 1 335 ? -22.503 -3.227 -15.244 1.00 37.41 335 LEU A CA 1
ATOM 2568 C C . LEU A 1 335 ? -21.707 -2.372 -16.243 1.00 37.41 335 LEU A C 1
ATOM 2570 O O . LEU A 1 335 ? -20.800 -2.846 -16.919 1.00 37.41 335 LEU A O 1
ATOM 2574 N N . ARG A 1 336 ? -22.119 -1.119 -16.429 1.00 38.19 336 ARG A N 1
ATOM 2575 C CA . ARG A 1 336 ? -21.444 -0.161 -17.276 1.00 38.19 336 ARG A CA 1
ATOM 2576 C C . ARG A 1 336 ? -20.357 0.326 -16.362 1.00 38.19 336 ARG A C 1
ATOM 2578 O O . ARG A 1 336 ? -20.643 1.049 -15.411 1.00 38.19 336 ARG A O 1
ATOM 2585 N N . ALA A 1 337 ? -19.144 -0.151 -16.629 1.00 39.25 337 ALA A N 1
ATOM 2586 C CA . ALA A 1 337 ? -17.937 0.455 -16.111 1.00 39.25 337 ALA A CA 1
ATOM 2587 C C . ALA A 1 337 ? -18.143 1.969 -16.179 1.00 39.25 337 ALA A C 1
ATOM 2589 O O . ALA A 1 337 ? -18.403 2.508 -17.262 1.00 39.25 337 ALA A O 1
ATOM 2590 N N . ALA A 1 338 ? -18.147 2.629 -15.019 1.00 38.72 338 ALA A N 1
ATOM 2591 C CA . ALA A 1 338 ? -18.121 4.076 -14.989 1.00 38.72 338 ALA A CA 1
ATOM 2592 C C . ALA A 1 338 ? -16.987 4.504 -15.926 1.00 38.72 338 ALA A C 1
ATOM 2594 O O . ALA A 1 338 ? -15.886 3.951 -15.860 1.00 38.72 338 ALA A O 1
ATOM 2595 N N . THR A 1 339 ? -17.277 5.403 -16.866 1.00 42.06 339 THR A N 1
ATOM 2596 C CA . THR A 1 339 ? -16.253 5.960 -17.750 1.00 42.06 339 THR A CA 1
ATOM 2597 C C . THR A 1 339 ? -15.127 6.480 -16.872 1.00 42.06 339 THR A C 1
ATOM 2599 O O . THR A 1 339 ? -15.349 7.396 -16.079 1.00 42.06 339 THR A O 1
ATOM 2602 N N . ARG A 1 340 ? -13.951 5.850 -16.985 1.00 49.09 340 ARG A N 1
ATOM 2603 C CA . ARG A 1 340 ? -12.743 6.225 -16.251 1.00 49.09 340 ARG A CA 1
ATOM 2604 C C . ARG A 1 340 ? -12.543 7.729 -16.434 1.00 49.09 340 ARG A C 1
ATOM 2606 O O . ARG A 1 340 ? -12.531 8.205 -17.572 1.00 49.09 340 ARG A O 1
ATOM 2613 N N . SER A 1 341 ? -12.425 8.482 -15.343 1.00 48.97 341 SER A N 1
ATOM 2614 C CA . SER A 1 341 ? -11.929 9.854 -15.436 1.00 48.97 341 SER A CA 1
ATOM 2615 C C . SER A 1 341 ? -10.583 9.811 -16.155 1.00 48.97 341 SER A C 1
ATOM 2617 O O . SER A 1 341 ? -9.756 8.954 -15.848 1.00 48.97 341 SER A O 1
ATOM 2619 N N . VAL A 1 342 ? -10.379 10.680 -17.148 1.00 50.78 342 VAL A N 1
ATOM 2620 C CA . VAL A 1 342 ? -9.092 10.774 -17.848 1.00 50.78 342 VAL A CA 1
ATOM 2621 C C . VAL A 1 342 ? -8.065 11.261 -16.832 1.00 50.78 342 VAL A C 1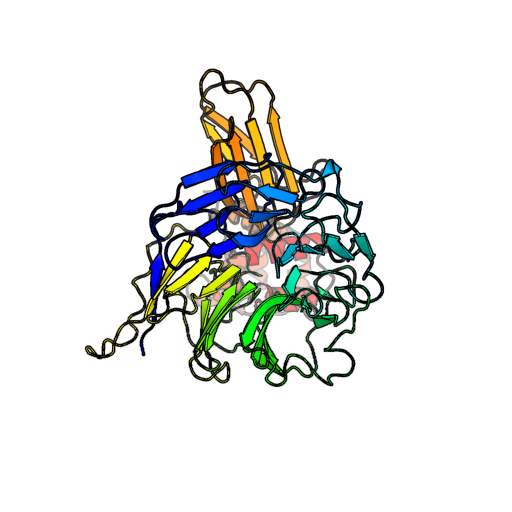
ATOM 2623 O O . VAL A 1 342 ? -8.042 12.432 -16.467 1.00 50.78 342 VAL A O 1
ATOM 2626 N N . GLU A 1 343 ? -7.272 10.332 -16.317 1.00 62.84 343 GLU A N 1
ATOM 2627 C CA . GLU A 1 343 ? -6.221 10.606 -15.349 1.00 62.84 343 GLU A CA 1
ATOM 2628 C C . GLU A 1 343 ? -4.907 10.884 -16.070 1.00 62.84 343 GLU A C 1
ATOM 2630 O O . GLU A 1 343 ? -4.607 10.292 -17.110 1.00 62.84 343 GLU A O 1
ATOM 2635 N N . LEU A 1 344 ? -4.113 11.791 -15.504 1.00 63.16 344 LEU A N 1
ATOM 2636 C CA . LEU A 1 344 ? -2.787 12.078 -16.028 1.00 63.16 344 LEU A CA 1
ATOM 2637 C C . LEU A 1 344 ? -1.851 10.891 -15.745 1.00 63.16 344 LEU A C 1
ATOM 2639 O O . LEU A 1 344 ? -1.887 10.336 -14.639 1.00 63.16 344 LEU A O 1
ATOM 2643 N N . PRO A 1 345 ? -1.008 10.503 -16.716 1.00 74.69 345 PRO A N 1
ATOM 2644 C CA . PRO A 1 345 ? 0.016 9.493 -16.493 1.00 74.69 345 PRO A CA 1
ATOM 2645 C C . PRO A 1 345 ? 0.999 9.961 -15.416 1.00 74.69 345 PRO A C 1
ATOM 2647 O O . PRO A 1 345 ? 1.231 11.159 -15.235 1.00 74.69 345 PRO A O 1
ATOM 2650 N N . ILE A 1 346 ? 1.590 9.004 -14.702 1.00 83.81 346 ILE A N 1
ATOM 2651 C CA . ILE A 1 346 ? 2.609 9.298 -13.695 1.00 83.81 346 ILE A CA 1
ATOM 2652 C C . ILE A 1 346 ? 3.843 9.851 -14.426 1.00 83.81 346 ILE A C 1
ATOM 2654 O O . ILE A 1 346 ? 4.297 9.226 -15.385 1.00 83.81 346 ILE A O 1
ATOM 2658 N N . PRO A 1 347 ? 4.396 11.008 -14.025 1.00 89.50 347 PRO A N 1
ATOM 2659 C CA . PRO A 1 347 ? 5.567 11.574 -14.681 1.00 89.50 347 PRO A CA 1
ATOM 2660 C C . PRO A 1 347 ? 6.799 10.680 -14.508 1.00 89.50 347 PRO A C 1
ATOM 2662 O O . PRO A 1 347 ? 6.952 9.983 -13.503 1.00 89.50 347 PRO A O 1
ATOM 2665 N N . HIS A 1 348 ? 7.700 10.729 -15.490 1.00 89.44 348 HIS A N 1
ATOM 2666 C CA . HIS A 1 348 ? 8.977 10.019 -15.459 1.00 89.44 348 HIS A CA 1
ATOM 2667 C C . HIS A 1 348 ? 10.122 10.971 -15.115 1.00 89.44 348 HIS A C 1
ATOM 2669 O O . HIS A 1 348 ? 10.141 12.122 -15.549 1.00 89.44 348 HIS A O 1
ATOM 2675 N N . ALA A 1 349 ? 11.109 10.460 -14.387 1.00 92.31 349 ALA A N 1
ATOM 2676 C CA . ALA A 1 349 ? 12.374 11.129 -14.122 1.00 92.31 349 ALA A CA 1
ATOM 2677 C C . ALA A 1 349 ? 13.515 10.110 -14.187 1.00 92.31 349 ALA A C 1
ATOM 2679 O O . ALA A 1 349 ? 13.328 8.946 -13.850 1.00 92.31 349 ALA A O 1
ATOM 2680 N N . TRP A 1 350 ? 14.702 10.534 -14.620 1.00 88.62 350 TRP A N 1
ATOM 2681 C CA . TRP A 1 350 ? 15.825 9.618 -14.850 1.00 88.62 350 TRP A CA 1
ATOM 2682 C C . TRP A 1 350 ? 17.058 10.001 -14.041 1.00 88.62 350 TRP A C 1
ATOM 2684 O O . TRP A 1 350 ? 17.415 9.300 -13.094 1.00 88.62 350 TRP A O 1
ATOM 2694 N N . ASP A 1 351 ? 17.679 11.129 -14.385 1.00 88.88 351 ASP A N 1
ATOM 2695 C CA . ASP A 1 351 ? 18.903 11.593 -13.723 1.00 88.88 351 ASP A CA 1
ATOM 2696 C C . ASP A 1 351 ? 18.595 12.332 -12.416 1.00 88.88 351 ASP A C 1
ATOM 2698 O O . ASP A 1 351 ? 19.352 12.262 -11.447 1.00 88.88 351 ASP A O 1
ATOM 2702 N N . LYS A 1 352 ? 17.471 13.055 -12.399 1.00 93.19 352 LYS A N 1
ATOM 2703 C CA . LYS A 1 352 ? 17.002 13.840 -11.261 1.00 93.19 352 LYS A CA 1
ATOM 2704 C C . LYS A 1 352 ? 15.493 14.056 -11.304 1.00 93.19 352 LYS A C 1
ATOM 2706 O O . LYS A 1 352 ? 14.901 14.101 -12.380 1.00 93.19 352 LYS A O 1
ATOM 2711 N N . LEU A 1 353 ? 14.906 14.209 -10.127 1.00 95.44 353 LEU A N 1
ATOM 2712 C CA . LEU A 1 353 ? 13.566 14.720 -9.889 1.00 95.44 353 LEU A CA 1
ATOM 2713 C C . LEU A 1 353 ? 13.674 16.205 -9.530 1.00 95.44 353 LEU A C 1
ATOM 2715 O O . LEU A 1 353 ? 14.440 16.557 -8.636 1.00 95.44 353 LEU A O 1
ATOM 2719 N N . GLU A 1 354 ? 12.895 17.048 -10.199 1.00 96.06 354 GLU A N 1
ATOM 2720 C CA . GLU A 1 354 ? 12.706 18.451 -9.827 1.00 96.06 354 GLU A CA 1
ATOM 2721 C C . GLU A 1 354 ? 11.323 18.614 -9.192 1.00 96.06 354 GLU A C 1
ATOM 2723 O O . GLU A 1 354 ? 10.324 18.148 -9.744 1.00 96.06 354 GLU A O 1
ATOM 2728 N N . ILE A 1 355 ? 11.272 19.251 -8.025 1.00 96.25 355 ILE A N 1
ATOM 2729 C CA . ILE A 1 355 ? 10.038 19.577 -7.309 1.00 96.25 355 ILE A CA 1
ATOM 2730 C C . ILE A 1 355 ? 9.969 21.092 -7.180 1.00 96.25 355 ILE A C 1
ATOM 2732 O O . ILE A 1 355 ? 10.785 21.693 -6.480 1.00 96.25 355 ILE A O 1
ATOM 2736 N N . ASP A 1 356 ? 8.976 21.695 -7.823 1.00 94.81 356 ASP A N 1
ATOM 2737 C CA . ASP A 1 356 ? 8.706 23.122 -7.706 1.00 94.81 356 ASP A CA 1
ATOM 2738 C C . ASP A 1 356 ? 7.702 23.385 -6.582 1.00 94.81 356 ASP A C 1
ATOM 2740 O O . ASP A 1 356 ? 6.679 22.708 -6.459 1.00 94.81 356 ASP A O 1
ATOM 2744 N N . ALA A 1 357 ? 7.983 24.397 -5.766 1.00 94.94 357 ALA A N 1
ATOM 2745 C CA . ALA A 1 357 ? 7.103 24.856 -4.704 1.00 94.94 357 ALA A CA 1
ATOM 2746 C C . ALA A 1 357 ? 6.979 26.381 -4.740 1.00 94.94 357 ALA A C 1
ATOM 2748 O O . ALA A 1 357 ? 7.969 27.103 -4.868 1.00 94.94 357 ALA A O 1
ATOM 2749 N N . HIS A 1 358 ? 5.752 26.877 -4.589 1.00 96.56 358 HIS A N 1
ATOM 2750 C CA . HIS A 1 358 ? 5.495 28.296 -4.378 1.00 96.56 358 HIS A CA 1
ATOM 2751 C C . HIS A 1 358 ? 5.412 28.574 -2.875 1.00 96.56 358 HIS A C 1
ATOM 2753 O O . HIS A 1 358 ? 4.405 28.266 -2.238 1.00 96.56 358 HIS A O 1
ATOM 2759 N N . VAL A 1 359 ? 6.470 29.152 -2.309 1.00 97.31 359 VAL A N 1
ATOM 2760 C CA . VAL A 1 359 ? 6.557 29.465 -0.880 1.00 97.31 359 VAL A CA 1
ATOM 2761 C C . VAL A 1 359 ? 5.889 30.821 -0.606 1.00 97.31 359 VAL A C 1
ATOM 2763 O O . VAL A 1 359 ? 6.344 31.830 -1.151 1.00 97.31 359 VAL A O 1
ATOM 2766 N N . PRO A 1 360 ? 4.824 30.891 0.215 1.00 96.81 360 PRO A N 1
ATOM 2767 C CA . PRO A 1 360 ? 4.168 32.150 0.562 1.00 96.81 360 PRO A CA 1
ATOM 2768 C C . PRO A 1 360 ? 5.092 33.143 1.277 1.00 96.81 360 PRO A C 1
ATOM 2770 O O . PRO A 1 360 ? 6.034 32.755 1.974 1.00 96.81 360 PRO A O 1
ATOM 2773 N N . GLU A 1 361 ? 4.776 34.436 1.164 1.00 94.19 361 GLU A N 1
ATOM 2774 C CA . GLU A 1 361 ? 5.392 35.464 2.007 1.00 94.19 361 GLU A CA 1
ATOM 2775 C C . GLU A 1 361 ? 5.134 35.135 3.487 1.00 94.19 361 GLU A C 1
ATOM 2777 O O . GLU A 1 361 ? 3.997 34.893 3.890 1.00 94.19 361 GLU A O 1
ATOM 2782 N N . HIS A 1 362 ? 6.201 35.114 4.293 1.00 94.12 362 HIS A N 1
ATOM 2783 C CA . HIS A 1 362 ? 6.180 34.789 5.729 1.00 94.12 362 HIS A CA 1
ATOM 2784 C C . HIS A 1 362 ? 5.911 33.324 6.104 1.00 94.12 362 HIS A C 1
ATOM 2786 O O . HIS A 1 362 ? 5.563 33.057 7.258 1.00 94.12 362 HIS A O 1
ATOM 2792 N N . ALA A 1 363 ? 6.118 32.383 5.179 1.00 96.50 363 ALA A N 1
ATOM 2793 C CA . ALA A 1 363 ? 6.103 30.964 5.515 1.00 96.50 363 ALA A CA 1
ATOM 2794 C C . ALA A 1 363 ? 7.063 30.652 6.681 1.00 96.50 363 ALA A C 1
ATOM 2796 O O . ALA A 1 363 ? 8.200 31.134 6.715 1.00 96.50 363 ALA A O 1
ATOM 2797 N N . LYS A 1 364 ? 6.606 29.860 7.655 1.00 96.19 364 LYS A N 1
ATOM 2798 C CA . LYS A 1 364 ? 7.364 29.539 8.881 1.00 96.19 364 LYS A CA 1
ATOM 2799 C C . LYS A 1 364 ? 8.095 28.210 8.785 1.00 96.19 364 LYS A C 1
ATOM 2801 O O . LYS A 1 364 ? 9.099 28.009 9.457 1.00 96.19 364 LYS A O 1
ATOM 2806 N N . ARG A 1 365 ? 7.598 27.280 7.980 1.00 96.19 365 ARG A N 1
ATOM 2807 C CA . ARG A 1 365 ? 8.186 25.957 7.807 1.00 96.19 365 ARG A CA 1
ATOM 2808 C C . ARG A 1 365 ? 7.974 25.484 6.381 1.00 96.19 365 ARG A C 1
ATOM 2810 O O . ARG A 1 365 ? 6.879 25.610 5.844 1.00 96.19 365 ARG A O 1
ATOM 2817 N N . LEU A 1 366 ? 9.013 24.898 5.801 1.00 97.44 366 LEU A N 1
ATOM 2818 C CA . LEU A 1 366 ? 8.936 24.116 4.573 1.00 97.44 366 LEU A CA 1
ATOM 2819 C C . LEU A 1 366 ? 9.634 22.786 4.814 1.00 97.44 366 LEU A C 1
ATOM 2821 O O . LEU A 1 366 ? 10.809 22.771 5.175 1.00 97.44 366 LEU A O 1
ATOM 2825 N N . THR A 1 367 ? 8.951 21.685 4.536 1.00 97.69 367 THR A N 1
ATOM 2826 C CA . THR A 1 367 ? 9.579 20.368 4.476 1.00 97.69 367 THR A CA 1
ATOM 2827 C C . THR A 1 367 ? 9.233 19.713 3.146 1.00 97.69 367 THR A C 1
ATOM 2829 O O . THR A 1 367 ? 8.079 19.730 2.722 1.00 97.69 367 THR A O 1
ATOM 2832 N N . ILE A 1 368 ? 10.229 19.132 2.478 1.00 97.75 368 ILE A N 1
ATOM 2833 C CA . ILE A 1 368 ? 10.031 18.316 1.279 1.00 97.75 368 ILE A CA 1
ATOM 2834 C C . ILE A 1 368 ? 10.587 16.931 1.558 1.00 97.75 368 ILE A C 1
ATOM 2836 O O . ILE A 1 368 ? 11.787 16.774 1.780 1.00 97.75 368 ILE A O 1
ATOM 2840 N N . THR A 1 369 ? 9.721 15.929 1.553 1.00 97.19 369 THR A N 1
ATOM 2841 C CA . THR A 1 369 ? 10.069 14.537 1.844 1.00 97.19 369 THR A CA 1
ATOM 2842 C C . THR A 1 369 ? 9.734 13.641 0.666 1.00 97.19 369 THR A C 1
ATOM 2844 O O . THR A 1 369 ? 8.799 13.900 -0.089 1.00 97.19 369 THR A O 1
ATOM 2847 N N . VAL A 1 370 ? 10.520 12.582 0.499 1.00 96.88 370 VAL A N 1
ATOM 2848 C CA . VAL A 1 370 ? 10.340 11.566 -0.535 1.00 96.88 370 VAL A CA 1
ATOM 2849 C C . VAL A 1 370 ? 10.250 10.199 0.123 1.00 96.88 370 VAL A C 1
ATOM 2851 O O . VAL A 1 370 ? 11.051 9.867 0.999 1.00 96.88 370 VAL A O 1
ATOM 2854 N N . PHE A 1 371 ? 9.293 9.401 -0.330 1.00 95.38 371 PHE A N 1
ATOM 2855 C CA . PHE A 1 371 ? 8.950 8.076 0.159 1.00 95.38 371 PHE A CA 1
ATOM 2856 C C . PHE A 1 371 ? 8.925 7.065 -0.993 1.00 95.38 371 PHE A C 1
ATOM 2858 O O . PHE A 1 371 ? 8.694 7.426 -2.147 1.00 95.38 371 PHE A O 1
ATOM 2865 N N . ASN A 1 372 ? 9.140 5.787 -0.686 1.00 91.69 372 ASN A N 1
ATOM 2866 C CA . ASN A 1 372 ? 8.969 4.683 -1.640 1.00 91.69 372 ASN A CA 1
ATOM 2867 C C . ASN A 1 372 ? 7.507 4.159 -1.641 1.00 91.69 372 ASN A C 1
ATOM 2869 O O . ASN A 1 372 ? 6.714 4.610 -0.810 1.00 91.69 372 ASN A O 1
ATOM 2873 N N . PRO A 1 373 ? 7.125 3.196 -2.511 1.00 87.69 373 PRO A N 1
ATOM 2874 C CA . PRO A 1 373 ? 5.768 2.627 -2.568 1.00 87.69 373 PRO A CA 1
ATOM 2875 C C . PRO A 1 373 ? 5.294 2.039 -1.241 1.00 87.69 373 PRO A C 1
ATOM 2877 O O . PRO A 1 373 ? 4.141 2.202 -0.863 1.00 87.69 373 PRO A O 1
ATOM 2880 N N . ARG A 1 374 ? 6.227 1.462 -0.477 1.00 88.88 374 ARG A N 1
ATOM 2881 C CA . ARG A 1 374 ? 6.015 0.929 0.879 1.00 88.88 374 ARG A CA 1
ATOM 2882 C C . ARG A 1 374 ? 6.011 2.026 1.951 1.00 88.88 374 ARG A C 1
ATOM 2884 O O . ARG A 1 374 ? 6.274 1.767 3.126 1.00 88.88 374 ARG A O 1
ATOM 2891 N N . GLN A 1 375 ? 5.782 3.274 1.541 1.00 92.06 375 GLN A N 1
ATOM 2892 C CA . GLN A 1 375 ? 5.600 4.453 2.386 1.00 92.06 375 GLN A CA 1
ATOM 2893 C C . GLN A 1 375 ? 6.781 4.743 3.333 1.00 92.06 375 GLN A C 1
ATOM 2895 O O . GLN A 1 375 ? 6.666 5.453 4.330 1.00 92.06 375 GLN A O 1
ATOM 2900 N N . THR A 1 376 ? 7.954 4.195 3.021 1.00 91.19 376 THR A N 1
ATOM 2901 C CA . THR A 1 376 ? 9.175 4.387 3.805 1.00 91.19 376 THR A CA 1
ATOM 2902 C C . THR A 1 376 ? 9.837 5.684 3.383 1.00 91.19 376 THR A C 1
ATOM 2904 O O . THR A 1 376 ? 10.017 5.901 2.186 1.00 91.19 376 THR A O 1
ATOM 2907 N N . LEU A 1 377 ? 10.247 6.514 4.345 1.00 94.19 377 LEU A N 1
ATOM 2908 C CA . LEU A 1 377 ? 11.034 7.712 4.064 1.00 94.19 377 LEU A CA 1
ATOM 2909 C C . LEU A 1 377 ? 12.358 7.327 3.390 1.00 94.19 377 LEU A C 1
ATOM 2911 O O . LEU A 1 377 ? 13.136 6.544 3.932 1.00 94.19 377 LEU A O 1
ATOM 2915 N N . VAL A 1 378 ? 12.602 7.902 2.217 1.00 94.44 378 VAL A N 1
ATOM 2916 C CA . VAL A 1 378 ? 13.818 7.720 1.415 1.00 94.44 378 VAL A CA 1
ATOM 2917 C C . VAL A 1 378 ? 14.740 8.926 1.553 1.00 94.44 378 VAL A C 1
ATOM 2919 O O . VAL A 1 378 ? 15.953 8.768 1.668 1.00 94.44 378 VAL A O 1
ATOM 2922 N N . LYS A 1 379 ? 14.172 10.138 1.529 1.00 95.38 379 LYS A N 1
ATOM 2923 C CA . LYS A 1 379 ? 14.936 11.388 1.520 1.00 95.38 379 LYS A CA 1
ATOM 2924 C C . LYS A 1 379 ? 14.140 12.515 2.167 1.00 95.38 379 LYS A C 1
ATOM 2926 O O . LYS A 1 379 ? 12.956 12.677 1.887 1.00 95.38 379 LYS A O 1
ATOM 2931 N N . VAL A 1 380 ? 14.814 13.336 2.966 1.00 95.81 380 VAL A N 1
ATOM 2932 C CA . VAL A 1 380 ? 14.361 14.697 3.279 1.00 95.81 380 VAL A CA 1
ATOM 2933 C C . VAL A 1 380 ? 15.141 15.630 2.358 1.00 95.81 380 VAL A C 1
ATOM 2935 O O . VAL A 1 380 ? 16.362 15.724 2.452 1.00 95.81 380 VAL A O 1
ATOM 2938 N N . LEU A 1 381 ? 14.457 16.235 1.392 1.00 96.19 381 LEU A N 1
ATOM 2939 C CA . LEU A 1 381 ? 15.063 17.097 0.378 1.00 96.19 381 LEU A CA 1
ATOM 2940 C C . LEU A 1 381 ? 15.232 18.535 0.879 1.00 96.19 381 LEU A C 1
ATOM 2942 O O . LEU A 1 381 ? 16.211 19.195 0.540 1.00 96.19 381 LEU A O 1
ATOM 2946 N N . ALA A 1 382 ? 14.294 18.999 1.701 1.00 96.62 382 ALA A N 1
ATOM 2947 C CA . ALA A 1 382 ? 14.356 20.288 2.373 1.00 96.62 382 ALA A CA 1
ATOM 2948 C C . ALA A 1 382 ? 13.698 20.183 3.750 1.00 96.62 382 ALA A C 1
ATOM 2950 O O . ALA A 1 382 ? 12.697 19.483 3.900 1.00 96.62 382 ALA A O 1
ATOM 2951 N N . ASP A 1 383 ? 14.250 20.891 4.733 1.00 96.56 383 ASP A N 1
ATOM 2952 C CA . ASP A 1 383 ? 13.639 21.072 6.048 1.00 96.56 383 ASP A CA 1
ATOM 2953 C C . ASP A 1 383 ? 14.039 22.433 6.640 1.00 96.56 383 ASP A C 1
ATOM 2955 O O . ASP A 1 383 ? 15.052 22.584 7.322 1.00 96.56 383 ASP A O 1
ATOM 2959 N N . GLU A 1 384 ? 13.271 23.468 6.314 1.00 96.75 384 GLU A N 1
ATOM 2960 C CA . GLU A 1 384 ? 13.623 24.870 6.537 1.00 96.75 384 GLU A CA 1
ATOM 2961 C C . GLU A 1 384 ? 12.683 25.508 7.564 1.00 96.75 384 GLU A C 1
ATOM 2963 O O . GLU A 1 384 ? 11.468 25.488 7.395 1.00 96.75 384 GLU A O 1
ATOM 2968 N N . ALA A 1 385 ? 13.229 26.095 8.634 1.00 95.19 385 ALA A N 1
ATOM 2969 C CA . ALA A 1 385 ? 12.461 26.793 9.680 1.00 95.19 385 ALA A CA 1
ATOM 2970 C C . ALA A 1 385 ? 12.182 28.278 9.371 1.00 95.19 385 ALA A C 1
ATOM 2972 O O . ALA A 1 385 ? 11.573 28.982 10.170 1.00 95.19 385 ALA A O 1
ATOM 2973 N N . THR A 1 386 ? 12.700 28.798 8.258 1.00 95.00 386 THR A N 1
ATOM 2974 C CA . THR A 1 386 ? 12.404 30.146 7.748 1.00 95.00 386 THR A CA 1
ATOM 2975 C C . THR A 1 386 ? 12.655 30.139 6.239 1.00 95.00 386 THR A C 1
ATOM 2977 O O . THR A 1 386 ? 13.708 30.597 5.785 1.00 95.00 386 THR A O 1
ATOM 2980 N N . PRO A 1 387 ? 11.764 29.505 5.459 1.00 96.81 387 PRO A N 1
ATOM 2981 C CA . PRO A 1 387 ? 11.977 29.344 4.031 1.00 96.81 387 PRO A CA 1
ATOM 2982 C C . PRO A 1 387 ? 11.918 30.677 3.284 1.00 96.81 387 PRO A C 1
ATOM 2984 O O . PRO A 1 387 ? 11.134 31.569 3.608 1.00 96.81 387 PRO A O 1
ATOM 2987 N N . GLN A 1 388 ? 12.753 30.802 2.253 1.00 96.69 388 GLN A N 1
ATOM 2988 C CA . GLN A 1 388 ? 12.717 31.961 1.358 1.00 96.69 388 GLN A CA 1
ATOM 2989 C C . GLN A 1 388 ? 11.418 31.949 0.532 1.00 96.69 388 GLN A C 1
ATOM 2991 O O . GLN A 1 388 ? 11.105 30.898 -0.040 1.00 96.69 388 GLN A O 1
ATOM 2996 N N . PRO A 1 389 ? 10.679 33.075 0.450 1.00 97.38 389 PRO A N 1
ATOM 2997 C CA . PRO A 1 389 ? 9.427 33.154 -0.296 1.00 97.38 389 PRO A CA 1
ATOM 2998 C C . PRO A 1 389 ? 9.653 33.138 -1.815 1.00 97.38 389 PRO A C 1
ATOM 3000 O O . PRO A 1 389 ? 10.749 33.416 -2.307 1.00 97.38 389 PRO A O 1
ATOM 3003 N N . GLY A 1 390 ? 8.584 32.857 -2.560 1.00 96.94 390 GLY A N 1
ATOM 3004 C CA . GLY A 1 390 ? 8.562 32.814 -4.021 1.00 96.94 390 GLY A CA 1
ATOM 3005 C C . GLY A 1 390 ? 8.617 31.398 -4.598 1.00 96.94 390 GLY A C 1
ATOM 3006 O O . GLY A 1 390 ? 8.524 30.398 -3.884 1.00 96.94 390 GLY A O 1
ATOM 3007 N N . VAL A 1 391 ? 8.741 31.313 -5.925 1.00 96.75 391 VAL A N 1
ATOM 3008 C CA . VAL A 1 391 ? 8.877 30.038 -6.645 1.00 96.75 391 VAL A CA 1
ATOM 3009 C C . VAL A 1 391 ? 10.283 29.486 -6.436 1.00 96.75 391 VAL A C 1
ATOM 3011 O O . VAL A 1 391 ? 11.271 30.163 -6.725 1.00 96.75 391 VAL A O 1
ATOM 3014 N N . ARG A 1 392 ? 10.375 28.249 -5.949 1.00 96.06 392 ARG A N 1
ATOM 3015 C CA . ARG A 1 392 ? 11.636 27.549 -5.699 1.00 96.06 392 ARG A CA 1
ATOM 3016 C C . ARG A 1 392 ? 11.597 26.141 -6.272 1.00 96.06 392 ARG A C 1
ATOM 3018 O O . ARG A 1 392 ? 10.594 25.453 -6.122 1.00 96.06 392 ARG A O 1
ATOM 3025 N N . SER A 1 393 ? 12.716 25.718 -6.849 1.00 96.69 393 SER A N 1
ATOM 3026 C CA . SER A 1 393 ? 12.913 24.369 -7.383 1.00 96.69 393 SER A CA 1
ATOM 3027 C C . SER A 1 393 ? 13.883 23.590 -6.506 1.00 96.69 393 SER A C 1
ATOM 3029 O O . SER A 1 393 ? 14.940 24.100 -6.121 1.00 96.69 393 SER A O 1
ATOM 3031 N N . PHE A 1 394 ? 13.526 22.349 -6.199 1.00 97.12 394 PHE A N 1
ATOM 3032 C CA . PHE A 1 394 ? 14.309 21.443 -5.372 1.00 97.12 394 PHE A CA 1
ATOM 3033 C C . PHE A 1 394 ? 14.658 20.197 -6.177 1.00 97.12 394 PHE A C 1
ATOM 3035 O O . PHE A 1 394 ? 13.773 19.494 -6.661 1.00 97.12 394 PHE A O 1
ATOM 3042 N N . SER A 1 395 ? 15.954 19.913 -6.282 1.00 96.88 395 SER A N 1
ATOM 3043 C CA . SER A 1 395 ? 16.479 18.873 -7.163 1.00 96.88 395 SER A CA 1
ATOM 3044 C C . SER A 1 395 ? 16.984 17.674 -6.371 1.00 96.88 395 SER A C 1
ATOM 3046 O O . SER A 1 395 ? 17.809 17.824 -5.466 1.00 96.88 395 SER A O 1
ATOM 3048 N N . TRP A 1 396 ? 16.543 16.472 -6.733 1.00 97.38 396 TRP A N 1
ATOM 3049 C CA . TRP A 1 396 ? 17.007 15.221 -6.142 1.00 97.38 396 TRP A CA 1
ATOM 3050 C C . TRP A 1 396 ? 17.510 14.251 -7.206 1.00 97.38 396 TRP A C 1
ATOM 3052 O O . TRP A 1 396 ? 16.781 13.859 -8.105 1.00 97.38 396 TRP A O 1
ATOM 3062 N N . ASN A 1 397 ? 18.753 13.799 -7.076 1.00 94.56 397 ASN A N 1
ATOM 3063 C CA . ASN A 1 397 ? 19.425 12.904 -8.023 1.00 94.56 397 ASN A CA 1
ATOM 3064 C C . ASN A 1 397 ? 19.227 11.406 -7.719 1.00 94.56 397 ASN A C 1
ATOM 3066 O O . ASN A 1 397 ? 20.085 10.598 -8.074 1.00 94.56 397 ASN A O 1
ATOM 3070 N N . PHE A 1 398 ? 18.150 11.043 -7.013 1.00 95.44 398 PHE A N 1
ATOM 3071 C CA . PHE A 1 398 ? 17.858 9.662 -6.604 1.00 95.44 398 PHE A CA 1
ATOM 3072 C C . PHE A 1 398 ? 18.957 9.006 -5.759 1.00 95.44 398 PHE A C 1
ATOM 3074 O O . PHE A 1 398 ? 19.206 7.804 -5.854 1.00 95.44 398 PHE A O 1
ATOM 3081 N N . LYS A 1 399 ? 19.645 9.802 -4.933 1.00 94.19 399 LYS A N 1
ATOM 3082 C CA . LYS A 1 399 ? 20.621 9.300 -3.963 1.00 94.19 399 LYS A CA 1
ATOM 3083 C C . LYS A 1 399 ? 20.214 9.617 -2.534 1.00 94.19 399 LYS A C 1
ATOM 3085 O O . LYS A 1 399 ? 19.695 10.701 -2.243 1.00 94.19 399 LYS A O 1
ATOM 3090 N N . THR A 1 400 ? 20.469 8.673 -1.643 1.00 90.62 400 THR A N 1
ATOM 3091 C CA . THR A 1 400 ? 20.422 8.875 -0.192 1.00 90.62 400 THR A CA 1
ATOM 3092 C C . THR A 1 400 ? 21.497 9.875 0.257 1.00 90.62 400 THR A C 1
ATOM 3094 O O . THR A 1 400 ? 22.347 10.299 -0.531 1.00 90.62 400 THR A O 1
ATOM 3097 N N . ASP A 1 401 ? 21.464 10.290 1.526 1.00 88.31 401 ASP A N 1
ATOM 3098 C CA . ASP A 1 401 ? 22.439 11.242 2.088 1.00 88.31 401 ASP A CA 1
ATOM 3099 C C . ASP A 1 401 ? 23.887 10.727 2.053 1.00 88.31 401 ASP A C 1
ATOM 3101 O O . ASP A 1 401 ? 24.816 11.512 1.878 1.00 88.31 401 ASP A O 1
ATOM 3105 N N . ASP A 1 402 ? 24.084 9.412 2.149 1.00 91.00 402 ASP A N 1
ATOM 3106 C CA . ASP A 1 402 ? 25.377 8.731 2.010 1.00 91.00 402 ASP A CA 1
ATOM 3107 C C . ASP A 1 402 ? 25.767 8.449 0.544 1.00 91.00 402 ASP A C 1
ATOM 3109 O O . ASP A 1 402 ? 26.798 7.835 0.272 1.00 91.00 402 ASP A O 1
ATOM 3113 N N . GLY A 1 403 ? 24.981 8.937 -0.422 1.00 89.81 403 GLY A N 1
ATOM 3114 C CA . GLY A 1 403 ? 25.300 8.884 -1.849 1.00 89.81 403 GLY A CA 1
ATOM 3115 C C . GLY A 1 403 ? 24.949 7.567 -2.546 1.00 89.81 403 GLY A C 1
ATOM 3116 O O . GLY A 1 403 ? 25.305 7.398 -3.717 1.00 89.81 403 GLY A O 1
ATOM 3117 N N . VAL A 1 404 ? 24.247 6.656 -1.868 1.00 92.00 404 VAL A N 1
ATOM 3118 C CA . VAL A 1 404 ? 23.774 5.392 -2.445 1.00 92.00 404 VAL A CA 1
ATOM 3119 C C . VAL A 1 404 ? 22.600 5.667 -3.384 1.00 92.00 404 VAL A C 1
ATOM 3121 O O . VAL A 1 404 ? 21.667 6.390 -3.047 1.00 92.00 404 VAL A O 1
ATOM 3124 N N . ASP A 1 405 ? 22.653 5.100 -4.589 1.00 90.88 405 ASP A N 1
ATOM 3125 C CA . ASP A 1 405 ? 21.560 5.191 -5.559 1.00 90.88 405 ASP A CA 1
ATOM 3126 C C . ASP A 1 405 ? 20.335 4.419 -5.049 1.00 90.88 405 ASP A C 1
ATOM 3128 O O . ASP A 1 405 ? 20.437 3.252 -4.670 1.00 90.88 405 ASP A O 1
ATOM 3132 N N . THR A 1 406 ? 19.171 5.068 -5.053 1.00 90.56 406 THR A N 1
ATOM 3133 C CA . THR A 1 406 ? 17.919 4.506 -4.525 1.00 90.56 406 THR A CA 1
ATOM 3134 C C . THR A 1 406 ? 17.230 3.541 -5.484 1.00 90.56 406 THR A C 1
ATOM 3136 O O . THR A 1 406 ? 16.119 3.096 -5.207 1.00 90.56 406 THR A O 1
ATOM 3139 N N . GLY A 1 407 ? 17.868 3.215 -6.608 1.00 88.62 407 GLY A N 1
ATOM 3140 C CA . GLY A 1 407 ? 17.336 2.334 -7.632 1.00 88.62 407 GLY A CA 1
ATOM 3141 C C . GLY A 1 407 ? 16.318 3.006 -8.549 1.00 88.62 407 GLY A C 1
ATOM 3142 O O . GLY A 1 407 ? 16.146 4.229 -8.572 1.00 88.62 407 GLY A O 1
ATOM 3143 N N . THR A 1 408 ? 15.680 2.156 -9.345 1.00 87.12 408 THR A N 1
ATOM 3144 C CA . THR A 1 408 ? 14.511 2.442 -10.182 1.00 87.12 408 THR A CA 1
ATOM 3145 C C . THR A 1 408 ? 13.231 2.127 -9.410 1.00 87.12 408 THR A C 1
ATOM 3147 O O . THR A 1 408 ? 13.269 1.353 -8.455 1.00 87.12 408 THR A O 1
ATOM 3150 N N . GLY A 1 409 ? 12.100 2.689 -9.825 1.00 88.88 409 GLY A N 1
ATOM 3151 C CA . GLY A 1 409 ? 10.812 2.481 -9.159 1.00 88.88 409 GLY A CA 1
ATOM 3152 C C . GLY A 1 409 ? 10.005 3.754 -9.000 1.00 88.88 409 GLY A C 1
ATOM 3153 O O . GLY A 1 409 ? 10.349 4.800 -9.560 1.00 88.88 409 GLY A O 1
ATOM 3154 N N . HIS A 1 410 ? 8.921 3.665 -8.235 1.00 89.81 410 HIS A N 1
ATOM 3155 C CA . HIS A 1 410 ? 8.109 4.826 -7.884 1.00 89.81 410 HIS A CA 1
ATOM 3156 C C . HIS A 1 410 ? 8.655 5.521 -6.659 1.00 89.81 410 HIS A C 1
ATOM 3158 O O . HIS A 1 410 ? 9.125 4.900 -5.707 1.00 89.81 410 HIS A O 1
ATOM 3164 N N . PHE A 1 411 ? 8.490 6.830 -6.660 1.00 93.75 411 PHE A N 1
ATOM 3165 C CA . PHE A 1 411 ? 8.723 7.659 -5.500 1.00 93.75 411 PHE A CA 1
ATOM 3166 C C . PHE A 1 411 ? 7.520 8.568 -5.326 1.00 93.75 411 PHE A C 1
ATOM 3168 O O . PHE A 1 411 ? 7.033 9.163 -6.285 1.00 93.75 411 PHE A O 1
ATOM 3175 N N . MET A 1 412 ? 7.038 8.663 -4.097 1.00 94.81 412 MET A N 1
ATOM 3176 C CA . MET A 1 412 ? 6.041 9.644 -3.698 1.00 94.81 412 MET A CA 1
ATOM 3177 C C . MET A 1 412 ? 6.763 10.782 -3.000 1.00 94.81 412 MET A C 1
ATOM 3179 O O . MET A 1 412 ? 7.666 10.532 -2.210 1.00 94.81 412 MET A O 1
ATOM 3183 N N . TYR A 1 413 ? 6.371 12.020 -3.249 1.00 96.12 413 TYR A N 1
ATOM 3184 C CA . TYR A 1 413 ? 6.908 13.163 -2.527 1.00 96.12 413 TYR A CA 1
ATOM 3185 C C . TYR A 1 413 ? 5.791 13.968 -1.878 1.00 96.12 413 TYR A C 1
ATOM 3187 O O . TYR A 1 413 ? 4.652 13.971 -2.349 1.00 96.12 413 TYR A O 1
ATOM 3195 N N . ARG A 1 414 ? 6.140 14.653 -0.790 1.00 96.62 414 ARG A N 1
ATOM 3196 C CA . ARG A 1 414 ? 5.278 15.586 -0.072 1.00 96.62 414 ARG A CA 1
ATOM 3197 C C . ARG A 1 414 ? 6.014 16.905 0.093 1.00 96.62 414 ARG A C 1
ATOM 3199 O O . ARG A 1 414 ? 7.122 16.928 0.617 1.00 96.62 414 ARG A O 1
ATOM 3206 N N . VAL A 1 415 ? 5.380 17.988 -0.336 1.00 97.06 415 VAL A N 1
ATOM 3207 C CA . VAL A 1 415 ? 5.773 19.365 -0.027 1.00 97.06 415 VAL A CA 1
ATOM 3208 C C . VAL A 1 415 ? 4.823 19.859 1.052 1.00 97.06 415 VAL A C 1
ATOM 3210 O O . VAL A 1 415 ? 3.623 19.920 0.809 1.00 97.06 415 VAL A O 1
ATOM 3213 N N . LEU A 1 416 ? 5.341 20.183 2.232 1.00 97.25 416 LEU A N 1
ATOM 3214 C CA . LEU A 1 416 ? 4.573 20.680 3.370 1.00 97.25 416 LEU A CA 1
ATOM 3215 C C . LEU A 1 416 ? 5.021 22.104 3.700 1.00 97.25 416 LEU A C 1
ATOM 3217 O O . LEU A 1 416 ? 6.184 22.310 4.046 1.00 97.25 416 LEU A O 1
ATOM 3221 N N . ILE A 1 417 ? 4.105 23.069 3.622 1.00 96.81 417 ILE A N 1
ATOM 3222 C CA . ILE A 1 417 ? 4.343 24.472 3.979 1.00 96.81 417 ILE A CA 1
ATOM 3223 C C . ILE A 1 417 ? 3.299 24.896 5.005 1.00 96.81 417 ILE A C 1
ATOM 3225 O O . ILE A 1 417 ? 2.112 24.910 4.698 1.00 96.81 417 ILE A O 1
ATOM 3229 N N . ASP A 1 418 ? 3.729 25.216 6.226 1.00 93.50 418 ASP A N 1
ATOM 3230 C CA . ASP A 1 418 ? 2.853 25.671 7.322 1.00 93.50 418 ASP A CA 1
ATOM 3231 C C . ASP A 1 418 ? 1.573 24.824 7.525 1.00 93.50 418 ASP A C 1
ATOM 3233 O O . ASP A 1 418 ? 0.501 25.345 7.831 1.00 93.50 418 ASP A O 1
ATOM 3237 N N . GLY A 1 419 ? 1.678 23.501 7.355 1.00 88.56 419 GLY A N 1
ATOM 3238 C CA . GLY A 1 419 ? 0.556 22.563 7.507 1.00 88.56 419 GLY A CA 1
ATOM 3239 C C . GLY A 1 419 ? -0.265 22.314 6.234 1.00 88.56 419 GLY A C 1
ATOM 3240 O O . GLY A 1 419 ? -1.146 21.457 6.247 1.00 88.56 419 GLY A O 1
ATOM 3241 N N . GLN A 1 420 ? 0.026 23.012 5.133 1.00 92.31 420 GLN A N 1
ATOM 3242 C CA . GLN A 1 420 ? -0.562 22.756 3.817 1.00 92.31 420 GLN A CA 1
ATOM 3243 C C . GLN A 1 420 ? 0.337 21.830 3.006 1.00 92.31 420 GLN A C 1
ATOM 3245 O O . GLN A 1 420 ? 1.518 22.121 2.804 1.00 92.31 420 GLN A O 1
ATOM 3250 N N . ALA A 1 421 ? -0.222 20.715 2.543 1.00 93.50 421 ALA A N 1
ATOM 3251 C CA . ALA A 1 421 ? 0.527 19.674 1.862 1.00 93.50 421 ALA A CA 1
ATOM 3252 C C . ALA A 1 421 ? 0.129 19.539 0.387 1.00 93.50 421 ALA A C 1
ATOM 3254 O O . ALA A 1 421 ? -1.047 19.556 0.031 1.00 93.50 421 ALA A O 1
ATOM 3255 N N . ILE A 1 422 ? 1.132 19.347 -0.467 1.00 92.12 422 ILE A N 1
ATOM 3256 C CA . ILE A 1 422 ? 0.985 18.911 -1.857 1.00 92.12 422 ILE A CA 1
ATOM 3257 C C . ILE A 1 422 ? 1.723 17.587 -1.994 1.00 92.12 422 ILE A C 1
ATOM 3259 O O . ILE A 1 422 ? 2.854 17.452 -1.520 1.00 92.12 422 ILE A O 1
ATOM 3263 N N . THR A 1 423 ? 1.101 16.617 -2.658 1.00 93.75 423 THR A N 1
ATOM 3264 C CA . THR A 1 423 ? 1.723 15.323 -2.941 1.00 93.75 423 THR A CA 1
ATOM 3265 C C . THR A 1 423 ? 1.885 15.101 -4.434 1.00 93.75 423 THR A C 1
ATOM 3267 O O . THR A 1 423 ? 1.161 15.664 -5.254 1.00 93.75 423 THR A O 1
ATOM 3270 N N . GLY A 1 424 ? 2.849 14.264 -4.794 1.00 92.00 424 GLY A N 1
ATOM 3271 C CA . GLY A 1 424 ? 3.003 13.786 -6.157 1.00 92.00 424 GLY A CA 1
ATOM 3272 C C . GLY A 1 424 ? 3.740 12.461 -6.201 1.00 92.00 424 GLY A C 1
ATOM 3273 O O . GLY A 1 424 ? 4.323 12.016 -5.213 1.00 92.00 424 GLY A O 1
ATOM 3274 N N . MET A 1 425 ? 3.677 11.808 -7.354 1.00 91.88 425 MET A N 1
ATOM 3275 C CA . MET A 1 425 ? 4.349 10.541 -7.604 1.00 91.88 425 MET A CA 1
ATOM 3276 C C . MET A 1 425 ? 5.151 10.648 -8.893 1.00 91.88 425 MET A C 1
ATOM 3278 O O . MET A 1 425 ? 4.711 11.293 -9.839 1.00 91.88 425 MET A O 1
ATOM 3282 N N . VAL A 1 426 ? 6.315 10.012 -8.925 1.00 93.19 426 VAL A N 1
ATOM 3283 C CA . VAL A 1 426 ? 7.197 9.949 -10.089 1.00 93.19 426 VAL A CA 1
ATOM 3284 C C . VAL A 1 426 ? 7.706 8.527 -10.277 1.00 93.19 426 VAL A C 1
ATOM 3286 O O . VAL A 1 426 ? 7.891 7.793 -9.307 1.00 93.19 426 VAL A O 1
ATOM 3289 N N . VAL A 1 427 ? 7.956 8.150 -11.526 1.00 91.19 427 VAL A N 1
ATOM 3290 C CA . VAL A 1 427 ? 8.588 6.888 -11.910 1.00 91.19 427 VAL A CA 1
ATOM 3291 C C . VAL A 1 427 ? 10.022 7.142 -12.361 1.00 91.19 427 VAL A C 1
ATOM 3293 O O . VAL A 1 427 ? 10.256 7.912 -13.291 1.00 91.19 427 VAL A O 1
ATOM 3296 N N . ARG A 1 428 ? 10.982 6.417 -11.786 1.00 90.62 428 ARG A N 1
ATOM 3297 C CA . ARG A 1 428 ? 12.320 6.250 -12.361 1.00 90.62 428 ARG A CA 1
ATOM 3298 C C . ARG A 1 428 ? 12.431 4.886 -13.013 1.00 90.62 428 ARG A C 1
ATOM 3300 O O . ARG A 1 428 ? 12.805 3.920 -12.361 1.00 90.62 428 ARG A O 1
ATOM 3307 N N . ALA A 1 429 ? 12.082 4.801 -14.294 1.00 82.38 429 ALA A N 1
ATOM 3308 C CA . ALA A 1 429 ? 12.053 3.531 -15.025 1.00 82.38 429 ALA A CA 1
ATOM 3309 C C . ALA A 1 429 ? 13.459 2.981 -15.330 1.00 82.38 429 ALA A C 1
ATOM 3311 O O . ALA A 1 429 ? 13.640 1.772 -15.430 1.00 82.38 429 ALA A O 1
ATOM 3312 N N . ALA A 1 430 ? 14.450 3.866 -15.458 1.00 83.81 430 ALA A N 1
ATOM 3313 C CA . ALA A 1 430 ? 15.842 3.516 -15.710 1.00 83.81 430 ALA A CA 1
ATOM 3314 C C . ALA A 1 430 ? 16.785 4.536 -15.062 1.00 83.81 430 ALA A C 1
ATOM 3316 O O . ALA A 1 430 ? 16.377 5.647 -14.715 1.00 83.81 430 ALA A O 1
ATOM 3317 N N . ARG A 1 431 ? 18.062 4.167 -14.911 1.00 85.44 431 ARG A N 1
ATOM 3318 C CA . ARG A 1 431 ? 19.069 4.999 -14.228 1.00 85.44 431 ARG A CA 1
ATOM 3319 C C . ARG A 1 431 ? 19.473 6.260 -14.999 1.00 85.44 431 ARG A C 1
ATOM 3321 O O . ARG A 1 431 ? 20.041 7.155 -14.381 1.00 85.44 431 ARG A O 1
ATOM 3328 N N . ALA A 1 432 ? 19.185 6.315 -16.300 1.00 88.12 432 ALA A N 1
ATOM 3329 C CA . ALA A 1 432 ? 19.441 7.447 -17.187 1.00 88.12 432 ALA A CA 1
ATOM 3330 C C . ALA A 1 432 ? 18.344 7.557 -18.260 1.00 88.12 432 ALA A C 1
ATOM 3332 O O . ALA A 1 432 ? 17.601 6.601 -18.491 1.00 88.12 432 ALA A O 1
ATOM 3333 N N . ALA A 1 433 ? 18.234 8.723 -18.902 1.00 89.88 433 ALA A N 1
ATOM 3334 C CA . ALA A 1 433 ? 17.223 8.974 -19.932 1.00 89.88 433 ALA A CA 1
ATOM 3335 C C . ALA A 1 433 ? 17.358 8.012 -21.136 1.00 89.88 433 ALA A C 1
ATOM 3337 O O . ALA A 1 433 ? 18.484 7.621 -21.463 1.00 89.88 433 ALA A O 1
ATOM 3338 N N . PRO A 1 434 ? 16.258 7.656 -21.837 1.00 91.25 434 PRO A N 1
ATOM 3339 C CA . PRO A 1 434 ? 16.287 6.665 -22.915 1.00 91.25 434 PRO A CA 1
ATOM 3340 C C . PRO A 1 434 ? 17.287 6.996 -24.031 1.00 91.25 434 PRO A C 1
ATOM 3342 O O . PRO A 1 434 ? 18.043 6.122 -24.452 1.00 91.25 434 PRO A O 1
ATOM 3345 N N . ASP A 1 435 ? 17.366 8.262 -24.449 1.00 91.81 435 ASP A N 1
ATOM 3346 C CA . ASP A 1 435 ? 18.320 8.717 -25.472 1.00 91.81 435 ASP A CA 1
ATOM 3347 C C . ASP A 1 435 ? 19.779 8.631 -24.998 1.00 91.81 435 ASP A C 1
ATOM 3349 O O . ASP A 1 435 ? 20.678 8.233 -25.750 1.00 91.81 435 ASP A O 1
ATOM 3353 N N . THR A 1 436 ? 20.025 8.960 -23.726 1.00 93.44 436 THR A N 1
ATOM 3354 C CA . THR A 1 436 ? 21.345 8.839 -23.094 1.00 93.44 436 THR A CA 1
ATOM 3355 C C . THR A 1 436 ? 21.781 7.376 -23.051 1.00 93.44 436 THR A C 1
ATOM 3357 O O . THR A 1 436 ? 22.905 7.058 -23.447 1.00 93.44 436 THR A O 1
ATOM 3360 N N . LEU A 1 437 ? 20.887 6.474 -22.635 1.00 94.06 437 LEU A N 1
ATOM 3361 C CA . LEU A 1 437 ? 21.129 5.030 -22.632 1.00 94.06 437 LEU A CA 1
ATOM 3362 C C . LEU A 1 437 ? 21.395 4.511 -24.047 1.00 94.06 437 LEU A C 1
ATOM 3364 O O . LEU A 1 437 ? 22.384 3.814 -24.263 1.00 94.06 437 LEU A O 1
ATOM 3368 N N . GLY A 1 438 ? 20.583 4.908 -25.029 1.00 95.44 438 GLY A N 1
ATOM 3369 C CA . GLY A 1 438 ? 20.781 4.540 -26.430 1.00 95.44 438 GLY A CA 1
ATOM 3370 C C . GLY A 1 438 ? 22.145 4.983 -26.971 1.00 95.44 438 GLY A C 1
ATOM 3371 O O . GLY A 1 438 ? 22.838 4.213 -27.637 1.00 95.44 438 GLY A O 1
ATOM 3372 N N . THR A 1 439 ? 22.593 6.189 -26.613 1.00 96.00 439 THR A N 1
ATOM 3373 C CA . THR A 1 439 ? 23.925 6.701 -26.979 1.00 96.00 439 THR A CA 1
ATOM 3374 C C . THR A 1 439 ? 25.048 5.874 -26.345 1.00 96.00 439 THR A C 1
ATOM 3376 O O . THR A 1 439 ? 26.027 5.523 -27.011 1.00 96.00 439 THR A O 1
ATOM 3379 N N . GLN A 1 440 ? 24.906 5.513 -25.068 1.00 96.06 440 GLN A N 1
ATOM 3380 C CA . GLN A 1 440 ? 25.868 4.666 -24.360 1.00 96.06 440 GLN A CA 1
ATOM 3381 C C . GLN A 1 440 ? 25.911 3.241 -24.936 1.00 96.06 440 GLN A C 1
ATOM 3383 O O . GLN A 1 440 ? 26.997 2.683 -25.100 1.00 96.06 440 GLN A O 1
ATOM 3388 N N . VAL A 1 441 ? 24.763 2.670 -25.315 1.00 97.25 441 VAL A N 1
ATOM 3389 C CA . VAL A 1 441 ? 24.682 1.361 -25.982 1.00 97.25 441 VAL A CA 1
ATOM 3390 C C . VAL A 1 441 ? 25.338 1.398 -27.360 1.00 97.25 441 VAL A C 1
ATOM 3392 O O . VAL A 1 441 ? 26.124 0.507 -27.685 1.00 97.25 441 VAL A O 1
ATOM 3395 N N . ALA A 1 442 ? 25.114 2.446 -28.155 1.00 96.94 442 ALA A N 1
ATOM 3396 C CA . ALA A 1 442 ? 25.798 2.607 -29.436 1.00 96.94 442 ALA A CA 1
ATOM 3397 C C . ALA A 1 442 ? 27.330 2.649 -29.261 1.00 96.94 442 ALA A C 1
ATOM 3399 O O . ALA A 1 442 ? 28.068 2.025 -30.029 1.00 96.94 442 ALA A O 1
ATOM 3400 N N . ALA A 1 443 ? 27.821 3.336 -28.223 1.00 96.88 443 ALA A N 1
ATOM 3401 C CA . ALA A 1 443 ? 29.242 3.354 -27.877 1.00 96.88 443 ALA A CA 1
ATOM 3402 C C . ALA A 1 443 ? 29.753 1.975 -27.416 1.00 96.88 443 ALA A C 1
ATOM 3404 O O . ALA A 1 443 ? 30.843 1.558 -27.819 1.00 96.88 443 ALA A O 1
ATOM 3405 N N . LEU A 1 444 ? 28.959 1.240 -26.630 1.00 96.62 444 LEU A N 1
ATOM 3406 C CA . LEU A 1 444 ? 29.258 -0.130 -26.214 1.00 96.62 444 LEU A CA 1
ATOM 3407 C C . LEU A 1 444 ? 29.410 -1.058 -27.425 1.00 96.62 444 LEU A C 1
ATOM 3409 O O . LEU A 1 444 ? 30.414 -1.766 -27.508 1.00 96.62 444 LEU A O 1
ATOM 3413 N N . ILE A 1 445 ? 28.477 -1.015 -28.384 1.00 95.56 445 ILE A N 1
ATOM 3414 C CA . ILE A 1 445 ? 28.524 -1.822 -29.614 1.00 95.56 445 ILE A CA 1
ATOM 3415 C C . ILE A 1 445 ? 29.831 -1.567 -30.373 1.00 95.56 445 ILE A C 1
ATOM 3417 O O . ILE A 1 445 ? 30.542 -2.522 -30.688 1.00 95.56 445 ILE A O 1
ATOM 3421 N N . LYS A 1 446 ? 30.214 -0.296 -30.588 1.00 95.12 446 LYS A N 1
ATOM 3422 C CA . LYS A 1 446 ? 31.501 0.044 -31.233 1.00 95.12 446 LYS A CA 1
ATOM 3423 C C . LYS A 1 446 ? 32.687 -0.535 -30.467 1.00 95.12 446 LYS A C 1
ATOM 3425 O O . LYS A 1 446 ? 33.609 -1.083 -31.067 1.00 95.12 446 LYS A O 1
ATOM 3430 N N . ARG A 1 447 ? 32.665 -0.429 -29.136 1.00 95.31 447 ARG A N 1
ATOM 3431 C CA . ARG A 1 447 ? 33.747 -0.907 -28.268 1.00 95.31 447 ARG A CA 1
ATOM 3432 C C . ARG A 1 447 ? 33.928 -2.425 -28.348 1.00 95.31 447 ARG A C 1
ATOM 3434 O O . ARG A 1 447 ? 35.061 -2.901 -28.335 1.00 95.31 447 ARG A O 1
ATOM 3441 N N . ILE A 1 448 ? 32.838 -3.191 -28.432 1.00 94.06 448 ILE A N 1
ATOM 3442 C CA . ILE A 1 448 ? 32.880 -4.666 -28.452 1.00 94.06 448 ILE A CA 1
ATOM 3443 C C . ILE A 1 448 ? 32.953 -5.266 -29.862 1.00 94.06 448 ILE A C 1
ATOM 3445 O O . ILE A 1 448 ? 33.291 -6.447 -29.992 1.00 94.06 448 ILE A O 1
ATOM 3449 N N . ALA A 1 449 ? 32.692 -4.473 -30.905 1.00 94.50 449 ALA A N 1
ATOM 3450 C CA . ALA A 1 449 ? 32.624 -4.899 -32.303 1.00 94.50 449 ALA A CA 1
ATOM 3451 C C . ALA A 1 449 ? 33.764 -5.840 -32.747 1.00 94.50 449 ALA A C 1
ATOM 3453 O O . ALA A 1 449 ? 33.462 -6.880 -33.338 1.00 94.50 449 ALA A O 1
ATOM 3454 N N . PRO A 1 450 ? 35.057 -5.591 -32.434 1.00 93.88 450 PRO A N 1
ATOM 3455 C CA . PRO A 1 450 ? 36.129 -6.488 -32.866 1.00 93.88 450 PRO A CA 1
ATOM 3456 C C . PRO A 1 450 ? 36.006 -7.907 -32.302 1.00 93.88 450 PRO A C 1
ATOM 3458 O O . PRO A 1 450 ? 36.346 -8.872 -32.984 1.00 93.88 450 PRO A O 1
ATOM 3461 N N . ARG A 1 451 ? 35.544 -8.047 -31.052 1.00 92.69 451 ARG A N 1
ATOM 3462 C CA . ARG A 1 451 ? 35.326 -9.357 -30.420 1.00 92.69 451 ARG A CA 1
ATOM 3463 C C . ARG A 1 451 ? 34.064 -10.008 -30.976 1.00 92.69 451 ARG A C 1
ATOM 3465 O O . ARG A 1 451 ? 34.116 -11.166 -31.376 1.00 92.69 451 ARG A O 1
ATOM 3472 N N . ALA A 1 452 ? 32.980 -9.244 -31.075 1.00 91.94 452 ALA A N 1
ATOM 3473 C CA . ALA A 1 452 ? 31.688 -9.750 -31.515 1.00 91.94 452 ALA A CA 1
ATOM 3474 C C . ALA A 1 452 ? 31.710 -10.261 -32.969 1.00 91.94 452 ALA A C 1
ATOM 3476 O O . ALA A 1 452 ? 31.215 -11.350 -33.242 1.00 91.94 452 ALA A O 1
ATOM 3477 N N . LYS A 1 453 ? 32.403 -9.573 -33.887 1.00 92.94 453 LYS A N 1
ATOM 3478 C CA . LYS A 1 453 ? 32.581 -10.038 -35.278 1.00 92.94 453 LYS A CA 1
ATOM 3479 C C . LYS A 1 453 ? 33.274 -11.398 -35.404 1.00 92.94 453 LYS A C 1
ATOM 3481 O O . LYS A 1 453 ? 33.045 -12.094 -36.389 1.00 92.94 453 LYS A O 1
ATOM 3486 N N . ARG A 1 454 ? 34.146 -11.751 -34.450 1.00 90.88 454 ARG A N 1
ATOM 3487 C CA . ARG A 1 454 ? 34.837 -13.052 -34.419 1.00 90.88 454 ARG A CA 1
ATOM 3488 C C . ARG A 1 454 ? 34.004 -14.144 -33.759 1.00 90.88 454 ARG A C 1
ATOM 3490 O O . ARG A 1 454 ? 34.191 -15.305 -34.088 1.00 90.88 454 ARG A O 1
ATOM 3497 N N . ALA A 1 455 ? 33.156 -13.767 -32.807 1.00 88.12 455 ALA A N 1
ATOM 3498 C CA . ALA A 1 455 ? 32.378 -14.702 -32.007 1.00 88.12 455 ALA A CA 1
ATOM 3499 C C . ALA A 1 455 ? 31.072 -15.136 -32.691 1.00 88.12 455 ALA A C 1
ATOM 3501 O O . ALA A 1 455 ? 30.569 -16.216 -32.406 1.00 88.12 455 ALA A O 1
ATOM 3502 N N . HIS A 1 456 ? 30.513 -14.301 -33.569 1.00 87.69 456 HIS A N 1
ATOM 3503 C CA . HIS A 1 456 ? 29.244 -14.578 -34.234 1.00 87.69 456 HIS A CA 1
ATOM 3504 C C . HIS A 1 456 ? 29.420 -15.191 -35.631 1.00 87.69 456 HIS A C 1
ATOM 3506 O O . HIS A 1 456 ? 30.186 -14.685 -36.457 1.00 87.69 456 HIS A O 1
ATOM 3512 N N . ASP A 1 457 ? 28.620 -16.221 -35.909 1.00 82.69 457 ASP A N 1
ATOM 3513 C CA . ASP A 1 457 ? 28.387 -16.754 -37.253 1.00 82.69 457 ASP A CA 1
ATOM 3514 C C . ASP A 1 457 ? 27.536 -15.793 -38.105 1.00 82.69 457 ASP A C 1
ATOM 3516 O O . ASP A 1 457 ? 27.143 -14.707 -37.663 1.00 82.69 457 ASP A O 1
ATOM 3520 N N . ASP A 1 458 ? 27.258 -16.180 -39.352 1.00 76.88 458 ASP A N 1
ATOM 3521 C CA . ASP A 1 458 ? 26.486 -15.380 -40.308 1.00 76.88 458 ASP A CA 1
ATOM 3522 C C . ASP A 1 458 ? 24.981 -15.391 -39.971 1.00 76.88 458 ASP A C 1
ATOM 3524 O O . ASP A 1 458 ? 24.159 -16.012 -40.644 1.00 76.88 458 ASP A O 1
ATOM 3528 N N . LEU A 1 459 ? 24.617 -14.681 -38.900 1.00 86.44 459 LEU A N 1
ATOM 3529 C CA . LEU A 1 459 ? 23.234 -14.347 -38.570 1.00 86.44 459 LEU A CA 1
ATOM 3530 C C . LEU A 1 459 ? 22.715 -13.254 -39.516 1.00 86.44 459 LEU A C 1
ATOM 3532 O O . LEU A 1 459 ? 23.443 -12.317 -39.848 1.00 86.44 459 LEU A O 1
ATOM 3536 N N . MET A 1 460 ? 21.441 -13.344 -39.896 1.00 92.06 460 MET A N 1
ATOM 3537 C CA . MET A 1 460 ? 20.748 -12.325 -40.688 1.00 92.06 460 MET A CA 1
ATOM 3538 C C . MET A 1 460 ? 19.750 -11.558 -39.817 1.00 92.06 460 MET A C 1
ATOM 3540 O O . MET A 1 460 ? 18.981 -12.168 -39.075 1.00 92.06 460 MET A O 1
ATOM 3544 N N . LEU A 1 461 ? 19.740 -10.229 -39.930 1.00 91.88 461 LEU A N 1
ATOM 3545 C CA . LEU A 1 461 ? 18.786 -9.339 -39.260 1.00 91.88 461 LEU A CA 1
ATOM 3546 C C . LEU A 1 461 ? 18.051 -8.463 -40.287 1.00 91.88 461 LEU A C 1
ATOM 3548 O O . LEU A 1 461 ? 18.592 -8.220 -41.362 1.00 91.88 461 LEU A O 1
ATOM 3552 N N . PRO A 1 462 ? 16.837 -7.969 -39.997 1.00 93.31 462 PRO A N 1
ATOM 3553 C CA . PRO A 1 462 ? 16.122 -7.084 -40.912 1.00 93.31 462 PRO A CA 1
ATOM 3554 C C . PRO A 1 462 ? 16.671 -5.645 -40.891 1.00 93.31 462 PRO A C 1
ATOM 3556 O O . PRO A 1 462 ? 16.751 -4.988 -39.845 1.00 93.31 462 PRO A O 1
ATOM 3559 N N . ASP A 1 463 ? 16.980 -5.104 -42.067 1.00 89.19 463 ASP A N 1
ATOM 3560 C CA . ASP A 1 463 ? 17.286 -3.684 -42.255 1.00 89.19 463 ASP A CA 1
ATOM 3561 C C . ASP A 1 463 ? 16.040 -2.789 -42.079 1.00 89.19 463 ASP A C 1
ATOM 3563 O O . ASP A 1 463 ? 14.960 -3.257 -41.708 1.00 89.19 463 ASP A O 1
ATOM 3567 N N . ALA A 1 464 ? 16.179 -1.480 -42.311 1.00 87.19 464 ALA A N 1
ATOM 3568 C CA . ALA A 1 464 ? 15.087 -0.511 -42.165 1.00 87.19 464 ALA A CA 1
ATOM 3569 C C . ALA A 1 464 ? 13.893 -0.760 -43.112 1.00 87.19 464 ALA A C 1
ATOM 3571 O O . ALA A 1 464 ? 12.793 -0.286 -42.842 1.00 87.19 464 ALA A O 1
ATOM 3572 N N . THR A 1 465 ? 14.093 -1.513 -44.196 1.00 88.88 465 THR A N 1
ATOM 3573 C CA . THR A 1 465 ? 13.055 -1.898 -45.166 1.00 88.88 465 THR A CA 1
ATOM 3574 C C . THR A 1 465 ? 12.502 -3.305 -44.924 1.00 88.88 465 THR A C 1
ATOM 3576 O O . THR A 1 465 ? 11.606 -3.745 -45.642 1.00 88.88 465 THR A O 1
ATOM 3579 N N . GLY A 1 466 ? 13.031 -4.021 -43.925 1.00 86.56 466 GLY A N 1
ATOM 3580 C CA . GLY A 1 466 ? 12.692 -5.411 -43.629 1.00 86.56 466 GLY A CA 1
ATOM 3581 C C . GLY A 1 466 ? 13.489 -6.442 -44.434 1.00 86.56 466 GLY A C 1
ATOM 3582 O O . GLY A 1 466 ? 13.207 -7.635 -44.328 1.00 86.56 466 GLY A O 1
ATOM 3583 N N . LYS A 1 467 ? 14.486 -6.031 -45.230 1.00 92.50 467 LYS A N 1
ATOM 3584 C CA . LYS A 1 467 ? 15.326 -6.969 -45.986 1.00 92.50 467 LYS A CA 1
ATOM 3585 C C . LYS A 1 467 ? 16.390 -7.604 -45.083 1.00 92.50 467 LYS A C 1
ATOM 3587 O O . LYS A 1 467 ? 16.962 -6.901 -44.251 1.00 92.50 467 LYS A O 1
ATOM 3592 N N . PRO A 1 468 ? 16.703 -8.902 -45.249 1.00 92.88 468 PRO A N 1
ATOM 3593 C CA . PRO A 1 468 ? 17.770 -9.544 -44.488 1.00 92.88 468 PRO A CA 1
ATOM 3594 C C . PRO A 1 468 ? 19.140 -8.947 -44.831 1.00 92.88 468 PRO A C 1
ATOM 3596 O O . PRO A 1 468 ? 19.531 -8.915 -45.998 1.00 92.88 468 PRO A O 1
ATOM 3599 N N . VAL A 1 469 ? 19.883 -8.525 -43.811 1.00 92.62 469 VAL A N 1
ATOM 3600 C CA . VAL A 1 469 ? 21.277 -8.085 -43.898 1.00 92.62 469 VAL A CA 1
ATOM 3601 C C . VAL A 1 469 ? 22.153 -8.894 -42.934 1.00 92.62 469 VAL A C 1
ATOM 3603 O O . VAL A 1 469 ? 21.696 -9.237 -41.838 1.00 92.62 469 VAL A O 1
ATOM 3606 N N . PRO A 1 470 ? 23.408 -9.213 -43.301 1.00 92.62 470 PRO A N 1
ATOM 3607 C CA . PRO A 1 470 ? 24.312 -9.931 -42.409 1.00 92.62 470 PRO A CA 1
ATOM 3608 C C . PRO A 1 470 ? 24.613 -9.132 -41.136 1.00 92.62 470 PRO A C 1
ATOM 3610 O O . PRO A 1 470 ? 24.783 -7.914 -41.180 1.00 92.62 470 PRO A O 1
ATOM 3613 N N . LEU A 1 471 ? 24.758 -9.822 -40.004 1.00 91.19 471 LEU A N 1
ATOM 3614 C CA . LEU A 1 471 ? 25.060 -9.211 -38.708 1.00 91.19 471 LEU A CA 1
ATOM 3615 C C . LEU A 1 471 ? 26.445 -8.546 -38.670 1.00 91.19 471 LEU A C 1
ATOM 3617 O O . LEU A 1 471 ? 26.607 -7.479 -38.084 1.00 91.19 471 LEU A O 1
ATOM 3621 N N . LYS A 1 472 ? 27.467 -9.168 -39.274 1.00 92.81 472 LYS A N 1
ATOM 3622 C CA . LYS A 1 472 ? 28.869 -8.735 -39.112 1.00 92.81 472 LYS A CA 1
ATOM 3623 C C . LYS A 1 472 ? 29.128 -7.272 -39.525 1.00 92.81 472 LYS A C 1
ATOM 3625 O O . LYS A 1 472 ? 29.795 -6.578 -38.755 1.00 92.81 472 LYS A O 1
ATOM 3630 N N . PRO A 1 473 ? 28.618 -6.773 -40.670 1.00 91.69 473 PRO A N 1
ATOM 3631 C CA . PRO A 1 473 ? 28.721 -5.357 -41.032 1.00 91.69 473 PRO A CA 1
ATOM 3632 C C . PRO A 1 473 ? 28.002 -4.405 -40.067 1.00 91.69 473 PRO A C 1
ATOM 3634 O O . PRO A 1 473 ? 28.466 -3.288 -39.862 1.00 91.69 473 PRO A O 1
ATOM 3637 N N . LEU A 1 474 ? 26.909 -4.838 -39.426 1.00 92.75 474 LEU A N 1
ATOM 3638 C CA . LEU A 1 474 ? 26.137 -3.985 -38.514 1.00 92.75 474 LEU A CA 1
ATOM 3639 C C . LEU A 1 474 ? 26.937 -3.572 -37.269 1.00 92.75 474 LEU A C 1
ATOM 3641 O O . LEU A 1 474 ? 26.685 -2.513 -36.707 1.00 92.75 474 LEU A O 1
ATOM 3645 N N . PHE A 1 475 ? 27.964 -4.328 -36.873 1.00 92.94 475 PHE A N 1
ATOM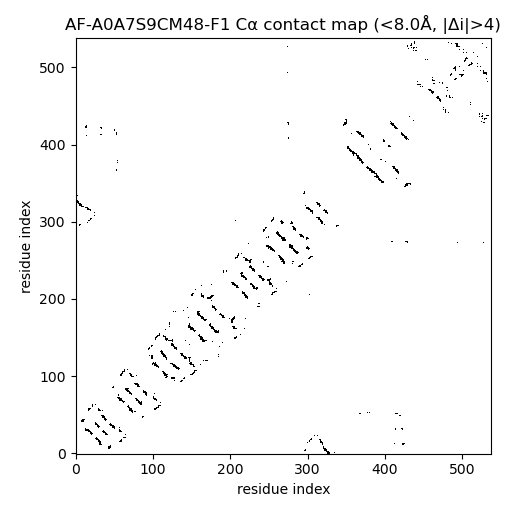 3646 C CA . PHE A 1 475 ? 28.861 -3.912 -35.788 1.00 92.94 475 PHE A CA 1
ATOM 3647 C C . PHE A 1 475 ? 29.639 -2.614 -36.090 1.00 92.94 475 PHE A C 1
ATOM 3649 O O . PHE A 1 475 ? 30.101 -1.964 -35.152 1.00 92.94 475 PHE A O 1
ATOM 3656 N N . ASP A 1 476 ? 29.778 -2.222 -37.364 1.00 92.81 476 ASP A N 1
ATOM 3657 C CA . ASP A 1 476 ? 30.350 -0.925 -37.764 1.00 92.81 476 ASP A CA 1
ATOM 3658 C C . ASP A 1 476 ? 29.295 0.192 -37.855 1.00 92.81 476 ASP A C 1
ATOM 3660 O O . ASP A 1 476 ? 29.645 1.372 -37.885 1.00 92.81 476 ASP A O 1
ATOM 3664 N N . ALA A 1 477 ? 28.009 -0.169 -37.828 1.00 94.38 477 ALA A N 1
ATOM 3665 C CA . ALA A 1 477 ? 26.860 0.731 -37.867 1.00 94.38 477 ALA A CA 1
ATOM 3666 C C . ALA A 1 477 ? 25.934 0.493 -36.652 1.00 94.38 477 ALA A C 1
ATOM 3668 O O . ALA A 1 477 ? 24.847 -0.070 -36.788 1.00 94.38 477 ALA A O 1
ATOM 3669 N N . PRO A 1 478 ? 26.333 0.918 -35.435 1.00 95.12 478 PRO A N 1
ATOM 3670 C CA . PRO A 1 478 ? 25.622 0.578 -34.201 1.00 95.12 478 PRO A CA 1
ATOM 3671 C C . PRO A 1 478 ? 24.147 0.963 -34.171 1.00 95.12 478 PRO A C 1
ATOM 3673 O O . PRO A 1 478 ? 23.350 0.218 -33.617 1.00 95.12 478 PRO A O 1
ATOM 3676 N N . LEU A 1 479 ? 23.776 2.105 -34.759 1.00 95.50 479 LEU A N 1
ATOM 3677 C CA . LEU A 1 479 ? 22.378 2.547 -34.781 1.00 95.50 479 LEU A CA 1
ATOM 3678 C C . LEU A 1 479 ? 21.524 1.618 -35.654 1.00 95.50 479 LEU A C 1
ATOM 3680 O O . LEU A 1 479 ? 20.439 1.206 -35.242 1.00 95.50 479 LEU A O 1
ATOM 3684 N N . ASP A 1 480 ? 22.055 1.206 -36.808 1.00 94.38 480 ASP A N 1
ATOM 3685 C CA . ASP A 1 480 ? 21.406 0.227 -37.680 1.00 94.38 480 ASP A CA 1
ATOM 3686 C C . ASP A 1 480 ? 21.319 -1.139 -36.998 1.00 94.38 480 ASP A C 1
ATOM 3688 O O . ASP A 1 480 ? 20.274 -1.786 -37.069 1.00 94.38 480 ASP A O 1
ATOM 3692 N N . MET A 1 481 ? 22.373 -1.550 -36.280 1.00 95.12 481 MET A N 1
ATOM 3693 C CA . MET A 1 481 ? 22.379 -2.775 -35.478 1.00 95.12 481 MET A CA 1
ATOM 3694 C C . MET A 1 481 ? 21.289 -2.759 -34.405 1.00 95.12 481 MET A C 1
ATOM 3696 O O . MET A 1 481 ? 20.520 -3.714 -34.308 1.00 95.12 481 MET A O 1
ATOM 3700 N N . MET A 1 482 ? 21.199 -1.682 -33.619 1.00 96.75 482 MET A N 1
ATOM 3701 C CA . MET A 1 482 ? 20.177 -1.521 -32.581 1.00 96.75 482 MET A CA 1
ATOM 3702 C C . MET A 1 482 ? 18.774 -1.613 -33.188 1.00 96.75 482 MET A C 1
ATOM 3704 O O . MET A 1 482 ? 17.954 -2.408 -32.730 1.00 96.75 482 MET A O 1
ATOM 3708 N N . GLY A 1 483 ? 18.516 -0.875 -34.273 1.00 95.50 483 GLY A N 1
ATOM 3709 C CA . GLY A 1 483 ? 17.234 -0.932 -34.974 1.00 95.50 483 GLY A CA 1
ATOM 3710 C C . GLY A 1 483 ? 16.923 -2.316 -35.555 1.00 95.50 483 GLY A C 1
ATOM 3711 O O . GLY A 1 483 ? 15.775 -2.754 -35.511 1.00 95.50 483 GLY A O 1
ATOM 3712 N N . ALA A 1 484 ? 17.927 -3.024 -36.079 1.00 95.25 484 ALA A N 1
ATOM 3713 C CA . ALA A 1 484 ? 17.763 -4.355 -36.661 1.00 95.25 484 ALA A CA 1
ATOM 3714 C C . ALA A 1 484 ? 17.461 -5.426 -35.602 1.00 95.25 484 ALA A C 1
ATOM 3716 O O . ALA A 1 484 ? 16.636 -6.306 -35.844 1.00 95.25 484 ALA A O 1
ATOM 3717 N N . LEU A 1 485 ? 18.065 -5.329 -34.412 1.00 95.62 485 LEU A N 1
ATOM 3718 C CA . LEU A 1 485 ? 17.758 -6.207 -33.278 1.00 95.62 485 LEU A CA 1
ATOM 3719 C C . LEU A 1 485 ? 16.315 -6.026 -32.789 1.00 95.62 485 LEU A C 1
ATOM 3721 O O . LEU A 1 485 ? 15.637 -7.018 -32.525 1.00 95.62 485 LEU A O 1
ATOM 3725 N N . ILE A 1 486 ? 15.835 -4.780 -32.720 1.00 95.75 486 ILE A N 1
ATOM 3726 C CA . ILE A 1 486 ? 14.450 -4.473 -32.331 1.00 95.75 486 ILE A CA 1
ATOM 3727 C C . ILE A 1 486 ? 13.472 -4.990 -33.392 1.00 95.75 486 ILE A C 1
ATOM 3729 O O . ILE A 1 486 ? 12.574 -5.769 -33.087 1.00 95.75 486 ILE A O 1
ATOM 3733 N N . ARG A 1 487 ? 13.671 -4.627 -34.668 1.00 94.62 487 ARG A N 1
ATOM 3734 C CA . ARG A 1 487 ? 12.800 -5.081 -35.770 1.00 94.62 487 ARG A CA 1
ATOM 3735 C C . ARG A 1 487 ? 12.800 -6.599 -35.936 1.00 94.62 487 ARG A C 1
ATOM 3737 O O . ARG A 1 487 ? 11.782 -7.172 -36.303 1.00 94.62 487 ARG A O 1
ATOM 3744 N N . GLY A 1 488 ? 13.936 -7.245 -35.677 1.00 92.94 488 GLY A N 1
ATOM 3745 C CA . GLY A 1 488 ? 14.080 -8.697 -35.727 1.00 92.94 488 GLY A CA 1
ATOM 3746 C C . GLY A 1 488 ? 13.498 -9.432 -34.519 1.00 92.94 488 GLY A C 1
ATOM 3747 O O . GLY A 1 488 ? 13.602 -10.653 -34.480 1.00 92.94 488 GLY A O 1
ATOM 3748 N N . GLY A 1 489 ? 12.939 -8.724 -33.530 1.00 92.25 489 GLY A N 1
ATOM 3749 C CA . GLY A 1 489 ? 12.365 -9.319 -32.320 1.00 92.25 489 GLY A CA 1
ATOM 3750 C C . GLY A 1 489 ? 13.395 -9.902 -31.346 1.00 92.25 489 GLY A C 1
ATOM 3751 O O . GLY A 1 489 ? 13.024 -10.594 -30.403 1.00 92.25 489 GLY A O 1
ATOM 3752 N N . TRP A 1 490 ? 14.689 -9.631 -31.547 1.00 94.19 490 TRP A N 1
ATOM 3753 C CA . TRP A 1 490 ? 15.745 -10.022 -30.605 1.00 94.19 490 TRP A CA 1
ATOM 3754 C C . TRP A 1 490 ? 15.709 -9.168 -29.339 1.00 94.19 490 TRP A C 1
ATOM 3756 O O . TRP A 1 490 ? 16.080 -9.635 -28.260 1.00 94.19 490 TRP A O 1
ATOM 3766 N N . ILE A 1 491 ? 15.258 -7.923 -29.488 1.00 96.12 491 ILE A N 1
ATOM 3767 C CA . ILE A 1 491 ? 14.979 -6.984 -28.409 1.00 96.12 491 ILE A CA 1
ATOM 3768 C C . ILE A 1 491 ? 13.506 -6.613 -28.480 1.00 96.12 491 ILE A C 1
ATOM 3770 O O . ILE A 1 491 ? 13.025 -6.181 -29.526 1.00 96.12 491 ILE A O 1
ATOM 3774 N N . ILE A 1 492 ? 12.819 -6.749 -27.354 1.00 92.75 492 ILE A N 1
ATOM 3775 C CA . ILE A 1 492 ? 11.443 -6.309 -27.172 1.00 92.75 492 ILE A CA 1
ATOM 3776 C C . ILE A 1 492 ? 11.493 -5.062 -26.277 1.00 92.75 492 ILE A C 1
ATOM 3778 O O . ILE A 1 492 ? 11.831 -5.180 -25.098 1.00 92.75 492 ILE A O 1
ATOM 3782 N N . PRO A 1 493 ? 11.228 -3.859 -26.822 1.00 91.50 493 PRO A N 1
ATOM 3783 C CA . PRO A 1 493 ? 11.219 -2.622 -26.046 1.00 91.50 493 PRO A CA 1
ATOM 3784 C C . PRO A 1 493 ? 10.357 -2.735 -24.783 1.00 91.50 493 PRO A C 1
ATOM 3786 O O . PRO A 1 493 ? 9.188 -3.096 -24.868 1.00 91.50 493 PRO A O 1
ATOM 3789 N N . GLY A 1 494 ? 10.934 -2.420 -23.623 1.00 83.56 494 GLY A N 1
ATOM 3790 C CA . GLY A 1 494 ? 10.266 -2.497 -22.320 1.00 83.56 494 GLY A CA 1
ATOM 3791 C C . GLY A 1 494 ? 10.236 -3.889 -21.676 1.00 83.56 494 GLY A C 1
ATOM 3792 O O . GLY A 1 494 ? 9.846 -3.992 -20.519 1.00 83.56 494 GLY A O 1
ATOM 3793 N N . GLU A 1 495 ? 10.672 -4.944 -22.371 1.00 83.38 495 GLU A N 1
ATOM 3794 C CA . GLU A 1 495 ? 10.608 -6.330 -21.884 1.00 83.38 495 GLU A CA 1
ATOM 3795 C C . GLU A 1 495 ? 11.995 -6.998 -21.948 1.00 83.38 495 GLU A C 1
ATOM 3797 O O . GLU A 1 495 ? 12.304 -7.802 -22.838 1.00 83.38 495 GLU A O 1
ATOM 3802 N N . ALA A 1 496 ? 12.887 -6.636 -21.020 1.00 85.88 496 ALA A N 1
ATOM 3803 C CA . ALA A 1 496 ? 14.257 -7.158 -20.981 1.00 85.88 496 ALA A CA 1
ATOM 3804 C C . ALA A 1 496 ? 14.327 -8.682 -20.772 1.00 85.88 496 ALA A C 1
ATOM 3806 O O . ALA A 1 496 ? 15.152 -9.361 -21.380 1.00 85.88 496 ALA A O 1
ATOM 3807 N N . ASP A 1 497 ? 13.436 -9.225 -19.952 1.00 80.94 497 ASP A N 1
ATOM 3808 C CA . ASP A 1 497 ? 13.285 -10.651 -19.662 1.00 80.94 497 ASP A CA 1
ATOM 3809 C C . ASP A 1 497 ? 12.763 -11.459 -20.861 1.00 80.94 497 ASP A C 1
ATOM 3811 O O . ASP A 1 497 ? 13.133 -12.622 -21.035 1.00 80.94 497 ASP A O 1
ATOM 3815 N N . ARG A 1 498 ? 11.960 -10.835 -21.731 1.00 84.75 498 ARG A N 1
ATOM 3816 C CA . ARG A 1 498 ? 11.477 -11.440 -22.986 1.00 84.75 498 ARG A CA 1
ATOM 3817 C C . ARG A 1 498 ? 12.389 -11.165 -24.185 1.00 84.75 498 ARG A C 1
ATOM 3819 O O . ARG A 1 498 ? 12.180 -11.720 -25.264 1.00 84.75 498 ARG A O 1
ATOM 3826 N N . SER A 1 499 ? 13.430 -10.354 -24.004 1.00 91.62 499 SER A N 1
ATOM 3827 C CA . SER A 1 499 ? 14.412 -10.041 -25.041 1.00 91.62 499 SER A CA 1
ATOM 3828 C C . SER A 1 499 ? 15.471 -11.141 -25.151 1.00 91.62 499 SER A C 1
ATOM 3830 O O . SER A 1 499 ? 16.427 -11.194 -24.373 1.00 91.62 499 SER A O 1
ATOM 3832 N N . MET A 1 500 ? 15.348 -11.994 -26.174 1.00 91.38 500 MET A N 1
ATOM 3833 C CA . MET A 1 500 ? 16.283 -13.101 -26.444 1.00 91.38 500 MET A CA 1
ATOM 3834 C C . MET A 1 500 ? 17.750 -12.667 -26.526 1.00 91.38 500 MET A C 1
ATOM 3836 O O . MET A 1 500 ? 18.644 -13.437 -26.179 1.00 91.38 500 MET A O 1
ATOM 3840 N N . PHE A 1 501 ? 18.011 -11.431 -26.951 1.00 92.31 501 PHE A N 1
ATOM 3841 C CA . PHE A 1 501 ? 19.345 -10.838 -26.953 1.00 92.31 501 PHE A CA 1
ATOM 3842 C C . PHE A 1 501 ? 20.009 -10.849 -25.563 1.00 92.31 501 PHE A C 1
ATOM 3844 O O . PHE A 1 501 ? 21.162 -11.266 -25.439 1.00 92.31 501 PHE A O 1
ATOM 3851 N N . LEU A 1 502 ? 19.284 -10.445 -24.512 1.00 90.12 502 LEU A N 1
ATOM 3852 C CA . LEU A 1 502 ? 19.805 -10.418 -23.140 1.00 90.12 502 LEU A CA 1
ATOM 3853 C C . LEU A 1 502 ? 19.961 -11.833 -22.576 1.00 90.12 502 LEU A C 1
ATOM 3855 O O . LEU A 1 502 ? 20.988 -12.142 -21.969 1.00 90.12 502 LEU A O 1
ATOM 3859 N N . VAL A 1 503 ? 19.001 -12.718 -22.863 1.00 86.25 503 VAL A N 1
ATOM 3860 C CA . VAL A 1 503 ? 19.077 -14.143 -22.502 1.00 86.25 503 VAL A CA 1
ATOM 3861 C C . VAL A 1 503 ? 20.334 -14.790 -23.093 1.00 86.25 503 VAL A C 1
ATOM 3863 O O . VAL A 1 503 ? 21.064 -15.491 -22.391 1.00 86.25 503 VAL A O 1
ATOM 3866 N N . ALA A 1 504 ? 20.635 -14.517 -24.365 1.00 87.50 504 ALA A N 1
ATOM 3867 C CA . ALA A 1 504 ? 21.817 -15.049 -25.035 1.00 87.50 504 ALA A CA 1
ATOM 3868 C C . ALA A 1 504 ? 23.121 -14.487 -24.444 1.00 87.50 504 ALA A C 1
ATOM 3870 O O . ALA A 1 504 ? 24.067 -15.240 -24.230 1.00 87.50 504 ALA A O 1
ATOM 3871 N N . ILE A 1 505 ? 23.189 -13.190 -24.138 1.00 87.06 505 ILE A N 1
ATOM 3872 C CA . ILE A 1 505 ? 24.396 -12.575 -23.560 1.00 87.06 505 ILE A CA 1
ATOM 3873 C C . ILE A 1 505 ? 24.709 -13.108 -22.158 1.00 87.06 505 ILE A C 1
ATOM 3875 O O . ILE A 1 505 ? 25.876 -13.297 -21.824 1.00 87.06 505 ILE A O 1
ATOM 3879 N N . ILE A 1 506 ? 23.690 -13.344 -21.335 1.00 84.25 506 ILE A N 1
ATOM 3880 C CA . ILE A 1 506 ? 23.879 -13.783 -19.947 1.00 84.25 506 ILE A CA 1
ATOM 3881 C C . ILE A 1 506 ? 24.068 -15.308 -19.876 1.00 84.25 506 ILE A C 1
ATOM 3883 O O . ILE A 1 506 ? 24.899 -15.797 -19.110 1.00 84.25 506 ILE A O 1
ATOM 3887 N N . GLY A 1 507 ? 23.300 -16.062 -20.669 1.00 79.94 507 GLY A N 1
ATOM 3888 C CA . GLY A 1 507 ? 23.085 -17.492 -20.448 1.00 79.94 507 GLY A CA 1
ATOM 3889 C C . GLY A 1 507 ? 23.840 -18.453 -21.365 1.00 79.94 507 GLY A C 1
ATOM 3890 O O . GLY A 1 507 ? 24.442 -19.393 -20.856 1.00 79.94 507 GLY A O 1
ATOM 3891 N N . THR A 1 508 ? 23.746 -18.309 -22.693 1.00 77.94 508 THR A N 1
ATOM 3892 C CA . THR A 1 508 ? 24.148 -19.393 -23.630 1.00 77.94 508 THR A CA 1
ATOM 3893 C C . THR A 1 508 ? 24.628 -18.935 -25.019 1.00 77.94 508 THR A C 1
ATOM 3895 O O . THR A 1 508 ? 24.725 -19.737 -25.945 1.00 77.94 508 THR A O 1
ATOM 3898 N N . GLY A 1 509 ? 24.928 -17.651 -25.208 1.00 84.88 509 GLY A N 1
ATOM 3899 C CA . GLY A 1 509 ? 25.310 -17.080 -26.502 1.00 84.88 509 GLY A CA 1
ATOM 3900 C C . GLY A 1 509 ? 26.822 -16.931 -26.719 1.00 84.88 509 GLY A C 1
ATOM 3901 O O . GLY A 1 509 ? 27.610 -17.010 -25.778 1.00 84.88 509 GLY A O 1
ATOM 3902 N N . PRO A 1 510 ? 27.251 -16.609 -27.954 1.00 87.06 510 PRO A N 1
ATOM 3903 C CA . PRO A 1 510 ? 28.669 -16.452 -28.314 1.00 87.06 510 PRO A CA 1
ATOM 3904 C C . PRO A 1 510 ? 29.381 -15.298 -27.586 1.00 87.06 510 PRO A C 1
ATOM 3906 O O . PRO A 1 510 ? 30.606 -15.214 -27.597 1.00 87.06 510 PRO A O 1
ATOM 3909 N N . MET A 1 511 ? 28.619 -14.405 -26.950 1.00 90.06 511 MET A N 1
ATOM 3910 C CA . MET A 1 511 ? 29.130 -13.285 -26.156 1.00 90.06 511 MET A CA 1
ATOM 3911 C C . MET A 1 511 ? 28.988 -13.504 -24.642 1.00 90.06 511 MET A C 1
ATOM 3913 O O . MET A 1 511 ? 29.223 -12.572 -23.868 1.00 90.06 511 MET A O 1
ATOM 3917 N N . GLN A 1 512 ? 28.640 -14.720 -24.207 1.00 89.56 512 GLN A N 1
ATOM 3918 C CA . GLN A 1 512 ? 28.560 -15.067 -22.791 1.00 89.56 512 GLN A CA 1
ATOM 3919 C C . GLN A 1 512 ? 29.905 -14.852 -22.089 1.00 89.56 512 GLN A C 1
ATOM 3921 O O . GLN A 1 512 ? 30.953 -15.288 -22.561 1.00 89.56 512 GLN A O 1
ATOM 3926 N N . GLY A 1 513 ? 29.879 -14.146 -20.955 1.00 86.25 513 GLY A N 1
ATOM 3927 C CA . GLY A 1 513 ? 31.075 -13.839 -20.161 1.00 86.25 513 GLY A CA 1
ATOM 3928 C C . GLY A 1 513 ? 32.040 -12.830 -20.802 1.00 86.25 513 GLY A C 1
ATOM 3929 O O . GLY A 1 513 ? 33.087 -12.545 -20.224 1.00 86.25 513 GLY A O 1
ATOM 3930 N N . VAL A 1 514 ? 31.715 -12.271 -21.976 1.00 89.81 514 VAL A N 1
ATOM 3931 C CA . VAL A 1 514 ? 32.557 -11.268 -22.657 1.00 89.81 514 VAL A CA 1
ATOM 3932 C C . VAL A 1 514 ? 32.279 -9.852 -22.150 1.00 89.81 514 VAL A C 1
ATOM 3934 O O . VAL A 1 514 ? 33.195 -9.026 -22.095 1.00 89.81 514 VAL A O 1
ATOM 3937 N N . LEU A 1 515 ? 31.019 -9.563 -21.825 1.00 91.44 515 LEU A N 1
ATOM 3938 C CA . LEU A 1 515 ? 30.559 -8.267 -21.328 1.00 91.44 515 LEU A CA 1
ATOM 3939 C C . LEU A 1 515 ? 30.748 -8.178 -19.812 1.00 91.44 515 LEU A C 1
ATOM 3941 O O . LEU A 1 515 ? 30.489 -9.139 -19.088 1.00 91.44 515 LEU A O 1
ATOM 3945 N N . ALA A 1 516 ? 31.185 -7.013 -19.329 1.00 92.94 516 ALA A N 1
ATOM 3946 C CA . ALA A 1 516 ? 31.234 -6.756 -17.895 1.00 92.94 516 ALA A CA 1
ATOM 3947 C C . ALA A 1 516 ? 29.812 -6.616 -17.334 1.00 92.94 516 ALA A C 1
ATOM 3949 O O . ALA A 1 516 ? 28.890 -6.227 -18.052 1.00 92.94 516 ALA A O 1
ATOM 3950 N N . GLN A 1 517 ? 29.642 -6.833 -16.028 1.00 89.94 517 GLN A N 1
ATOM 3951 C CA . GLN A 1 517 ? 28.334 -6.693 -15.378 1.00 89.94 517 GLN A CA 1
ATOM 3952 C C . GLN A 1 517 ? 27.704 -5.308 -15.611 1.00 89.94 517 GLN A C 1
ATOM 3954 O O . GLN A 1 517 ? 26.501 -5.207 -15.826 1.00 89.94 517 GLN A O 1
ATOM 3959 N N . ALA A 1 518 ? 28.519 -4.248 -15.631 1.00 90.31 518 ALA A N 1
ATOM 3960 C CA . ALA A 1 518 ? 28.059 -2.890 -15.918 1.00 90.31 518 ALA A CA 1
ATOM 3961 C C . ALA A 1 518 ? 27.528 -2.723 -17.355 1.00 90.31 518 ALA A C 1
ATOM 3963 O O . ALA A 1 518 ? 26.592 -1.961 -17.573 1.00 90.31 518 ALA A O 1
ATOM 3964 N N . ASP A 1 519 ? 28.083 -3.454 -18.325 1.00 95.06 519 ASP A N 1
ATOM 3965 C CA . ASP A 1 519 ? 27.628 -3.403 -19.717 1.00 95.06 519 ASP A CA 1
ATOM 3966 C C . ASP A 1 519 ? 26.308 -4.150 -19.897 1.00 95.06 519 ASP A C 1
ATOM 3968 O O . ASP A 1 519 ? 25.423 -3.689 -20.613 1.00 95.06 519 ASP A O 1
ATOM 3972 N N . ILE A 1 520 ? 26.170 -5.295 -19.221 1.00 93.25 520 ILE A N 1
ATOM 3973 C CA . ILE A 1 520 ? 24.915 -6.051 -19.182 1.00 93.25 520 ILE A CA 1
ATOM 3974 C C . ILE A 1 520 ? 23.831 -5.188 -18.534 1.00 93.25 520 ILE A C 1
ATOM 3976 O O . ILE A 1 520 ? 22.745 -5.069 -19.090 1.00 93.25 520 ILE A O 1
ATOM 3980 N N . GLN A 1 521 ? 24.141 -4.523 -17.416 1.00 90.69 521 GLN A N 1
ATOM 3981 C CA . GLN A 1 521 ? 23.199 -3.616 -16.765 1.00 90.69 521 GLN A CA 1
ATOM 3982 C C . GLN A 1 521 ? 22.798 -2.451 -17.675 1.00 90.69 521 GLN A C 1
ATOM 3984 O O . GLN A 1 521 ? 21.618 -2.137 -17.750 1.00 90.69 521 GLN A O 1
ATOM 3989 N N . LEU A 1 522 ? 23.743 -1.846 -18.404 1.00 94.12 522 LEU A N 1
ATOM 3990 C CA . LEU A 1 522 ? 23.442 -0.792 -19.375 1.00 94.12 522 LEU A CA 1
ATOM 3991 C C . LEU A 1 522 ? 22.476 -1.275 -20.470 1.00 94.12 522 LEU A C 1
ATOM 3993 O O . LEU A 1 522 ? 21.530 -0.566 -20.809 1.00 94.12 522 LEU A O 1
ATOM 3997 N N . LEU A 1 523 ? 22.697 -2.472 -21.021 1.00 94.88 523 LEU A N 1
ATOM 3998 C CA . LEU A 1 523 ? 21.804 -3.054 -22.027 1.00 94.88 523 LEU A CA 1
ATOM 3999 C C . LEU A 1 523 ? 20.414 -3.334 -21.444 1.00 94.88 523 LEU A C 1
ATOM 4001 O O . LEU A 1 523 ? 19.419 -3.003 -22.082 1.00 94.88 523 LEU A O 1
ATOM 4005 N N . THR A 1 524 ? 20.341 -3.886 -20.232 1.00 91.06 524 THR A N 1
ATOM 4006 C CA . THR A 1 524 ? 19.076 -4.111 -19.519 1.00 91.06 524 THR A CA 1
ATOM 4007 C C . THR A 1 524 ? 18.329 -2.798 -19.276 1.00 91.06 524 THR A C 1
ATOM 4009 O O . THR A 1 524 ? 17.147 -2.705 -19.602 1.00 91.06 524 THR A O 1
ATOM 4012 N N . ASP A 1 525 ? 19.012 -1.766 -18.772 1.00 89.50 525 ASP A N 1
ATOM 4013 C CA . ASP A 1 525 ? 18.429 -0.444 -18.520 1.00 89.50 525 ASP A CA 1
ATOM 4014 C C . ASP A 1 525 ? 17.921 0.193 -19.822 1.00 89.50 525 ASP A C 1
ATOM 4016 O O . ASP A 1 525 ? 16.823 0.743 -19.849 1.00 89.50 525 ASP A O 1
ATOM 4020 N N . TRP A 1 526 ? 18.681 0.083 -20.917 1.00 93.75 526 TRP A N 1
ATOM 4021 C CA . TRP A 1 526 ? 18.270 0.578 -22.232 1.00 93.75 526 TRP A CA 1
ATOM 4022 C C . TRP A 1 526 ? 17.018 -0.130 -22.756 1.00 93.75 526 TRP A C 1
ATOM 4024 O O . TRP A 1 526 ? 16.095 0.544 -23.215 1.00 93.75 526 TRP A O 1
ATOM 4034 N N . VAL A 1 527 ? 16.948 -1.463 -22.663 1.00 91.88 527 VAL A N 1
ATOM 4035 C CA . VAL A 1 527 ? 15.764 -2.220 -23.099 1.00 91.88 527 VAL A CA 1
ATOM 4036 C C . VAL A 1 527 ? 14.543 -1.849 -22.259 1.00 91.88 527 VAL A C 1
ATOM 4038 O O . VAL A 1 527 ? 13.501 -1.528 -22.831 1.00 91.88 527 VAL A O 1
ATOM 4041 N N . ASN A 1 528 ? 14.683 -1.793 -20.931 1.00 85.38 528 ASN A N 1
ATOM 4042 C CA . ASN A 1 528 ? 13.610 -1.380 -20.018 1.00 85.38 528 ASN A CA 1
ATOM 4043 C C . ASN A 1 528 ? 13.155 0.069 -20.258 1.00 85.38 528 ASN A C 1
ATOM 4045 O O . ASN A 1 528 ? 11.976 0.378 -20.120 1.00 85.38 528 ASN A O 1
ATOM 4049 N N . ALA A 1 529 ? 14.061 0.952 -20.685 1.00 86.94 529 ALA A N 1
ATOM 4050 C CA . ALA A 1 529 ? 13.752 2.326 -21.079 1.00 86.94 529 ALA A CA 1
ATOM 4051 C C . ALA A 1 529 ? 13.101 2.448 -22.476 1.00 86.94 529 ALA A C 1
ATOM 4053 O O . ALA A 1 529 ? 13.008 3.552 -23.013 1.00 86.94 529 ALA A O 1
ATOM 4054 N N . GLY A 1 530 ? 12.668 1.336 -23.080 1.00 89.94 530 GLY A N 1
ATOM 4055 C CA . GLY A 1 530 ? 12.005 1.312 -24.386 1.00 89.94 530 GLY A CA 1
ATOM 4056 C C . GLY A 1 530 ? 12.953 1.147 -25.575 1.00 89.94 530 GLY A C 1
ATOM 4057 O O . GLY A 1 530 ? 12.543 1.378 -26.709 1.00 89.94 530 GLY A O 1
ATOM 4058 N N . ALA A 1 531 ? 14.208 0.754 -25.336 1.00 93.81 531 ALA A N 1
ATOM 4059 C CA . ALA A 1 531 ? 15.213 0.484 -26.364 1.00 93.81 531 ALA A CA 1
ATOM 4060 C C . ALA A 1 531 ? 15.356 1.615 -27.406 1.00 93.81 531 ALA A C 1
ATOM 4062 O O . ALA A 1 531 ? 15.501 1.365 -28.605 1.00 93.81 531 ALA A O 1
ATOM 4063 N N . VAL A 1 532 ? 15.307 2.875 -26.961 1.00 94.56 532 VAL A N 1
ATOM 4064 C CA . VAL A 1 532 ? 15.334 4.038 -27.859 1.00 94.56 532 VAL A CA 1
ATOM 4065 C C . VAL A 1 532 ? 16.645 4.079 -28.647 1.00 94.56 532 VAL A C 1
ATOM 4067 O O . VAL A 1 532 ? 17.738 4.054 -28.076 1.00 94.56 532 VAL A O 1
ATOM 4070 N N . VAL A 1 533 ? 16.535 4.114 -29.977 1.00 94.56 533 VAL A N 1
ATOM 4071 C CA . VAL A 1 533 ? 17.676 4.311 -30.876 1.00 94.56 533 VAL A CA 1
ATOM 4072 C C . VAL A 1 533 ? 17.853 5.817 -31.062 1.00 94.56 533 VAL A C 1
ATOM 4074 O O . VAL A 1 533 ? 16.936 6.457 -31.581 1.00 94.56 533 VAL A O 1
ATOM 4077 N N . PRO A 1 534 ? 18.989 6.402 -30.647 1.00 90.19 534 PRO A N 1
ATOM 4078 C CA . PRO A 1 534 ? 19.184 7.838 -30.751 1.00 90.19 534 PRO A CA 1
ATOM 4079 C C . PRO A 1 534 ? 19.211 8.256 -32.223 1.00 90.19 534 PRO A C 1
ATOM 4081 O O . PRO A 1 534 ? 19.695 7.521 -33.089 1.00 90.19 534 PRO A O 1
ATOM 4084 N N . GLN A 1 535 ? 18.710 9.456 -32.509 1.00 80.38 535 GLN A N 1
ATOM 4085 C CA . GLN A 1 535 ? 18.851 10.039 -33.840 1.00 80.38 535 GLN A CA 1
ATOM 4086 C C . GLN A 1 535 ? 20.337 10.302 -34.118 1.00 80.38 535 GLN A C 1
ATOM 4088 O O . GLN A 1 535 ? 21.077 10.736 -33.232 1.00 80.38 535 GLN A O 1
ATOM 4093 N N . ALA A 1 536 ? 20.793 10.025 -35.343 1.00 62.09 536 ALA A N 1
ATOM 4094 C CA . ALA A 1 536 ? 22.143 10.398 -35.747 1.00 62.09 536 ALA A CA 1
ATOM 4095 C C . ALA A 1 536 ? 22.282 11.922 -35.612 1.00 62.09 536 ALA A C 1
ATOM 4097 O O . ALA A 1 536 ? 21.488 12.656 -36.199 1.00 62.09 536 ALA A O 1
ATOM 4098 N N . MET A 1 537 ? 23.253 12.399 -34.823 1.00 47.84 537 MET A N 1
ATOM 4099 C CA . MET A 1 537 ? 23.595 13.822 -34.843 1.00 47.84 537 MET A CA 1
ATOM 4100 C C . MET A 1 537 ? 24.012 14.170 -36.275 1.00 47.84 537 MET A C 1
ATOM 4102 O O . MET A 1 537 ? 24.919 13.528 -36.810 1.00 47.84 537 MET A O 1
ATOM 4106 N N . ALA A 1 538 ? 23.273 15.097 -36.886 1.00 31.34 538 ALA A N 1
ATOM 4107 C CA . ALA A 1 538 ? 23.494 15.573 -38.248 1.00 31.34 538 ALA A CA 1
ATOM 4108 C C . ALA A 1 538 ? 24.849 16.272 -38.403 1.00 31.34 538 ALA A C 1
ATOM 4110 O O . ALA A 1 538 ? 25.285 16.936 -37.431 1.00 31.34 538 ALA A O 1
#

Foldseek 3Di:
DDKDKDFAPFDFFQWWQEKDDPALFWIWTAGPQQFIWITRGVHDIDTLAHDDFLWAWHEKEAPHLFWIKTATQAQVQGIWTGRHNRDIDRPSVQDDCPPSGFQEKYDLHGQWIKTWWDQQLQGWTKIKITNHNSPHIDIDTPNVPASTWHYKDDNHQFWIWIKWWHQDRDLQATDIWIWIGRGRRPDTDTLCVVLPDDTHGNKIWADKDDPDQQWIKTWIAHAQFTWMWIGRGNSNHIDIATADEPQRFHRWAEWADPDQFWIKIWAQTPCQVLQFRPQFMWIGRGNRPYIYGDCLNDGHWHYKDWDPDDWIWIWTITSGIMIMTDDDPPDPDPPDSDPDDPDDGAAEDAQKDKDKDAADDFFQWKWKWKAAPSRHTQDTQDTDRGDDGGIDITMDRCAGPVGDRVDWHKMKMWIAIPSDIDIGMYGHSFNHALQVLLVVQLVVLLVCLVVVLVLDDFDWFQFPVGDTDTQNVCSVVSLRNLVRLCRRQCAPALCLVSRVVLCQCDPPHSNPPVDDPVSSSSVSRNSNNGSDNHDPDD